Protein AF-A0A5Q0JZ07-F1 (afdb_monomer)

Nearest PDB structures (foldseek):
  7yea-assembly1_B  TM=2.099E-01  e=1.236E+00  Homo sapiens
  8ras-assembly1_F  TM=2.404E-01  e=3.329E+00  Sinapis alba
  8r6s-assembly1_F  TM=2.160E-01  e=3.862E+00  Sinapis alba
  8rdj-assembly1_F  TM=1.820E-01  e=3.329E+00  Sinapis alba
  8qgy-assembly1_B  TM=1.840E-01  e=3.675E+00  Homo sapiens

Structure (mmCIF, N/CA/C/O backbone):
data_AF-A0A5Q0JZ07-F1
#
_entry.id   AF-A0A5Q0JZ07-F1
#
loop_
_atom_site.group_PDB
_atom_site.id
_atom_site.type_symbol
_atom_site.label_atom_id
_atom_site.label_alt_id
_atom_site.label_comp_id
_atom_site.label_asym_id
_atom_site.label_entity_id
_atom_site.label_seq_id
_atom_site.pdbx_PDB_ins_code
_atom_site.Cartn_x
_atom_site.Cartn_y
_atom_site.Cartn_z
_atom_site.occupancy
_atom_site.B_iso_or_equiv
_atom_site.auth_seq_id
_atom_site.auth_comp_id
_atom_site.auth_asym_id
_atom_site.auth_atom_id
_atom_site.pdbx_PDB_model_num
ATOM 1 N N . MET A 1 1 ? 16.021 -5.669 -68.335 1.00 88.00 1 MET A N 1
ATOM 2 C CA . MET A 1 1 ? 17.104 -4.772 -68.799 1.00 88.00 1 MET A CA 1
ATOM 3 C C . MET A 1 1 ? 18.331 -5.615 -69.106 1.00 88.00 1 MET A C 1
ATOM 5 O O . MET A 1 1 ? 18.673 -6.459 -68.291 1.00 88.00 1 MET A O 1
ATOM 9 N N . THR A 1 2 ? 18.956 -5.437 -70.270 1.00 90.56 2 THR A N 1
ATOM 10 C CA . THR A 1 2 ? 20.170 -6.181 -70.659 1.00 90.56 2 THR A CA 1
ATOM 11 C C . THR A 1 2 ? 21.449 -5.493 -70.147 1.00 90.56 2 THR A C 1
ATOM 13 O O . THR A 1 2 ? 21.429 -4.282 -69.907 1.00 90.56 2 THR A O 1
ATOM 16 N N . PRO A 1 3 ? 22.589 -6.207 -70.039 1.00 90.06 3 PRO A N 1
ATOM 17 C CA . PRO A 1 3 ? 23.898 -5.619 -69.720 1.00 90.06 3 PRO A CA 1
ATOM 18 C C . PRO A 1 3 ? 24.277 -4.392 -70.566 1.00 90.06 3 PRO A C 1
ATOM 20 O O . PRO A 1 3 ? 24.792 -3.402 -70.050 1.00 90.06 3 P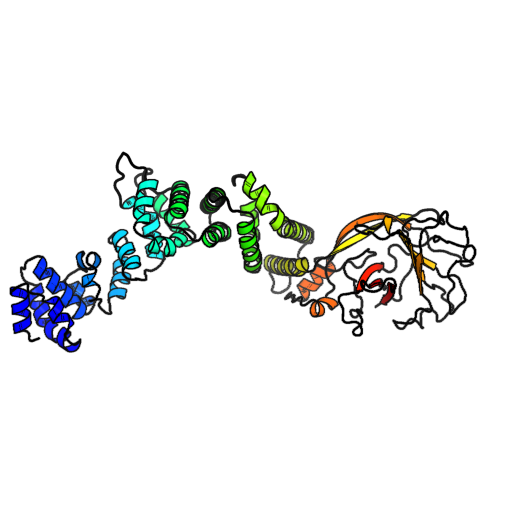RO A O 1
ATOM 23 N N . SER A 1 4 ? 23.987 -4.429 -71.871 1.00 88.94 4 SER A N 1
ATOM 24 C CA . SER A 1 4 ? 24.261 -3.312 -72.785 1.00 88.94 4 SER A CA 1
ATOM 25 C C . SER A 1 4 ? 23.382 -2.094 -72.477 1.00 88.94 4 SER A C 1
ATOM 27 O O . SER A 1 4 ? 23.891 -0.976 -72.398 1.00 88.94 4 SER A O 1
ATOM 29 N N . GLN A 1 5 ? 22.088 -2.308 -72.208 1.00 89.44 5 GLN A N 1
ATOM 30 C CA . GLN A 1 5 ? 21.167 -1.240 -71.803 1.00 89.44 5 GLN A CA 1
ATOM 31 C C . GLN A 1 5 ? 21.592 -0.594 -70.479 1.00 89.44 5 GLN A C 1
ATOM 33 O O . GLN A 1 5 ? 21.602 0.630 -70.381 1.00 89.44 5 GLN A O 1
ATOM 38 N N . PHE A 1 6 ? 22.007 -1.398 -69.493 1.00 92.44 6 PHE A N 1
ATOM 39 C CA . PHE A 1 6 ? 22.490 -0.901 -68.201 1.00 92.44 6 PHE A CA 1
ATOM 40 C C . PHE A 1 6 ? 23.708 0.024 -68.361 1.00 92.44 6 PHE A C 1
ATOM 42 O O . PHE A 1 6 ? 23.726 1.132 -67.825 1.00 92.44 6 PHE A O 1
ATOM 49 N N . ARG A 1 7 ? 24.708 -0.392 -69.154 1.00 90.62 7 ARG A N 1
ATOM 50 C CA . ARG A 1 7 ? 25.909 0.422 -69.427 1.00 90.62 7 ARG A CA 1
ATOM 51 C C . ARG A 1 7 ? 25.573 1.737 -70.130 1.00 90.62 7 ARG A C 1
ATOM 53 O O . ARG A 1 7 ? 26.152 2.767 -69.788 1.00 90.62 7 ARG A O 1
ATOM 60 N N . ASN A 1 8 ? 24.649 1.709 -71.090 1.00 89.00 8 ASN A N 1
ATOM 61 C CA . ASN A 1 8 ? 24.244 2.905 -71.827 1.00 89.00 8 ASN A CA 1
ATOM 62 C C . ASN A 1 8 ? 23.518 3.910 -70.923 1.00 89.00 8 ASN A C 1
ATOM 64 O O . ASN A 1 8 ? 23.879 5.082 -70.934 1.00 89.00 8 ASN A O 1
ATOM 68 N N . LEU A 1 9 ? 22.579 3.447 -70.090 1.00 89.12 9 LEU A N 1
ATOM 69 C CA . LEU A 1 9 ? 21.869 4.295 -69.122 1.00 89.12 9 LEU A CA 1
ATOM 70 C C . LEU A 1 9 ? 22.825 4.920 -68.099 1.00 89.12 9 LEU A C 1
ATOM 72 O O . LEU A 1 9 ? 22.759 6.116 -67.830 1.00 89.12 9 LEU A O 1
ATOM 76 N N . HIS A 1 10 ? 23.780 4.137 -67.587 1.00 89.62 10 HIS A N 1
ATOM 77 C CA . HIS A 1 10 ? 24.800 4.652 -66.676 1.00 89.62 10 HIS A CA 1
ATOM 78 C C . HIS A 1 10 ? 25.683 5.724 -67.337 1.00 89.62 10 HIS A C 1
ATOM 80 O O . HIS A 1 10 ? 25.938 6.775 -66.750 1.00 89.62 10 HIS A O 1
ATOM 86 N N . LYS A 1 11 ? 26.118 5.494 -68.584 1.00 87.38 11 LYS A N 1
ATOM 87 C CA . LYS A 1 11 ? 26.933 6.456 -69.340 1.00 87.38 11 LYS A CA 1
ATOM 88 C C . LYS A 1 11 ? 26.165 7.746 -69.645 1.00 87.38 11 LYS A C 1
ATOM 90 O O . LYS A 1 11 ? 26.753 8.819 -69.557 1.00 87.38 11 LYS A O 1
ATOM 95 N N . ALA A 1 12 ? 24.878 7.637 -69.970 1.00 85.19 12 ALA A N 1
ATOM 96 C CA . ALA A 1 12 ? 24.001 8.772 -70.245 1.00 85.19 12 ALA A CA 1
ATOM 97 C C . ALA A 1 12 ? 23.604 9.560 -68.982 1.00 85.19 12 ALA A C 1
ATOM 99 O O . ALA A 1 12 ? 23.134 10.683 -69.099 1.00 85.19 12 ALA A O 1
ATOM 100 N N . SER A 1 13 ? 23.839 9.010 -67.780 1.00 77.31 13 SER A N 1
ATOM 101 C CA . SER A 1 13 ? 23.350 9.567 -66.505 1.00 77.31 13 SER A CA 1
ATOM 102 C C . SER A 1 13 ? 21.821 9.725 -66.462 1.00 77.31 13 SER A C 1
ATOM 104 O O . SER A 1 13 ? 21.313 10.621 -65.799 1.00 77.31 13 SER A O 1
ATOM 106 N N . GLU A 1 14 ? 21.088 8.848 -67.151 1.00 74.25 14 GLU A N 1
ATOM 107 C CA . GLU A 1 14 ? 19.621 8.866 -67.224 1.00 74.25 14 GLU A CA 1
ATOM 108 C C . GLU A 1 14 ? 19.016 7.806 -66.300 1.00 74.25 14 GLU A C 1
ATOM 110 O O . GLU A 1 14 ? 19.243 6.618 -66.542 1.00 74.25 14 GLU A O 1
ATOM 115 N N . ASP A 1 15 ? 18.252 8.227 -65.281 1.00 75.12 15 ASP A N 1
ATOM 116 C CA . ASP A 1 15 ? 17.304 7.459 -64.439 1.00 75.12 15 ASP A CA 1
ATOM 117 C C . ASP A 1 15 ? 17.605 5.959 -64.253 1.00 75.12 15 ASP A C 1
ATOM 119 O O . ASP A 1 15 ? 16.723 5.091 -64.285 1.00 75.12 15 ASP A O 1
ATOM 123 N N . LEU A 1 16 ? 18.887 5.637 -64.054 1.00 87.31 16 LEU A N 1
ATOM 124 C CA . LEU A 1 16 ? 19.387 4.266 -64.028 1.00 87.31 16 LEU A CA 1
ATOM 125 C C . LEU A 1 16 ? 18.724 3.497 -62.891 1.00 87.31 16 LEU A C 1
ATOM 127 O O . LEU A 1 16 ? 18.268 2.370 -63.087 1.00 87.31 16 LEU A O 1
ATOM 131 N N . ILE A 1 17 ? 18.645 4.127 -61.717 1.00 85.62 17 ILE A N 1
ATOM 132 C CA . ILE A 1 17 ? 18.051 3.524 -60.534 1.00 85.62 17 ILE A CA 1
ATOM 133 C C . ILE A 1 17 ? 16.558 3.245 -60.716 1.00 85.62 17 ILE A C 1
ATOM 135 O O . ILE A 1 17 ? 16.091 2.181 -60.319 1.00 85.62 17 ILE A O 1
ATOM 139 N N . GLU A 1 18 ? 15.811 4.143 -61.363 1.00 85.62 18 GLU A N 1
ATOM 140 C CA . GLU A 1 18 ? 14.366 3.978 -61.541 1.00 85.62 18 GLU A CA 1
ATOM 141 C C . GLU A 1 18 ? 14.050 2.777 -62.429 1.00 85.62 18 GLU A C 1
ATOM 143 O O . GLU A 1 18 ? 13.200 1.951 -62.091 1.00 85.62 18 GLU A O 1
ATOM 148 N N . LYS A 1 19 ? 14.805 2.620 -63.523 1.00 87.88 19 LYS A N 1
ATOM 149 C CA . LYS A 1 19 ? 14.688 1.459 -64.416 1.00 87.88 19 LYS A CA 1
ATOM 150 C C . LYS A 1 19 ? 15.199 0.174 -63.769 1.00 87.88 19 LYS A C 1
ATOM 152 O O . LYS A 1 19 ? 14.676 -0.903 -64.050 1.00 87.88 19 LYS A O 1
ATOM 157 N N . PHE A 1 20 ? 16.212 0.260 -62.908 1.00 88.75 20 PHE A N 1
ATOM 158 C CA . PHE A 1 20 ? 16.769 -0.899 -62.210 1.00 88.75 20 PHE A CA 1
ATOM 159 C C . PHE A 1 20 ? 15.804 -1.489 -61.175 1.00 88.75 20 PHE A C 1
ATOM 161 O O . PHE A 1 20 ? 15.741 -2.705 -61.000 1.00 88.75 20 PHE A O 1
ATOM 168 N N . VAL A 1 21 ? 15.013 -0.649 -60.510 1.00 85.50 21 VAL A N 1
ATOM 169 C CA . VAL A 1 21 ? 14.105 -1.087 -59.434 1.00 85.50 21 VAL A CA 1
ATOM 170 C C . VAL A 1 21 ? 12.883 -1.822 -59.970 1.00 85.50 21 VAL A C 1
ATOM 172 O O . VAL A 1 21 ? 12.339 -2.686 -59.293 1.00 85.50 21 VAL A O 1
ATOM 175 N N . GLN A 1 22 ? 12.482 -1.535 -61.207 1.00 87.38 22 GLN A N 1
ATOM 176 C CA . GLN A 1 22 ? 11.389 -2.237 -61.884 1.00 87.38 22 GLN A CA 1
ATOM 177 C C . GLN A 1 22 ? 11.748 -3.683 -62.276 1.00 87.38 22 GLN A C 1
ATOM 179 O O . GLN A 1 22 ? 10.886 -4.431 -62.735 1.00 87.38 22 GLN A O 1
ATOM 184 N N . LEU A 1 23 ? 13.014 -4.086 -62.128 1.00 88.06 23 LEU A N 1
ATOM 185 C CA . LEU A 1 23 ? 13.471 -5.441 -62.420 1.00 88.06 23 LEU A CA 1
ATOM 186 C C . LEU A 1 23 ? 13.129 -6.428 -61.301 1.00 88.06 23 LEU A C 1
ATOM 188 O O . LEU A 1 23 ? 13.097 -6.077 -60.123 1.00 88.06 23 LEU A O 1
ATOM 192 N N . SER A 1 24 ? 12.976 -7.704 -61.663 1.00 88.44 24 SER A N 1
ATOM 193 C CA . SER A 1 24 ? 12.900 -8.778 -60.670 1.00 88.44 24 SER A CA 1
ATOM 194 C C . SER A 1 24 ? 14.235 -8.955 -59.936 1.00 88.44 24 SER A C 1
ATOM 196 O O . SER A 1 24 ? 15.300 -8.634 -60.464 1.00 88.44 24 SER A O 1
ATOM 198 N N . ALA A 1 25 ? 14.204 -9.538 -58.734 1.00 83.88 25 ALA A N 1
ATOM 199 C CA . ALA A 1 25 ? 15.419 -9.801 -57.958 1.00 83.88 25 ALA A CA 1
ATOM 200 C C . ALA A 1 25 ? 16.457 -10.632 -58.741 1.00 83.88 25 ALA A C 1
ATOM 202 O O . ALA A 1 25 ? 17.652 -10.362 -58.658 1.00 83.88 25 ALA A O 1
ATOM 203 N N . THR A 1 26 ? 16.010 -11.602 -59.547 1.00 87.44 26 THR A N 1
ATOM 204 C CA . THR A 1 26 ? 16.885 -12.397 -60.426 1.00 87.44 26 THR A CA 1
ATOM 205 C C . THR A 1 26 ? 17.552 -11.519 -61.483 1.00 87.44 26 THR A C 1
ATOM 207 O O . THR A 1 26 ? 18.768 -11.544 -61.627 1.00 87.44 26 THR A O 1
ATOM 210 N N . GLN A 1 27 ? 16.784 -10.650 -62.142 1.00 89.56 27 GLN A N 1
ATOM 211 C CA . GLN A 1 27 ? 17.315 -9.726 -63.149 1.00 89.56 27 GLN A CA 1
ATOM 212 C C . GLN A 1 27 ? 18.290 -8.697 -62.555 1.00 89.56 27 GLN A C 1
ATOM 214 O O . GLN A 1 27 ? 19.250 -8.303 -63.214 1.00 89.56 27 GLN A O 1
ATOM 219 N N . GLN A 1 28 ? 18.069 -8.257 -61.313 1.00 90.75 28 GLN A N 1
ATOM 220 C CA . GLN A 1 28 ? 19.010 -7.392 -60.594 1.00 90.75 28 GLN A CA 1
ATOM 221 C C . GLN A 1 28 ? 20.323 -8.127 -60.288 1.00 90.75 28 GLN A C 1
ATOM 223 O O . GLN A 1 28 ? 21.401 -7.541 -60.401 1.00 90.75 28 GLN A O 1
ATOM 228 N N . GLN A 1 29 ? 20.253 -9.418 -59.943 1.00 87.44 29 GLN A N 1
ATOM 229 C CA . GLN A 1 29 ? 21.433 -10.253 -59.708 1.00 87.44 29 GLN A CA 1
ATOM 230 C C . GLN A 1 29 ? 22.229 -10.523 -60.990 1.00 87.44 29 GLN A C 1
ATOM 232 O O . GLN A 1 29 ? 23.460 -10.468 -60.949 1.00 87.44 29 GLN A O 1
ATOM 237 N N . ASP A 1 30 ? 21.555 -10.727 -62.122 1.00 91.38 30 ASP A N 1
ATOM 238 C CA . ASP A 1 30 ? 22.197 -10.938 -63.428 1.00 91.38 30 ASP A CA 1
ATOM 239 C C . ASP A 1 30 ? 23.052 -9.735 -63.869 1.00 91.38 30 ASP A C 1
ATOM 241 O O . ASP A 1 30 ? 23.988 -9.873 -64.657 1.00 91.38 30 ASP A O 1
ATOM 245 N N . LEU A 1 31 ? 22.770 -8.544 -63.329 1.00 93.38 31 LEU A N 1
ATOM 246 C CA . LEU A 1 31 ? 23.504 -7.309 -63.613 1.00 93.38 31 LEU A CA 1
ATOM 247 C C . LEU A 1 31 ? 24.692 -7.050 -62.667 1.00 93.38 31 LEU A C 1
ATOM 249 O O . LEU A 1 31 ? 25.443 -6.096 -62.893 1.00 93.38 31 LEU A O 1
ATOM 253 N N . LYS A 1 32 ? 24.942 -7.908 -61.663 1.00 92.25 32 LYS A N 1
ATOM 254 C CA . LYS A 1 32 ? 26.123 -7.811 -60.778 1.00 92.25 32 LYS A CA 1
ATOM 255 C C . LYS A 1 32 ? 27.452 -7.655 -61.532 1.00 92.25 32 LYS A C 1
ATOM 257 O O . LYS A 1 32 ? 28.228 -6.781 -61.138 1.00 92.25 32 LYS A O 1
ATOM 262 N N . PRO A 1 33 ? 27.743 -8.422 -62.607 1.00 92.81 33 PRO A N 1
ATOM 263 C CA . PRO A 1 33 ? 29.006 -8.281 -63.332 1.00 92.81 33 PRO A CA 1
ATOM 264 C C . PRO A 1 33 ? 29.182 -6.885 -63.938 1.00 92.81 33 PRO A C 1
ATOM 266 O O . PRO A 1 33 ? 30.283 -6.341 -63.926 1.00 92.81 33 PRO A O 1
ATOM 269 N N . CYS A 1 34 ? 28.093 -6.270 -64.414 1.00 92.50 34 CYS A N 1
ATOM 270 C CA . CYS A 1 34 ? 28.126 -4.911 -64.953 1.00 92.50 34 CYS A CA 1
ATOM 271 C C . CYS A 1 34 ? 28.390 -3.872 -63.865 1.00 92.50 34 CYS A C 1
ATOM 273 O O . CYS A 1 34 ? 29.149 -2.932 -64.093 1.00 92.50 34 CYS A O 1
ATOM 275 N N . ILE A 1 35 ? 27.787 -4.042 -62.685 1.00 92.69 35 ILE A N 1
ATOM 276 C CA . ILE A 1 35 ? 28.012 -3.133 -61.557 1.00 92.69 35 ILE A CA 1
ATOM 277 C C . ILE A 1 35 ? 29.471 -3.217 -61.088 1.00 92.69 35 ILE A C 1
ATOM 279 O O . ILE A 1 35 ? 30.097 -2.178 -60.894 1.00 92.69 35 ILE A O 1
ATOM 283 N N . LEU A 1 36 ? 30.035 -4.427 -60.980 1.00 91.25 36 LEU A N 1
ATOM 284 C CA . LEU A 1 36 ? 31.445 -4.651 -60.628 1.00 91.25 36 LEU A CA 1
ATOM 285 C C . LEU A 1 36 ? 32.407 -3.990 -61.619 1.00 91.25 36 LEU A C 1
ATOM 287 O O . LEU A 1 36 ? 33.322 -3.275 -61.216 1.00 91.25 36 LEU A O 1
ATOM 291 N N . GLU A 1 37 ? 32.182 -4.204 -62.916 1.00 91.56 37 GLU A N 1
ATOM 292 C CA . GLU A 1 37 ? 32.993 -3.606 -63.979 1.00 91.56 37 GLU A CA 1
ATOM 293 C C . GLU A 1 37 ? 32.983 -2.073 -63.909 1.00 91.56 37 GLU A C 1
ATOM 295 O O . GLU A 1 37 ? 34.021 -1.431 -64.079 1.00 91.56 37 GLU A O 1
ATOM 300 N N . LEU A 1 38 ? 31.808 -1.480 -63.680 1.00 91.31 38 LEU A N 1
ATOM 301 C CA . LEU A 1 38 ? 31.650 -0.031 -63.638 1.00 91.31 38 LEU A CA 1
ATOM 302 C C . LEU A 1 38 ? 32.174 0.570 -62.331 1.00 91.31 38 LEU A C 1
ATOM 304 O O . LEU A 1 38 ? 32.725 1.665 -62.375 1.00 91.31 38 LEU A O 1
ATOM 308 N N . ALA A 1 39 ? 32.077 -0.126 -61.198 1.00 86.38 39 ALA A N 1
ATOM 309 C CA . ALA A 1 39 ? 32.543 0.388 -59.909 1.00 86.38 39 ALA A CA 1
ATOM 310 C C . ALA A 1 39 ? 34.063 0.632 -59.880 1.00 86.38 39 ALA A C 1
ATOM 312 O O . ALA A 1 39 ? 34.528 1.531 -59.185 1.00 86.38 39 ALA A O 1
ATOM 313 N N . GLY A 1 40 ? 34.833 -0.118 -60.677 1.00 83.31 40 GLY A N 1
ATOM 314 C CA . GLY A 1 40 ? 36.284 0.046 -60.816 1.00 83.31 40 GLY A CA 1
ATOM 315 C C . GLY A 1 40 ? 36.736 1.173 -61.755 1.00 83.31 40 GLY A C 1
ATOM 316 O O . GLY A 1 40 ? 37.927 1.264 -62.048 1.00 83.31 40 GLY A O 1
ATOM 317 N N . ARG A 1 41 ? 35.823 2.006 -62.277 1.00 86.94 41 ARG A N 1
ATOM 318 C CA . ARG A 1 41 ? 36.136 3.071 -63.249 1.00 86.94 41 ARG A CA 1
ATOM 319 C C . ARG A 1 41 ? 35.908 4.473 -62.679 1.00 86.94 41 ARG A C 1
ATOM 321 O O . ARG A 1 41 ? 35.183 4.674 -61.707 1.00 86.94 41 ARG A O 1
ATOM 328 N N . ASN A 1 42 ? 36.519 5.462 -63.328 1.00 85.75 42 ASN A N 1
ATOM 329 C CA . ASN A 1 42 ? 36.301 6.873 -63.020 1.00 85.75 42 ASN A CA 1
ATOM 330 C C . ASN A 1 42 ? 34.983 7.360 -63.633 1.00 85.75 42 ASN A C 1
ATOM 332 O O . ASN A 1 42 ? 34.813 7.308 -64.848 1.00 85.75 42 ASN A O 1
ATOM 336 N N . HIS A 1 43 ? 34.097 7.876 -62.782 1.00 87.94 43 HIS A N 1
ATOM 337 C CA . HIS A 1 43 ? 32.772 8.394 -63.139 1.00 87.94 43 HIS A CA 1
ATOM 338 C C . HIS A 1 43 ? 32.471 9.692 -62.390 1.00 87.94 43 HIS A C 1
ATOM 340 O O . HIS A 1 43 ? 33.142 10.008 -61.398 1.00 87.94 43 HIS A O 1
ATOM 346 N N . THR A 1 44 ? 31.432 10.412 -62.818 1.00 87.31 44 THR A N 1
ATOM 347 C CA . THR A 1 44 ? 30.915 11.576 -62.081 1.00 87.31 44 THR A CA 1
ATOM 348 C C . THR A 1 44 ? 30.342 11.164 -60.720 1.00 87.31 44 THR A C 1
ATOM 350 O O . THR A 1 44 ? 30.013 9.997 -60.492 1.00 87.31 44 THR A O 1
ATOM 353 N N . ALA A 1 45 ? 30.200 12.120 -59.796 1.00 80.88 45 ALA A N 1
ATOM 354 C CA . ALA A 1 45 ? 29.604 11.864 -58.482 1.00 80.88 45 ALA A CA 1
ATOM 355 C C . ALA A 1 45 ? 28.187 11.268 -58.599 1.00 80.88 45 ALA A C 1
ATOM 357 O O . ALA A 1 45 ? 27.885 10.264 -57.957 1.00 80.88 45 ALA A O 1
ATOM 358 N N . PHE A 1 46 ? 27.368 11.816 -59.502 1.00 83.56 46 PHE A N 1
ATOM 359 C CA . PHE A 1 46 ? 26.011 11.336 -59.765 1.00 83.56 46 PHE A CA 1
ATOM 360 C C . PHE A 1 46 ? 25.984 9.901 -60.318 1.00 83.56 46 PHE A C 1
ATOM 362 O O . PHE A 1 46 ? 25.207 9.062 -59.865 1.00 83.56 46 PHE A O 1
ATOM 369 N N . GLN A 1 47 ? 26.882 9.572 -61.250 1.00 86.31 47 GLN A N 1
ATOM 370 C CA . GLN A 1 47 ? 27.000 8.214 -61.788 1.00 86.31 47 GLN A CA 1
ATOM 371 C C . GLN A 1 47 ? 27.415 7.209 -60.713 1.00 86.31 47 GLN A C 1
ATOM 373 O O . GLN A 1 47 ? 26.801 6.146 -60.595 1.00 86.31 47 GLN A O 1
ATOM 378 N N . LYS A 1 48 ? 28.417 7.553 -59.891 1.00 86.19 48 LYS A N 1
ATOM 379 C CA . LYS A 1 48 ? 28.822 6.732 -58.738 1.00 86.19 48 LYS A CA 1
ATOM 380 C C . LYS A 1 48 ? 27.648 6.502 -57.790 1.00 86.19 48 LYS A C 1
ATOM 382 O O . LYS A 1 48 ? 27.490 5.393 -57.286 1.00 86.19 48 LYS A O 1
ATOM 387 N N . GLN A 1 49 ? 26.802 7.514 -57.614 1.00 84.00 49 GLN A N 1
ATOM 388 C CA . GLN A 1 49 ? 25.607 7.433 -56.787 1.00 84.00 49 GLN A CA 1
ATOM 389 C C . GLN A 1 49 ? 24.553 6.472 -57.309 1.00 84.00 49 GLN A C 1
ATOM 391 O O . GLN A 1 49 ? 24.153 5.547 -56.600 1.00 84.00 49 GLN A O 1
ATOM 396 N N . GLN A 1 50 ? 24.157 6.630 -58.564 1.00 86.69 50 GLN A N 1
ATOM 397 C CA . GLN A 1 50 ? 23.209 5.727 -59.210 1.00 86.69 50 GLN A CA 1
ATOM 398 C C . GLN A 1 50 ? 23.710 4.273 -59.180 1.00 86.69 50 GLN A C 1
ATOM 400 O O . GLN A 1 50 ? 22.943 3.342 -58.927 1.00 86.69 50 GLN A O 1
ATOM 405 N N . LEU A 1 51 ? 25.017 4.078 -59.379 1.00 89.56 51 LEU A N 1
ATOM 406 C CA . LEU A 1 51 ? 25.649 2.763 -59.364 1.00 89.56 51 LEU A CA 1
ATOM 407 C C . LEU A 1 51 ? 25.668 2.126 -57.969 1.00 89.56 51 LEU A C 1
ATOM 409 O O . LEU A 1 51 ? 25.363 0.940 -57.843 1.00 89.56 51 LEU A O 1
ATOM 413 N N . ALA A 1 52 ? 25.982 2.904 -56.930 1.00 88.19 52 ALA A N 1
ATOM 414 C CA . ALA A 1 52 ? 25.945 2.442 -55.546 1.00 88.19 52 ALA A CA 1
ATOM 415 C C . ALA A 1 52 ? 24.525 2.017 -55.142 1.00 88.19 52 ALA A C 1
ATOM 417 O O . ALA A 1 52 ? 24.344 0.931 -54.597 1.00 88.19 52 ALA A O 1
ATOM 418 N N . LEU A 1 53 ? 23.503 2.801 -55.505 1.00 87.00 53 LEU A N 1
ATOM 419 C CA . LEU A 1 53 ? 22.099 2.461 -55.245 1.00 87.00 53 LEU A CA 1
ATOM 420 C C . LEU A 1 53 ? 21.666 1.164 -55.949 1.00 87.00 53 LEU A C 1
ATOM 422 O O . LEU A 1 53 ? 21.010 0.325 -55.334 1.00 87.00 53 LEU A O 1
ATOM 426 N N . CYS A 1 54 ? 22.079 0.947 -57.203 1.00 89.31 54 CYS A N 1
ATOM 427 C CA . CYS A 1 54 ? 21.851 -0.332 -57.890 1.00 89.31 54 CYS A CA 1
ATOM 428 C C . CYS A 1 54 ? 22.559 -1.488 -57.162 1.00 89.31 54 CYS A C 1
ATOM 430 O O . CYS A 1 54 ? 22.007 -2.580 -57.012 1.00 89.31 54 CYS A O 1
ATOM 432 N N . GLY A 1 55 ? 23.771 -1.228 -56.665 1.00 89.44 55 GLY A N 1
ATOM 433 C CA . GLY A 1 55 ? 24.547 -2.171 -55.871 1.00 89.44 55 GLY A CA 1
ATOM 434 C C . GLY A 1 55 ? 23.834 -2.624 -54.594 1.00 89.44 55 GLY A C 1
ATOM 435 O O . GLY A 1 55 ? 23.913 -3.806 -54.258 1.00 89.44 55 GLY A O 1
ATOM 436 N N . LEU A 1 56 ? 23.088 -1.738 -53.923 1.00 86.38 56 LEU A N 1
ATOM 437 C CA . LEU A 1 56 ? 22.340 -2.086 -52.707 1.00 86.38 56 LEU A CA 1
ATOM 438 C C . LEU A 1 56 ? 21.386 -3.259 -52.938 1.00 86.38 56 LEU A C 1
ATOM 440 O O . LEU A 1 56 ? 21.359 -4.203 -52.153 1.00 86.38 56 LEU A O 1
ATOM 444 N N . MET A 1 57 ? 20.636 -3.220 -54.037 1.00 85.81 57 MET A N 1
ATOM 445 C CA . MET A 1 57 ? 19.639 -4.242 -54.364 1.00 85.81 57 MET A CA 1
ATOM 446 C C . MET A 1 57 ? 20.257 -5.507 -54.965 1.00 85.81 57 MET A C 1
ATOM 448 O O . MET A 1 57 ? 19.709 -6.597 -54.809 1.00 85.81 57 MET A O 1
ATOM 452 N N . ALA A 1 58 ? 21.400 -5.375 -55.643 1.00 88.81 58 ALA A N 1
ATOM 453 C CA . ALA A 1 58 ? 22.039 -6.494 -56.321 1.00 88.81 58 ALA A CA 1
ATOM 454 C C . ALA A 1 58 ? 22.889 -7.358 -55.377 1.00 88.81 58 ALA A C 1
ATOM 456 O O . ALA A 1 58 ? 22.859 -8.584 -55.486 1.00 88.81 58 ALA A O 1
ATOM 457 N N . PHE A 1 59 ? 23.672 -6.764 -54.471 1.00 88.50 59 PHE A N 1
ATOM 458 C CA . PHE A 1 59 ? 24.710 -7.474 -53.711 1.00 88.50 59 PHE A CA 1
ATOM 459 C C . PHE A 1 59 ? 24.264 -7.940 -52.322 1.00 88.50 59 PHE A C 1
ATOM 461 O O . PHE A 1 59 ? 23.310 -7.427 -51.743 1.00 88.50 59 PHE A O 1
ATOM 468 N N . SER A 1 60 ? 24.992 -8.920 -51.773 1.00 86.88 60 SER A N 1
ATOM 469 C CA . SER A 1 60 ? 24.984 -9.172 -50.329 1.00 86.88 60 SER A CA 1
ATOM 470 C C . SER A 1 60 ? 25.722 -8.039 -49.608 1.00 86.88 60 SER A C 1
ATOM 472 O O . SER A 1 60 ? 26.541 -7.350 -50.219 1.00 86.88 60 SER A O 1
ATOM 474 N N . LEU A 1 61 ? 25.491 -7.872 -48.304 1.00 84.19 61 LEU A N 1
ATOM 475 C CA . LEU A 1 61 ? 26.190 -6.857 -47.515 1.00 84.19 61 LEU A CA 1
ATOM 476 C C . LEU A 1 61 ? 27.723 -6.966 -47.637 1.00 84.19 61 LEU A C 1
ATOM 478 O O . LEU A 1 61 ? 28.409 -5.974 -47.884 1.00 84.19 61 LEU A O 1
ATOM 482 N N . LYS A 1 62 ? 28.265 -8.181 -47.494 1.00 85.06 62 LYS A N 1
ATOM 483 C CA . LYS A 1 62 ? 29.712 -8.434 -47.562 1.00 85.06 62 LYS A CA 1
ATOM 484 C C . LYS A 1 62 ? 30.293 -8.000 -48.909 1.00 85.06 62 LYS A C 1
ATOM 486 O O . LYS A 1 62 ? 31.315 -7.316 -48.945 1.00 85.06 62 LYS A O 1
ATOM 491 N N . ASP A 1 63 ? 29.628 -8.373 -49.999 1.00 87.44 63 ASP A N 1
ATOM 492 C CA . ASP A 1 63 ? 30.101 -8.064 -51.348 1.00 87.44 63 ASP A CA 1
ATOM 493 C C . ASP A 1 63 ? 29.973 -6.566 -51.634 1.00 87.44 63 ASP A C 1
ATOM 495 O O . ASP A 1 63 ? 30.908 -5.958 -52.152 1.00 87.44 63 ASP A O 1
ATOM 499 N N . TYR A 1 64 ? 28.865 -5.949 -51.215 1.00 89.12 64 TYR A N 1
ATOM 500 C CA . TYR A 1 64 ? 28.645 -4.514 -51.361 1.00 89.12 64 TYR A CA 1
ATOM 501 C C . TYR A 1 64 ? 29.766 -3.703 -50.697 1.00 89.12 64 TYR A C 1
ATOM 503 O O . TYR A 1 64 ? 30.382 -2.853 -51.343 1.00 89.12 64 TYR A O 1
ATOM 511 N N . LEU A 1 65 ? 30.090 -3.998 -49.432 1.00 83.12 65 LEU A N 1
ATOM 512 C CA . LEU A 1 65 ? 31.139 -3.277 -48.702 1.00 83.12 65 LEU A CA 1
ATOM 513 C C . LEU A 1 65 ? 32.541 -3.527 -49.257 1.00 83.12 65 LEU A C 1
ATOM 515 O O . LEU A 1 65 ? 33.394 -2.644 -49.167 1.00 83.12 65 LEU A O 1
ATOM 519 N N . SER A 1 66 ? 32.792 -4.685 -49.871 1.00 86.00 66 SER A N 1
ATOM 520 C CA . SER A 1 66 ? 34.077 -4.937 -50.535 1.00 86.00 66 SER A CA 1
ATOM 521 C C . SER A 1 66 ? 34.322 -3.989 -51.719 1.00 86.00 66 SER A C 1
ATOM 523 O O . SER A 1 66 ? 35.469 -3.623 -51.981 1.00 86.00 66 SER A O 1
ATOM 525 N N . ILE A 1 67 ? 33.243 -3.544 -52.374 1.00 86.19 67 ILE A N 1
ATOM 526 C CA . ILE A 1 67 ? 33.269 -2.698 -53.571 1.00 86.19 67 ILE A CA 1
ATOM 527 C C . ILE A 1 67 ? 33.175 -1.217 -53.188 1.00 86.19 67 ILE A C 1
ATOM 529 O O . ILE A 1 67 ? 34.049 -0.426 -53.530 1.00 86.19 67 ILE A O 1
ATOM 533 N N . PHE A 1 68 ? 32.116 -0.844 -52.465 1.00 84.19 68 PHE A N 1
ATOM 534 C CA . PHE A 1 68 ? 31.753 0.553 -52.208 1.00 84.19 68 PHE A CA 1
ATOM 535 C C . PHE A 1 68 ? 32.255 1.084 -50.864 1.00 84.19 68 PHE A C 1
ATOM 537 O O . PHE A 1 68 ? 32.121 2.275 -50.603 1.00 84.19 68 PHE A O 1
ATOM 544 N N . LYS A 1 69 ? 32.863 0.226 -50.032 1.00 79.06 69 LYS A N 1
ATOM 545 C CA . LYS A 1 69 ? 33.404 0.516 -48.688 1.00 79.06 69 LYS A CA 1
ATOM 546 C C . LYS A 1 69 ? 32.359 0.887 -47.631 1.00 79.06 69 LYS A C 1
ATOM 548 O O . LYS A 1 69 ? 32.424 0.344 -46.532 1.00 79.06 69 LYS A O 1
ATOM 553 N N . THR A 1 70 ? 31.407 1.763 -47.943 1.00 71.88 70 THR A N 1
ATOM 554 C CA . THR A 1 70 ? 30.359 2.248 -47.032 1.00 71.88 70 THR A CA 1
ATOM 555 C C . THR A 1 70 ? 29.030 2.423 -47.768 1.00 71.88 70 THR A C 1
ATOM 557 O O . THR A 1 70 ? 28.964 2.428 -49.002 1.00 71.88 70 THR A O 1
ATOM 560 N N . LEU A 1 71 ? 27.939 2.569 -47.013 1.00 72.69 71 LEU A N 1
ATOM 561 C CA . LEU A 1 71 ? 26.721 3.145 -47.576 1.00 72.69 71 LEU A CA 1
ATOM 562 C C . LEU A 1 71 ? 26.966 4.606 -47.971 1.00 72.69 71 LEU A C 1
ATOM 564 O O . LEU A 1 71 ? 27.740 5.293 -47.298 1.00 72.69 71 LEU A O 1
ATOM 568 N N . PRO A 1 72 ? 26.311 5.105 -49.026 1.00 68.06 72 PRO A N 1
ATOM 569 C CA . PRO A 1 72 ? 26.495 6.489 -49.405 1.00 68.06 72 PRO A CA 1
ATOM 570 C C . PRO A 1 72 ? 25.763 7.459 -48.479 1.00 68.06 72 PRO A C 1
ATOM 572 O O . PRO A 1 72 ? 24.614 7.219 -48.125 1.00 68.06 72 PRO A O 1
ATOM 575 N N . GLU A 1 73 ? 26.387 8.586 -48.141 1.00 61.09 73 GLU A N 1
ATOM 576 C CA . GLU A 1 73 ? 25.822 9.583 -47.216 1.00 61.09 73 GLU A CA 1
ATOM 577 C C . GLU A 1 73 ? 24.459 10.128 -47.686 1.00 61.09 73 GLU A C 1
ATOM 579 O O . GLU A 1 73 ? 23.512 10.208 -46.905 1.00 61.09 73 GLU A O 1
ATOM 584 N N . TYR A 1 74 ? 24.303 10.383 -48.990 1.00 63.94 74 TYR A N 1
ATOM 585 C CA . TYR A 1 74 ? 23.041 10.837 -49.596 1.00 63.94 74 TYR A CA 1
ATOM 586 C C . TYR A 1 74 ? 21.910 9.804 -49.536 1.00 63.94 74 TYR A C 1
ATOM 588 O O . TYR A 1 74 ? 20.744 10.174 -49.668 1.00 63.94 74 TYR A O 1
ATOM 596 N N . TYR A 1 75 ? 22.216 8.517 -49.321 1.00 67.94 75 TYR A N 1
ATOM 597 C CA . TYR A 1 75 ? 21.178 7.503 -49.120 1.00 67.94 75 TYR A CA 1
ATOM 598 C C . TYR A 1 75 ? 20.293 7.878 -47.927 1.00 67.94 75 TYR A C 1
ATOM 600 O O . TYR A 1 75 ? 19.081 7.680 -47.965 1.00 67.94 75 TYR A O 1
ATOM 608 N N . PHE A 1 76 ? 20.892 8.461 -46.888 1.00 61.81 76 PHE A N 1
ATOM 609 C CA . PHE A 1 76 ? 20.192 8.899 -45.687 1.00 61.81 76 PHE A CA 1
ATOM 610 C C . PHE A 1 76 ? 19.509 10.262 -45.849 1.00 61.81 76 PHE A C 1
ATOM 612 O O . PHE A 1 76 ? 18.445 10.467 -45.274 1.00 61.81 76 PHE A O 1
ATOM 619 N N . ALA A 1 77 ? 20.082 11.157 -46.658 1.00 59.16 77 ALA A N 1
ATOM 620 C CA . ALA A 1 77 ? 19.577 12.519 -46.842 1.00 59.16 77 ALA A CA 1
ATOM 621 C C . ALA A 1 77 ? 18.337 12.604 -47.754 1.00 59.16 77 ALA A C 1
ATOM 623 O O . ALA A 1 77 ? 17.482 13.466 -47.565 1.00 59.16 77 ALA A O 1
ATOM 624 N N . GLU A 1 78 ? 18.212 11.718 -48.747 1.00 67.00 78 GLU A N 1
ATOM 625 C CA . GLU A 1 78 ? 17.149 11.802 -49.753 1.00 67.00 78 GLU A CA 1
ATOM 626 C C . GLU A 1 78 ? 16.075 10.717 -49.575 1.00 67.00 78 GLU A C 1
ATOM 628 O O . GLU A 1 78 ? 16.280 9.529 -49.847 1.00 67.00 78 GLU A O 1
ATOM 633 N N . LYS A 1 79 ? 14.860 11.151 -49.211 1.00 63.88 79 LYS A N 1
ATOM 634 C CA . LYS A 1 79 ? 13.683 10.290 -48.976 1.00 63.88 79 LYS A CA 1
ATOM 635 C C . LYS A 1 79 ? 13.363 9.326 -50.108 1.00 63.88 79 LYS A C 1
ATOM 637 O O . LYS A 1 79 ? 12.909 8.206 -49.874 1.00 63.88 79 LYS A O 1
ATOM 642 N N . GLN A 1 80 ? 13.641 9.745 -51.333 1.00 67.75 80 GLN A N 1
ATOM 643 C CA . GLN A 1 80 ? 13.409 8.958 -52.534 1.00 67.75 80 GLN A CA 1
ATOM 644 C C . GLN A 1 80 ? 14.325 7.739 -52.687 1.00 67.75 80 GLN A C 1
ATOM 646 O O . GLN A 1 80 ? 14.000 6.868 -53.487 1.00 67.75 80 GLN A O 1
ATOM 651 N N . TYR A 1 81 ? 15.433 7.626 -51.949 1.00 71.12 81 TYR A N 1
ATOM 652 C CA . TYR A 1 81 ? 16.316 6.455 -52.042 1.00 71.12 81 TYR A CA 1
ATOM 653 C C . TYR A 1 81 ? 16.005 5.377 -51.004 1.00 71.12 81 TYR A C 1
ATOM 655 O O . TYR A 1 81 ? 16.350 4.215 -51.208 1.00 71.12 81 TYR A O 1
ATOM 663 N N . GLN A 1 82 ? 15.252 5.711 -49.954 1.00 65.50 82 GLN A N 1
ATOM 664 C CA . GLN A 1 82 ? 14.851 4.755 -48.916 1.00 65.50 82 GLN A CA 1
ATOM 665 C C . GLN A 1 82 ? 13.844 3.699 -49.410 1.00 65.50 82 GLN A C 1
ATOM 667 O O . GLN A 1 82 ? 13.771 2.610 -48.841 1.00 65.50 82 GLN A O 1
ATOM 672 N N . LYS A 1 83 ? 13.123 3.950 -50.518 1.00 68.88 83 LYS A N 1
ATOM 673 C CA . LYS A 1 83 ? 12.307 2.918 -51.202 1.00 68.88 83 LYS A CA 1
ATOM 674 C C . LYS A 1 83 ? 13.146 1.758 -51.760 1.00 68.88 83 LYS A C 1
ATOM 676 O O . LYS A 1 83 ? 12.589 0.724 -52.107 1.00 68.88 83 LYS A O 1
ATOM 681 N N . TYR A 1 84 ? 14.470 1.907 -51.816 1.00 73.31 84 TYR A N 1
ATOM 682 C CA . TYR A 1 84 ? 15.406 0.912 -52.341 1.00 73.31 84 TYR A CA 1
ATOM 683 C C . TYR A 1 84 ? 16.125 0.127 -51.229 1.00 73.31 84 TYR A C 1
ATOM 685 O O . TYR A 1 84 ? 17.243 -0.352 -51.420 1.00 73.31 84 TYR A O 1
ATOM 693 N N . ARG A 1 85 ? 15.484 -0.008 -50.058 1.00 73.44 85 ARG A N 1
ATOM 694 C CA . ARG A 1 85 ? 16.036 -0.665 -48.865 1.00 73.44 85 ARG A CA 1
ATOM 695 C C . ARG A 1 85 ? 16.424 -2.129 -49.134 1.00 73.44 85 ARG A C 1
ATOM 697 O O . ARG A 1 85 ? 15.539 -2.950 -49.387 1.00 73.44 85 ARG A O 1
ATOM 704 N N . PRO A 1 86 ? 17.710 -2.507 -49.001 1.00 76.88 86 PRO A N 1
ATOM 705 C CA . PRO A 1 86 ? 18.110 -3.899 -49.155 1.00 76.88 86 PRO A CA 1
ATOM 706 C C . PRO A 1 86 ? 17.719 -4.749 -47.941 1.00 76.88 86 PRO A C 1
ATOM 708 O O . PRO A 1 86 ? 17.634 -4.257 -46.815 1.00 76.88 86 PRO A O 1
ATOM 711 N N . LYS A 1 87 ? 17.534 -6.061 -48.150 1.00 75.62 87 LYS A N 1
ATOM 712 C CA . LYS A 1 87 ? 17.155 -7.004 -47.074 1.00 75.62 87 LYS A CA 1
ATOM 713 C C . LYS A 1 87 ? 18.159 -7.026 -45.915 1.00 75.62 87 LYS A C 1
ATOM 715 O O . LYS A 1 87 ? 17.758 -7.168 -44.770 1.00 75.62 87 LYS A O 1
ATOM 720 N N . TRP A 1 88 ? 19.442 -6.836 -46.214 1.00 79.69 88 TRP A N 1
ATOM 721 C CA . TRP A 1 88 ? 20.535 -6.814 -45.237 1.00 79.69 88 TRP A CA 1
ATOM 722 C C . TRP A 1 88 ? 20.749 -5.443 -44.576 1.00 79.69 88 TRP A C 1
ATOM 724 O O . TRP A 1 88 ? 21.679 -5.282 -43.791 1.00 79.69 88 TRP A O 1
ATOM 734 N N . PHE A 1 89 ? 19.931 -4.429 -44.885 1.00 76.44 89 PHE A N 1
ATOM 735 C CA . PHE A 1 89 ? 20.125 -3.070 -44.369 1.00 76.44 89 PHE A CA 1
ATOM 736 C C . PHE A 1 89 ? 20.161 -3.019 -42.834 1.00 76.44 89 PHE A C 1
ATOM 738 O O . PHE A 1 89 ? 20.976 -2.297 -42.267 1.00 76.44 89 PHE A O 1
ATOM 745 N N . GLN A 1 90 ? 19.323 -3.823 -42.167 1.00 72.31 90 GLN A N 1
ATOM 746 C CA . GLN A 1 90 ? 19.320 -3.901 -40.706 1.00 72.31 90 GLN A CA 1
ATOM 747 C C . GLN A 1 90 ? 20.650 -4.438 -40.164 1.00 72.31 90 GLN A C 1
ATOM 749 O O . GLN A 1 90 ? 21.205 -3.861 -39.234 1.00 72.31 90 GLN A O 1
ATOM 754 N N . ASP A 1 91 ? 21.198 -5.476 -40.799 1.00 74.38 91 ASP A N 1
ATOM 755 C CA . ASP A 1 91 ? 22.480 -6.078 -40.418 1.00 74.38 91 ASP A CA 1
ATOM 756 C C . ASP A 1 91 ? 23.646 -5.103 -40.623 1.00 74.38 91 ASP A C 1
ATOM 758 O O . ASP A 1 91 ? 24.592 -5.086 -39.833 1.00 74.38 91 ASP A O 1
ATOM 762 N N . TYR A 1 92 ? 23.579 -4.265 -41.668 1.00 75.50 92 TYR A N 1
ATOM 763 C CA . TYR A 1 92 ? 24.569 -3.211 -41.889 1.00 75.50 92 TYR A CA 1
ATOM 764 C C . TYR A 1 92 ? 24.554 -2.199 -40.761 1.00 75.50 92 TYR A C 1
ATOM 766 O O . TYR A 1 92 ? 25.606 -1.911 -40.204 1.00 75.50 92 TYR A O 1
ATOM 774 N N . ILE A 1 93 ? 23.379 -1.668 -40.426 1.00 70.12 93 ILE A N 1
ATOM 775 C CA . ILE A 1 93 ? 23.239 -0.715 -39.333 1.00 70.12 93 ILE A CA 1
ATOM 776 C C . ILE A 1 93 ? 23.746 -1.371 -38.046 1.00 70.12 93 ILE A C 1
ATOM 778 O O . ILE A 1 93 ? 24.724 -0.900 -37.478 1.00 70.12 93 ILE A O 1
ATOM 782 N N . ASP A 1 94 ? 23.218 -2.526 -37.649 1.00 67.12 94 ASP A N 1
ATOM 783 C CA . ASP A 1 94 ? 23.641 -3.236 -36.437 1.00 67.12 94 ASP A CA 1
ATOM 784 C C . ASP A 1 94 ? 25.159 -3.526 -36.374 1.00 67.12 94 ASP A C 1
ATOM 786 O O . ASP A 1 94 ? 25.747 -3.498 -35.287 1.00 67.12 94 ASP A O 1
ATOM 790 N N . GLY A 1 95 ? 25.807 -3.792 -37.516 1.00 67.19 95 GLY A N 1
ATOM 791 C CA . GLY A 1 95 ? 27.245 -4.059 -37.623 1.00 67.19 95 GLY A CA 1
ATOM 792 C C . GLY A 1 95 ? 28.132 -2.808 -37.674 1.00 67.19 95 GLY A C 1
ATOM 793 O O . GLY A 1 95 ? 29.166 -2.761 -37.004 1.00 67.19 95 GLY A O 1
ATOM 794 N N . TYR A 1 96 ? 27.730 -1.786 -38.433 1.00 59.91 96 TYR A N 1
ATOM 795 C CA . TYR A 1 96 ? 28.435 -0.506 -38.586 1.00 59.91 96 TYR A CA 1
ATOM 796 C C . TYR A 1 96 ? 28.413 0.301 -37.280 1.00 59.91 96 TYR A C 1
ATOM 798 O O . TYR A 1 96 ? 29.388 0.960 -36.919 1.00 59.91 96 TYR A O 1
ATOM 806 N N . LEU A 1 97 ? 27.344 0.144 -36.496 1.00 52.38 97 LEU A N 1
ATOM 807 C CA . LEU A 1 97 ? 27.181 0.729 -35.166 1.00 52.38 97 LEU A CA 1
ATOM 808 C C . LEU A 1 97 ? 28.164 0.210 -34.107 1.00 52.38 97 LEU A C 1
ATOM 810 O O . LEU A 1 97 ? 28.203 0.766 -33.012 1.00 52.38 97 LEU A O 1
ATOM 814 N N . LYS A 1 98 ? 29.003 -0.796 -34.402 1.00 53.28 98 LYS A N 1
ATOM 815 C CA . LYS A 1 98 ? 30.154 -1.119 -33.537 1.00 53.28 98 LYS A CA 1
ATOM 816 C C . LYS A 1 98 ? 31.141 0.050 -33.443 1.00 53.28 98 LYS A C 1
ATOM 818 O O . LYS A 1 98 ? 31.797 0.197 -32.415 1.00 53.28 98 LYS A O 1
ATOM 823 N N . ASN A 1 99 ? 31.215 0.899 -34.472 1.00 57.44 99 ASN A N 1
ATOM 824 C CA . ASN A 1 99 ? 32.058 2.092 -34.501 1.00 57.44 99 ASN A CA 1
ATOM 825 C C . ASN A 1 99 ? 31.198 3.348 -34.263 1.00 57.44 99 ASN A C 1
ATOM 827 O O . ASN A 1 99 ? 30.875 4.118 -35.165 1.00 57.44 99 ASN A O 1
ATOM 831 N N . LEU A 1 100 ? 30.777 3.508 -33.007 1.00 50.12 100 LEU A N 1
ATOM 832 C CA . LEU A 1 100 ? 29.746 4.444 -32.526 1.00 50.12 100 LEU A CA 1
ATOM 833 C C . LEU A 1 100 ? 29.987 5.930 -32.871 1.00 50.12 100 LEU A C 1
ATOM 835 O O . LEU A 1 100 ? 29.056 6.731 -32.796 1.00 50.12 100 LEU A O 1
ATOM 839 N N . ASN A 1 101 ? 31.203 6.305 -33.266 1.00 55.84 101 ASN A N 1
ATOM 840 C CA . ASN A 1 101 ? 31.579 7.691 -33.554 1.00 55.84 101 ASN A CA 1
ATOM 841 C C . ASN A 1 101 ? 31.285 8.115 -35.007 1.00 55.84 101 ASN A C 1
ATOM 843 O O . ASN A 1 101 ? 31.377 9.295 -35.311 1.00 55.84 101 ASN A O 1
ATOM 847 N N . ALA A 1 102 ? 30.931 7.185 -35.905 1.00 57.75 102 ALA A N 1
ATOM 848 C CA . ALA A 1 102 ? 30.875 7.467 -37.344 1.00 57.75 102 ALA A CA 1
ATOM 849 C C . ALA A 1 102 ? 29.524 7.997 -37.872 1.00 57.75 102 ALA A C 1
ATOM 851 O O . ALA A 1 102 ? 29.487 8.524 -38.977 1.00 57.75 102 ALA A O 1
ATOM 852 N N . ILE A 1 103 ? 28.417 7.838 -37.135 1.00 66.88 103 ILE A N 1
ATOM 853 C CA . ILE A 1 103 ? 27.079 8.291 -37.571 1.00 66.88 103 ILE A CA 1
ATOM 854 C C . ILE A 1 103 ? 26.637 9.492 -36.730 1.00 66.88 103 ILE A C 1
ATOM 856 O O . ILE A 1 103 ? 26.684 9.422 -35.497 1.00 66.88 103 ILE A O 1
ATOM 860 N N . GLN A 1 104 ? 26.199 10.565 -37.392 1.00 74.19 104 GLN A N 1
ATOM 861 C CA . GLN A 1 104 ? 25.678 11.777 -36.753 1.00 74.19 104 GLN A CA 1
ATOM 862 C C . GLN A 1 104 ? 24.303 11.537 -36.112 1.00 74.19 104 GLN A C 1
ATOM 864 O O . GLN A 1 104 ? 23.567 10.629 -36.511 1.00 74.19 104 GLN A O 1
ATOM 869 N N . PHE A 1 105 ? 23.957 12.330 -35.098 1.00 80.62 105 PHE A N 1
ATOM 870 C CA . PHE A 1 105 ? 22.677 12.200 -34.396 1.00 80.62 105 PHE A CA 1
ATOM 871 C C . PHE A 1 105 ? 21.485 12.416 -35.339 1.00 80.62 105 PHE A C 1
ATOM 873 O O . PHE A 1 105 ? 20.551 11.615 -35.336 1.00 80.62 105 PHE A O 1
ATOM 880 N N . GLU A 1 106 ? 21.552 13.439 -36.189 1.00 81.31 106 GLU A N 1
ATOM 881 C CA . GLU A 1 106 ? 20.508 13.819 -37.145 1.00 81.31 106 GLU A CA 1
ATOM 882 C C . GLU A 1 106 ? 20.182 12.666 -38.081 1.00 81.31 106 GLU A C 1
ATOM 884 O O . GLU A 1 106 ? 19.018 12.350 -38.283 1.00 81.31 106 GLU A O 1
ATOM 889 N N . THR A 1 107 ? 21.201 11.948 -38.558 1.00 76.69 107 THR A N 1
ATOM 890 C CA . THR A 1 107 ? 21.003 10.772 -39.410 1.00 76.69 107 THR A CA 1
ATOM 891 C C . THR A 1 107 ? 20.170 9.698 -38.706 1.00 76.69 107 THR A C 1
ATOM 893 O O . THR A 1 107 ? 19.301 9.080 -39.320 1.00 76.69 107 THR A O 1
ATOM 896 N N . ILE A 1 108 ? 20.411 9.466 -37.413 1.00 78.94 108 ILE A N 1
ATOM 897 C CA . ILE A 1 108 ? 19.644 8.496 -36.618 1.00 78.94 108 ILE A CA 1
ATOM 898 C C . ILE A 1 108 ? 18.219 9.010 -36.387 1.00 78.94 108 ILE A C 1
ATOM 900 O O . ILE A 1 108 ? 17.258 8.259 -36.576 1.00 78.94 108 ILE A O 1
ATOM 904 N N . ALA A 1 109 ? 18.073 10.282 -36.015 1.00 83.50 109 ALA A N 1
ATOM 905 C CA . ALA A 1 109 ? 16.782 10.905 -35.750 1.00 83.50 109 ALA A CA 1
ATOM 906 C C . ALA A 1 109 ? 15.893 10.958 -37.007 1.00 83.50 109 ALA A C 1
ATOM 908 O O . ALA A 1 109 ? 14.706 10.629 -36.930 1.00 83.50 109 ALA A O 1
ATOM 909 N N . ASP A 1 110 ? 16.466 11.266 -38.172 1.00 79.44 110 ASP A N 1
ATOM 910 C CA . ASP A 1 110 ? 15.797 11.236 -39.475 1.00 79.44 110 ASP A CA 1
ATOM 911 C C . ASP A 1 110 ? 15.325 9.829 -39.835 1.00 79.44 110 ASP A C 1
ATOM 913 O O . ASP A 1 110 ? 14.171 9.638 -40.231 1.00 79.44 110 ASP A O 1
ATOM 917 N N . LEU A 1 111 ? 16.188 8.824 -39.655 1.00 76.56 111 LEU A N 1
ATOM 918 C CA . LEU A 1 111 ? 15.847 7.424 -39.911 1.00 76.56 111 LEU A CA 1
ATOM 919 C C . LEU A 1 111 ? 14.667 6.947 -39.052 1.00 76.56 111 LEU A C 1
ATOM 921 O O . LEU A 1 111 ? 13.772 6.255 -39.548 1.00 76.56 111 LEU A O 1
ATOM 925 N N . ILE A 1 112 ? 14.627 7.347 -37.782 1.00 80.44 112 ILE A N 1
ATOM 926 C CA . ILE A 1 112 ? 13.530 7.016 -36.864 1.00 80.44 112 ILE A CA 1
ATOM 927 C C . ILE A 1 112 ? 12.252 7.772 -37.255 1.00 80.44 112 ILE A C 1
ATOM 929 O O . ILE A 1 112 ? 11.196 7.162 -37.454 1.00 80.44 112 ILE A O 1
ATOM 933 N N . ASN A 1 113 ? 12.330 9.094 -37.416 1.00 80.31 113 ASN A N 1
ATOM 934 C CA . ASN A 1 113 ? 11.148 9.933 -37.606 1.00 80.31 113 ASN A CA 1
ATOM 935 C C . ASN A 1 113 ? 10.485 9.733 -38.958 1.00 80.31 113 ASN A C 1
ATOM 937 O O . ASN A 1 113 ? 9.266 9.526 -39.027 1.00 80.31 113 ASN A O 1
ATOM 941 N N . SER A 1 114 ? 11.293 9.790 -40.011 1.00 74.56 114 SER A N 1
ATOM 942 C CA . SER A 1 114 ? 10.819 9.797 -41.389 1.00 74.56 114 SER A CA 1
ATOM 943 C C . SER A 1 114 ? 10.550 8.391 -41.922 1.00 74.56 114 SER A C 1
ATOM 945 O O . SER A 1 114 ? 9.772 8.254 -42.869 1.00 74.56 114 SER A O 1
ATOM 947 N N . TYR A 1 115 ? 11.139 7.350 -41.313 1.00 69.31 115 TYR A N 1
ATOM 948 C CA . TYR A 1 115 ? 11.114 5.988 -41.866 1.00 69.31 115 TYR A CA 1
ATOM 949 C C . TYR A 1 115 ? 10.825 4.868 -40.855 1.00 69.31 115 TYR A C 1
ATOM 951 O O . TYR A 1 115 ? 10.875 3.700 -41.242 1.00 69.31 115 TYR A O 1
ATOM 959 N N . ASN A 1 116 ? 10.476 5.181 -39.598 1.00 70.50 116 ASN A N 1
ATOM 960 C CA . ASN A 1 116 ? 10.148 4.192 -38.555 1.00 70.50 116 ASN A CA 1
ATOM 961 C C . ASN A 1 116 ? 11.250 3.148 -38.326 1.00 70.50 116 ASN A C 1
ATOM 963 O O . ASN A 1 116 ? 10.965 1.976 -38.067 1.00 70.50 116 ASN A O 1
ATOM 967 N N . TYR A 1 117 ? 12.514 3.542 -38.465 1.00 73.62 117 TYR A N 1
ATOM 968 C CA . TYR A 1 117 ? 13.606 2.614 -38.221 1.00 73.62 117 TYR A CA 1
ATOM 969 C C . TYR A 1 117 ? 13.726 2.275 -36.729 1.00 73.62 117 TYR A C 1
ATOM 971 O O . TYR A 1 117 ? 13.594 3.152 -35.879 1.00 73.62 117 TYR A O 1
ATOM 979 N N . VAL A 1 118 ? 14.021 1.010 -36.414 1.00 75.19 118 VAL A N 1
ATOM 980 C CA . VAL A 1 118 ? 14.234 0.544 -35.038 1.00 75.19 118 VAL A CA 1
ATOM 981 C C . VAL A 1 118 ? 15.728 0.352 -34.803 1.00 75.19 118 VAL A C 1
ATOM 983 O O . VAL A 1 118 ? 16.357 -0.549 -35.365 1.00 75.19 118 VAL A O 1
ATOM 986 N N . PHE A 1 119 ? 16.298 1.219 -33.972 1.00 78.38 119 PHE A N 1
ATOM 987 C CA . PHE A 1 119 ? 17.659 1.081 -33.462 1.00 78.38 119 PHE A CA 1
ATOM 988 C C . PHE A 1 119 ? 17.648 0.423 -32.081 1.00 78.38 119 PHE A C 1
ATOM 990 O O . PHE A 1 119 ? 16.654 0.476 -31.364 1.00 78.38 119 PHE A O 1
ATOM 997 N N . LYS A 1 120 ? 18.779 -0.172 -31.688 1.00 80.75 120 LYS A N 1
ATOM 998 C CA . LYS A 1 120 ? 18.967 -0.680 -30.323 1.00 80.75 120 LYS A CA 1
ATOM 999 C C . LYS A 1 120 ? 19.004 0.486 -29.335 1.00 80.75 120 LYS A C 1
ATOM 1001 O O . LYS A 1 120 ? 19.782 1.417 -29.542 1.00 80.75 120 LYS A O 1
ATOM 1006 N N . ASP A 1 121 ? 18.269 0.382 -28.233 1.00 85.31 121 ASP A N 1
ATOM 1007 C CA . ASP A 1 121 ? 18.187 1.418 -27.190 1.00 85.31 121 ASP A CA 1
ATOM 1008 C C . ASP A 1 121 ? 19.561 1.893 -26.706 1.00 85.31 121 ASP A C 1
ATOM 1010 O O . ASP A 1 121 ? 19.813 3.092 -26.630 1.00 85.31 121 ASP A O 1
ATOM 1014 N N . LYS A 1 122 ? 20.502 0.961 -26.512 1.00 81.12 122 LYS A N 1
ATOM 1015 C CA . LYS A 1 122 ? 21.891 1.254 -26.127 1.00 81.12 122 LYS A CA 1
ATOM 1016 C C . LYS A 1 122 ? 22.600 2.237 -27.068 1.00 81.12 122 LYS A C 1
ATOM 1018 O O . LYS A 1 122 ? 23.414 3.046 -26.625 1.00 81.12 122 LYS A O 1
ATOM 1023 N N . LEU A 1 123 ? 22.317 2.173 -28.372 1.00 79.06 123 LEU A N 1
ATOM 1024 C CA . LEU A 1 123 ? 22.863 3.134 -29.331 1.00 79.06 123 LEU A CA 1
ATOM 1025 C C . LEU A 1 123 ? 22.250 4.514 -29.120 1.00 79.06 123 LEU A C 1
ATOM 1027 O O . LEU A 1 123 ? 22.978 5.506 -29.065 1.00 79.06 123 LEU A O 1
ATOM 1031 N N . ILE A 1 124 ? 20.920 4.561 -29.078 1.00 85.81 124 ILE A N 1
ATOM 1032 C CA . ILE A 1 124 ? 20.163 5.809 -28.998 1.00 85.81 124 ILE A CA 1
ATOM 1033 C C . ILE A 1 124 ? 20.544 6.544 -27.715 1.00 85.81 124 ILE A C 1
ATOM 1035 O O . ILE A 1 124 ? 20.866 7.727 -27.756 1.00 85.81 124 ILE A O 1
ATOM 1039 N N . LEU A 1 125 ? 20.608 5.811 -26.605 1.00 85.62 125 LEU A N 1
ATOM 1040 C CA . LEU A 1 125 ? 21.037 6.308 -25.308 1.00 85.62 125 LEU A CA 1
ATOM 1041 C C . LEU A 1 125 ? 22.442 6.913 -25.357 1.00 85.62 125 LEU A C 1
ATOM 1043 O O . LEU A 1 125 ? 22.637 8.046 -24.924 1.00 85.62 125 LEU A O 1
ATOM 1047 N N . LYS A 1 126 ? 23.412 6.204 -25.951 1.00 79.56 126 LYS A N 1
ATOM 1048 C CA . LYS A 1 126 ? 24.766 6.745 -26.115 1.00 79.56 126 LYS A CA 1
ATOM 1049 C C . LYS A 1 126 ? 24.755 8.040 -26.936 1.00 79.56 126 LYS A C 1
ATOM 1051 O O . LYS A 1 126 ? 25.445 8.988 -26.586 1.00 79.56 126 LYS A O 1
ATOM 1056 N N . LYS A 1 127 ? 23.983 8.099 -28.023 1.00 82.06 127 LYS A N 1
ATOM 1057 C CA . LYS A 1 127 ? 23.912 9.296 -28.875 1.00 82.06 127 LYS A CA 1
ATOM 1058 C C . LYS A 1 127 ? 23.224 10.473 -28.196 1.00 82.06 127 LYS A C 1
ATOM 1060 O O . LYS A 1 127 ? 23.663 11.592 -28.404 1.00 82.06 127 LYS A O 1
ATOM 1065 N N . LEU A 1 128 ? 22.204 10.214 -27.380 1.00 86.12 128 LEU A N 1
ATOM 1066 C CA . LEU A 1 128 ? 21.548 11.227 -26.558 1.00 86.12 128 LEU A CA 1
ATOM 1067 C C . LEU A 1 128 ? 22.506 11.827 -25.523 1.00 86.12 128 LEU A C 1
ATOM 1069 O O . LEU A 1 128 ? 22.542 13.041 -25.377 1.00 86.12 128 LEU A O 1
ATOM 1073 N N . ILE A 1 129 ? 23.283 10.993 -24.824 1.00 80.88 129 ILE A N 1
ATOM 1074 C CA . ILE A 1 129 ? 24.200 11.455 -23.769 1.00 80.88 129 ILE A CA 1
ATOM 1075 C C . ILE A 1 129 ? 25.371 12.257 -24.348 1.00 80.88 129 ILE A C 1
ATOM 1077 O O . ILE A 1 129 ? 25.735 13.269 -23.762 1.00 80.88 129 ILE A O 1
ATOM 1081 N N . HIS A 1 130 ? 25.901 11.847 -25.505 1.00 76.50 130 HIS A N 1
ATOM 1082 C CA . HIS A 1 130 ? 27.039 12.495 -26.174 1.00 76.50 130 HIS A CA 1
ATOM 1083 C C . HIS A 1 130 ? 26.628 13.556 -27.218 1.00 76.50 130 HIS A C 1
ATOM 1085 O O . HIS A 1 130 ? 27.326 13.756 -28.213 1.00 76.50 130 HIS A O 1
ATOM 1091 N N . LEU A 1 131 ? 25.467 14.205 -27.055 1.00 78.12 131 LEU A N 1
ATOM 1092 C CA . LEU A 1 131 ? 25.050 15.294 -27.953 1.00 78.12 131 LEU A CA 1
ATOM 1093 C C . LEU A 1 131 ? 25.980 16.516 -27.869 1.00 78.12 131 LEU A C 1
ATOM 1095 O O . LEU A 1 131 ? 26.033 17.314 -28.800 1.00 78.12 131 LEU A O 1
ATOM 1099 N N . ASP A 1 132 ? 26.717 16.654 -26.773 1.00 65.94 132 ASP A N 1
ATOM 1100 C CA . ASP A 1 132 ? 27.732 17.679 -26.556 1.00 65.94 132 ASP A CA 1
ATOM 1101 C C . ASP A 1 132 ? 28.951 17.568 -27.471 1.00 65.94 132 ASP A C 1
ATOM 1103 O O . ASP A 1 132 ? 29.505 18.583 -27.885 1.00 65.94 132 ASP A O 1
ATOM 1107 N N . GLU A 1 133 ? 29.357 16.349 -27.825 1.00 63.22 133 GLU A N 1
ATOM 1108 C CA . GLU A 1 133 ? 30.526 16.111 -28.679 1.00 63.22 133 GLU A CA 1
ATOM 1109 C C . GLU A 1 133 ? 30.296 16.529 -30.144 1.00 63.22 133 GLU A C 1
ATOM 1111 O O . GLU A 1 133 ? 31.217 16.456 -30.959 1.00 63.22 133 GLU A O 1
ATOM 1116 N N . LEU A 1 134 ? 29.070 16.934 -30.494 1.00 58.56 134 LEU A N 1
ATOM 1117 C CA . LEU A 1 134 ? 28.618 17.085 -31.875 1.00 58.56 134 LEU A CA 1
ATOM 1118 C C . LEU A 1 134 ? 28.449 18.541 -32.338 1.00 58.56 134 LEU A C 1
ATOM 1120 O O . LEU A 1 134 ? 28.351 18.755 -33.546 1.00 58.56 134 LEU A O 1
ATOM 1124 N N . TYR A 1 135 ? 28.447 19.541 -31.444 1.00 61.50 135 TYR A N 1
ATOM 1125 C CA . TYR A 1 135 ? 28.132 20.926 -31.831 1.00 61.50 135 TYR A CA 1
ATOM 1126 C C . TYR A 1 135 ? 29.075 21.972 -31.235 1.00 61.50 135 TYR A C 1
ATOM 1128 O O . TYR A 1 135 ? 29.222 22.097 -30.020 1.00 61.50 135 TYR A O 1
ATOM 1136 N N . GLU A 1 136 ? 29.647 22.804 -32.110 1.00 58.59 136 GLU A N 1
ATOM 1137 C CA . GLU A 1 136 ? 30.225 24.088 -31.716 1.00 58.59 136 GLU A CA 1
ATOM 1138 C C . GLU A 1 136 ? 29.090 25.041 -31.319 1.00 58.59 136 GLU A C 1
ATOM 1140 O O . GLU A 1 136 ? 28.229 25.392 -32.128 1.00 58.59 136 GLU A O 1
ATOM 1145 N N . ILE A 1 137 ? 29.067 25.444 -30.051 1.00 60.62 137 ILE A N 1
ATOM 1146 C CA . ILE A 1 137 ? 28.048 26.353 -29.523 1.00 60.62 137 ILE A CA 1
ATOM 1147 C C . ILE A 1 137 ? 28.322 27.754 -30.074 1.00 60.62 137 ILE A C 1
ATOM 1149 O O . ILE A 1 137 ? 29.422 28.291 -29.918 1.00 60.62 137 ILE A O 1
ATOM 1153 N N . ASN A 1 138 ? 27.314 28.380 -30.680 1.00 61.16 138 ASN A N 1
ATOM 1154 C CA . ASN A 1 138 ? 27.388 29.797 -31.016 1.00 61.16 138 ASN A CA 1
ATOM 1155 C C . ASN A 1 138 ? 27.593 30.609 -29.721 1.00 61.16 138 ASN A C 1
ATOM 1157 O O . ASN A 1 138 ? 26.828 30.411 -28.780 1.00 61.16 138 ASN A O 1
ATOM 1161 N N . PRO A 1 139 ? 28.541 31.564 -29.648 1.00 58.00 139 PRO A N 1
ATOM 1162 C CA . PRO A 1 139 ? 28.808 32.338 -28.430 1.00 58.00 139 PRO A CA 1
ATOM 1163 C C . PRO A 1 139 ? 27.594 33.046 -27.806 1.00 58.00 139 PRO A C 1
ATOM 1165 O O . PRO A 1 139 ? 27.659 33.476 -26.656 1.00 58.00 139 PRO A O 1
ATOM 1168 N N . LYS A 1 140 ? 26.511 33.233 -28.571 1.00 61.62 140 LYS A N 1
ATOM 1169 C CA . LYS A 1 140 ? 25.272 33.881 -28.122 1.00 61.62 140 LYS A CA 1
ATOM 1170 C C . LYS A 1 140 ? 24.236 32.918 -27.537 1.00 61.62 140 LYS A C 1
ATOM 1172 O O . LYS A 1 14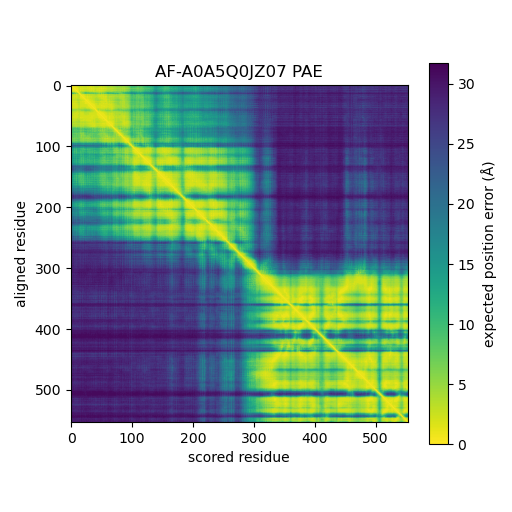0 ? 23.313 33.386 -26.875 1.00 61.62 140 LYS A O 1
ATOM 1177 N N . ASP A 1 141 ? 24.376 31.618 -27.778 1.00 67.88 141 ASP A N 1
ATOM 1178 C CA . ASP A 1 141 ? 23.404 30.611 -27.372 1.00 67.88 141 ASP A CA 1
ATOM 1179 C C . ASP A 1 141 ? 23.882 29.850 -26.137 1.00 67.88 141 ASP A C 1
ATOM 1181 O O . ASP A 1 141 ? 25.066 29.565 -25.957 1.00 67.88 141 ASP A O 1
ATOM 1185 N N . THR A 1 142 ? 22.934 29.485 -25.277 1.00 75.88 142 THR A N 1
ATOM 1186 C CA . THR A 1 142 ? 23.222 28.522 -24.211 1.00 75.88 142 THR A CA 1
ATOM 1187 C C . THR A 1 142 ? 23.329 27.123 -24.805 1.00 75.88 142 THR A C 1
ATOM 1189 O O . THR A 1 142 ? 22.659 26.783 -25.789 1.00 75.88 142 THR A O 1
ATOM 1192 N N . PHE A 1 143 ? 24.136 26.275 -24.181 1.00 75.06 143 PHE A N 1
ATOM 1193 C CA . PHE A 1 143 ? 24.214 24.876 -24.570 1.00 75.06 143 PHE A CA 1
ATOM 1194 C C . PHE A 1 143 ? 22.824 24.209 -24.516 1.00 75.06 143 PHE A C 1
ATOM 1196 O O . PHE A 1 143 ? 22.394 23.569 -25.477 1.00 75.06 143 PHE A O 1
ATOM 1203 N N . GLU A 1 144 ? 22.045 24.465 -23.457 1.00 83.12 144 GLU A N 1
ATOM 1204 C CA . GLU A 1 144 ? 20.704 23.898 -23.297 1.00 83.12 144 GLU A CA 1
ATOM 1205 C C . GLU A 1 144 ? 19.721 24.374 -24.377 1.00 83.12 144 GLU A C 1
ATOM 1207 O O . GLU A 1 144 ? 18.893 23.586 -24.830 1.00 83.12 144 GLU A O 1
ATOM 1212 N N . SER A 1 145 ? 19.784 25.640 -24.814 1.00 83.00 145 SER A N 1
ATOM 1213 C CA . SER A 1 145 ? 18.924 26.123 -25.910 1.00 83.00 145 SER A CA 1
ATOM 1214 C C . SER A 1 145 ? 19.265 25.470 -27.246 1.00 83.00 145 SER A C 1
ATOM 1216 O O . SER A 1 145 ? 18.356 25.180 -28.021 1.00 83.00 145 SER A O 1
ATOM 1218 N N . THR A 1 146 ? 20.547 25.193 -27.489 1.00 82.94 146 THR A N 1
ATOM 1219 C CA . THR A 1 146 ? 21.012 24.521 -28.711 1.00 82.94 146 THR A CA 1
ATOM 1220 C C . THR A 1 146 ? 20.469 23.095 -28.782 1.00 82.94 146 THR A C 1
ATOM 1222 O O . THR A 1 146 ? 19.843 22.719 -29.773 1.00 82.94 146 THR A O 1
ATOM 1225 N N . ILE A 1 147 ? 20.607 22.327 -27.696 1.00 86.06 147 ILE A N 1
ATOM 1226 C CA . ILE A 1 147 ? 20.096 20.951 -27.628 1.00 86.06 147 ILE A CA 1
ATOM 1227 C C . ILE A 1 147 ? 18.565 20.906 -27.704 1.00 86.06 147 ILE A C 1
ATOM 1229 O O . ILE A 1 147 ? 18.009 20.060 -28.405 1.00 86.06 147 ILE A O 1
ATOM 1233 N N . VAL A 1 148 ? 17.863 21.828 -27.034 1.00 89.38 148 VAL A N 1
ATOM 1234 C CA . VAL A 1 148 ? 16.394 21.909 -27.126 1.00 89.38 148 VAL A CA 1
ATOM 1235 C C . VAL A 1 148 ? 15.949 22.205 -28.556 1.00 89.38 148 VAL A C 1
ATOM 1237 O O . VAL A 1 148 ? 15.023 21.556 -29.037 1.00 89.38 148 VAL A O 1
ATOM 1240 N N . SER A 1 149 ? 16.611 23.139 -29.245 1.00 87.38 149 SER A N 1
ATOM 1241 C CA . SER A 1 149 ? 16.322 23.469 -30.646 1.00 87.38 149 SER A CA 1
ATOM 1242 C C . SER A 1 149 ? 16.515 22.253 -31.557 1.00 87.38 149 SER A C 1
ATOM 1244 O O . SER A 1 149 ? 15.608 21.886 -32.303 1.00 87.38 149 SER A O 1
ATOM 1246 N N . LEU A 1 150 ? 17.648 21.556 -31.415 1.00 87.25 150 LEU A N 1
ATOM 1247 C CA . LEU A 1 150 ? 17.944 20.336 -32.163 1.00 87.25 150 LEU A CA 1
ATOM 1248 C C . LEU A 1 150 ? 16.865 19.267 -31.959 1.00 87.25 150 LEU A C 1
ATOM 1250 O O . LEU A 1 150 ? 16.296 18.770 -32.927 1.00 87.25 150 LEU A O 1
ATOM 1254 N N . LEU A 1 151 ? 16.569 18.915 -30.706 1.00 90.44 151 LEU A N 1
ATOM 1255 C CA . LEU A 1 151 ? 15.613 17.855 -30.382 1.00 90.44 151 LEU A CA 1
ATOM 1256 C C . LEU A 1 151 ? 14.171 18.231 -30.757 1.00 90.44 151 LEU A C 1
ATOM 1258 O O . LEU A 1 151 ? 13.391 17.353 -31.126 1.00 90.44 151 LEU A O 1
ATOM 1262 N N . SER A 1 152 ? 13.829 19.523 -30.744 1.00 90.06 152 SER A N 1
ATOM 1263 C CA . SER A 1 152 ? 12.513 20.021 -31.175 1.00 90.06 152 SER A CA 1
ATOM 1264 C C . SER A 1 152 ? 12.254 19.823 -32.668 1.00 90.06 152 SER A C 1
ATOM 1266 O O . SER A 1 152 ? 11.097 19.673 -33.056 1.00 90.06 152 SER A O 1
ATOM 1268 N N . ASN A 1 153 ? 13.298 19.710 -33.496 1.00 88.88 153 ASN A N 1
ATOM 1269 C CA . ASN A 1 153 ? 13.146 19.324 -34.904 1.00 88.88 153 ASN A CA 1
ATOM 1270 C C . ASN A 1 153 ? 12.732 17.850 -35.073 1.00 88.88 153 ASN A C 1
ATOM 1272 O O . ASN A 1 153 ? 12.287 17.448 -36.148 1.00 88.88 153 ASN A O 1
ATOM 1276 N N . TYR A 1 154 ? 12.833 17.041 -34.011 1.00 89.81 154 TYR A N 1
ATOM 1277 C CA . TYR A 1 154 ? 12.592 15.602 -34.048 1.00 89.81 154 TYR A CA 1
ATOM 1278 C C . TYR A 1 154 ? 11.570 15.125 -32.992 1.00 89.81 154 TYR A C 1
ATOM 1280 O O . TYR A 1 154 ? 11.857 14.199 -32.230 1.00 89.81 154 TYR A O 1
ATOM 1288 N N . PRO A 1 155 ? 10.335 15.660 -32.955 1.00 88.81 155 PRO A N 1
ATOM 1289 C CA . PRO A 1 155 ? 9.397 15.447 -31.846 1.00 88.81 155 PRO A CA 1
ATOM 1290 C C . PRO A 1 155 ? 9.011 13.977 -31.625 1.00 88.81 155 PRO A C 1
ATOM 1292 O O . PRO A 1 155 ? 8.866 13.529 -30.488 1.00 88.81 155 PRO A O 1
ATOM 1295 N N . LYS A 1 156 ? 8.875 13.193 -32.700 1.00 86.69 156 LYS A N 1
ATOM 1296 C CA . LYS A 1 156 ? 8.531 11.766 -32.617 1.00 86.69 156 LYS A CA 1
ATOM 1297 C C . LYS A 1 156 ? 9.647 10.940 -31.970 1.00 86.69 156 LYS A C 1
ATOM 1299 O O . LYS A 1 156 ? 9.363 10.132 -31.090 1.00 86.69 156 LYS A O 1
ATOM 1304 N N . PHE A 1 157 ? 10.895 11.201 -32.348 1.00 90.56 157 PHE A N 1
ATOM 1305 C CA . PHE A 1 157 ? 12.083 10.614 -31.740 1.00 90.56 157 PHE A CA 1
ATOM 1306 C C . PHE A 1 157 ? 12.125 10.926 -30.243 1.00 90.56 157 PHE A C 1
ATOM 1308 O O . PHE A 1 157 ? 12.274 10.013 -29.433 1.00 90.56 157 PHE A O 1
ATOM 1315 N N . VAL A 1 158 ? 11.916 12.193 -29.863 1.00 91.81 158 VAL A N 1
ATOM 1316 C CA . VAL A 1 158 ? 11.927 12.603 -28.450 1.00 91.81 158 VAL A CA 1
ATOM 1317 C C . VAL A 1 158 ? 10.837 11.871 -27.662 1.00 91.81 158 VAL A C 1
ATOM 1319 O O . VAL A 1 158 ? 11.149 11.243 -26.652 1.00 91.81 158 VAL A O 1
ATOM 1322 N N . LYS A 1 159 ? 9.584 11.863 -28.144 1.00 90.25 159 LYS A N 1
ATOM 1323 C CA . LYS A 1 159 ? 8.458 11.172 -27.478 1.00 90.25 159 LYS A CA 1
ATOM 1324 C C . LYS A 1 159 ? 8.717 9.679 -27.247 1.00 90.25 159 LYS A C 1
ATOM 1326 O O . LYS A 1 159 ? 8.226 9.114 -26.270 1.00 90.25 159 LYS A O 1
ATOM 1331 N N . GLN A 1 160 ? 9.477 9.038 -28.132 1.00 88.88 160 GLN A N 1
ATOM 1332 C CA . GLN A 1 160 ? 9.787 7.612 -28.040 1.00 88.88 160 GLN A CA 1
ATOM 1333 C C . GLN A 1 160 ? 11.006 7.327 -27.159 1.00 88.88 160 GLN A C 1
ATOM 1335 O O . GLN A 1 160 ? 10.962 6.402 -26.348 1.00 88.88 160 GLN A O 1
ATOM 1340 N N . HIS A 1 161 ? 12.071 8.119 -27.281 1.00 91.44 161 HIS A N 1
ATOM 1341 C CA . HIS A 1 161 ? 13.395 7.716 -26.806 1.00 91.44 161 HIS A CA 1
ATOM 1342 C C . HIS A 1 161 ? 13.970 8.567 -25.671 1.00 91.44 161 HIS A C 1
ATOM 1344 O O . HIS A 1 161 ? 14.939 8.137 -25.049 1.00 91.44 161 HIS A O 1
ATOM 1350 N N . ILE A 1 162 ? 13.382 9.721 -25.327 1.00 91.75 162 ILE A N 1
ATOM 1351 C CA . ILE A 1 162 ? 13.903 10.563 -24.230 1.00 91.75 162 ILE A CA 1
ATOM 1352 C C . ILE A 1 162 ? 13.904 9.830 -22.878 1.00 91.75 162 ILE A C 1
ATOM 1354 O O . ILE A 1 162 ? 14.768 10.055 -22.034 1.00 91.75 162 ILE A O 1
ATOM 1358 N N . TYR A 1 163 ? 12.979 8.883 -22.700 1.00 91.94 163 TYR A N 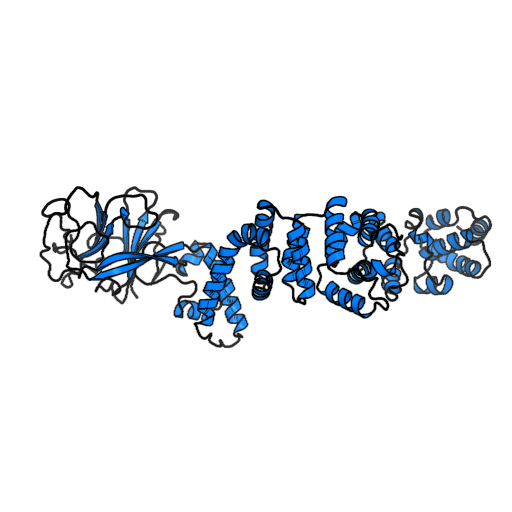1
ATOM 1359 C CA . TYR A 1 163 ? 12.855 8.065 -21.494 1.00 91.94 163 TYR A CA 1
ATOM 1360 C C . TYR A 1 163 ? 14.012 7.069 -21.307 1.00 91.94 163 TYR A C 1
ATOM 1362 O O . TYR A 1 163 ? 14.179 6.541 -20.212 1.00 91.94 163 TYR A O 1
ATOM 1370 N N . LEU A 1 164 ? 14.855 6.842 -22.325 1.00 90.56 164 LEU A N 1
ATOM 1371 C CA . LEU A 1 164 ? 16.069 6.029 -22.180 1.00 90.56 164 LEU A CA 1
ATOM 1372 C C . LEU A 1 164 ? 17.067 6.649 -21.193 1.00 90.56 164 LEU A C 1
ATOM 1374 O O . LEU A 1 164 ? 17.825 5.918 -20.559 1.00 90.56 164 LEU A O 1
ATOM 1378 N N . LEU A 1 165 ? 17.017 7.972 -20.997 1.00 88.75 165 LEU A N 1
ATOM 1379 C CA . LEU A 1 165 ? 17.798 8.677 -19.974 1.00 88.75 165 LEU A CA 1
ATOM 1380 C C . LEU A 1 165 ? 17.405 8.272 -18.540 1.00 88.75 165 LEU A C 1
ATOM 1382 O O . LEU A 1 165 ? 18.144 8.539 -17.598 1.00 88.75 165 LEU A O 1
ATOM 1386 N N . PHE A 1 166 ? 16.262 7.602 -18.372 1.00 87.94 166 PHE A N 1
ATOM 1387 C CA . PHE A 1 166 ? 15.716 7.142 -17.097 1.00 87.94 166 PHE A CA 1
ATOM 1388 C C . PHE A 1 166 ? 15.925 5.625 -16.904 1.00 87.94 166 PHE A C 1
ATOM 1390 O O . PHE A 1 166 ? 15.047 4.889 -16.442 1.00 87.94 166 PHE A O 1
ATOM 1397 N N . THR A 1 167 ? 17.094 5.119 -17.297 1.00 85.12 167 THR A N 1
ATOM 1398 C CA . THR A 1 167 ? 17.458 3.695 -17.196 1.00 85.12 167 THR A CA 1
ATOM 1399 C C . THR A 1 167 ? 18.735 3.505 -16.377 1.00 85.12 167 THR A C 1
ATOM 1401 O O . THR A 1 167 ? 19.548 4.417 -16.273 1.00 85.12 167 THR A O 1
ATOM 1404 N N . GLU A 1 168 ? 18.934 2.309 -15.810 1.00 79.38 168 GLU A N 1
ATOM 1405 C CA . GLU A 1 168 ? 20.194 1.954 -15.127 1.00 79.38 168 GLU A CA 1
ATOM 1406 C C . GLU A 1 168 ? 21.389 1.991 -16.087 1.00 79.38 168 GLU A C 1
ATOM 1408 O O . GLU A 1 168 ? 22.496 2.360 -15.708 1.00 79.38 168 GLU A O 1
ATOM 1413 N N . GLU A 1 169 ? 21.166 1.676 -17.364 1.00 81.44 169 GLU A N 1
ATOM 1414 C CA . GLU A 1 169 ? 22.207 1.763 -18.386 1.00 81.44 169 GLU A CA 1
ATOM 1415 C C . GLU A 1 169 ? 22.707 3.201 -18.570 1.00 81.44 169 GLU A C 1
ATOM 1417 O O . GLU A 1 169 ? 23.907 3.397 -18.763 1.00 81.44 169 GLU A O 1
ATOM 1422 N N . ALA A 1 170 ? 21.821 4.201 -18.460 1.00 82.62 170 ALA A N 1
ATOM 1423 C CA . ALA A 1 170 ? 22.163 5.613 -18.630 1.00 82.62 170 ALA A CA 1
ATOM 1424 C C . ALA A 1 170 ? 23.194 6.089 -17.603 1.00 82.62 170 ALA A C 1
ATOM 1426 O O . ALA A 1 170 ? 24.096 6.846 -17.952 1.00 82.62 170 ALA A O 1
ATOM 1427 N N . GLU A 1 171 ? 23.111 5.599 -16.364 1.00 78.12 171 GLU A N 1
ATOM 1428 C CA . GLU A 1 171 ? 24.047 5.937 -15.289 1.00 78.12 171 GLU A CA 1
ATOM 1429 C C . GLU A 1 171 ? 25.499 5.629 -15.669 1.00 78.12 171 GLU A C 1
ATOM 1431 O O . GLU A 1 171 ? 26.370 6.492 -15.552 1.00 78.12 171 GLU A O 1
ATOM 1436 N N . ASN A 1 172 ? 25.751 4.435 -16.212 1.00 74.25 172 ASN A N 1
ATOM 1437 C CA . ASN A 1 172 ? 27.093 4.035 -16.639 1.00 74.25 172 ASN A CA 1
ATOM 1438 C C . ASN A 1 172 ? 27.632 4.939 -17.758 1.00 74.25 172 ASN A C 1
ATOM 1440 O O . ASN A 1 172 ? 28.829 5.214 -17.818 1.00 74.25 172 ASN A O 1
ATOM 1444 N N . TYR A 1 173 ? 26.752 5.409 -18.645 1.00 73.25 173 TYR A N 1
ATOM 1445 C CA . TYR A 1 173 ? 27.126 6.315 -19.727 1.00 73.25 173 TYR A CA 1
ATOM 1446 C C . TYR A 1 173 ? 27.393 7.740 -19.241 1.00 73.25 173 TYR A C 1
ATOM 1448 O O . TYR A 1 173 ? 28.335 8.359 -19.729 1.00 73.25 173 TYR A O 1
ATOM 1456 N N . PHE A 1 174 ? 26.625 8.249 -18.274 1.00 73.56 174 PHE A N 1
ATOM 1457 C CA . PHE A 1 174 ? 26.895 9.552 -17.661 1.00 73.56 174 PHE A CA 1
ATOM 1458 C C . PHE A 1 174 ? 28.264 9.580 -16.968 1.00 73.56 174 PHE A C 1
ATOM 1460 O O . PHE A 1 174 ? 29.004 10.553 -17.110 1.00 73.56 174 PHE A O 1
ATOM 1467 N N . GLU A 1 175 ? 28.641 8.501 -16.279 1.00 68.81 175 GLU A N 1
ATOM 1468 C CA . GLU A 1 175 ? 29.964 8.386 -15.653 1.00 68.81 175 GLU A CA 1
ATOM 1469 C C . GLU A 1 175 ? 31.097 8.258 -16.675 1.00 68.81 175 GLU A C 1
ATOM 1471 O O . GLU A 1 175 ? 32.126 8.929 -16.551 1.00 68.81 175 GLU A O 1
ATOM 1476 N N . ASP A 1 176 ? 30.912 7.430 -17.710 1.00 66.25 176 ASP A N 1
ATOM 1477 C CA . ASP A 1 176 ? 31.897 7.279 -18.784 1.00 66.25 176 ASP A CA 1
ATOM 1478 C C . ASP A 1 176 ? 32.114 8.620 -19.509 1.00 66.25 176 ASP A C 1
ATOM 1480 O O . ASP A 1 176 ? 33.259 9.039 -19.695 1.00 66.25 176 ASP A O 1
ATOM 1484 N N . ALA A 1 177 ? 31.037 9.350 -19.823 1.00 63.47 177 ALA A N 1
ATOM 1485 C CA . ALA A 1 177 ? 31.099 10.687 -20.416 1.00 63.47 177 ALA A CA 1
ATOM 1486 C C . ALA A 1 177 ? 31.840 11.688 -19.510 1.00 63.47 177 ALA A C 1
ATOM 1488 O O . ALA A 1 177 ? 32.749 12.387 -19.971 1.00 63.47 177 ALA A O 1
ATOM 1489 N N . GLN A 1 178 ? 31.539 11.697 -18.205 1.00 63.94 178 GLN A N 1
ATOM 1490 C CA . GLN A 1 178 ? 32.223 12.551 -17.230 1.00 63.94 178 GLN A CA 1
ATOM 1491 C C . GLN A 1 178 ? 33.731 12.246 -17.154 1.00 63.94 178 GLN A C 1
ATOM 1493 O O . GLN A 1 178 ? 34.546 13.167 -17.062 1.00 63.94 178 GLN A O 1
ATOM 1498 N N . SER A 1 179 ? 34.112 10.967 -17.234 1.00 58.59 179 SER A N 1
ATOM 1499 C CA . SER A 1 179 ? 35.508 10.517 -17.144 1.00 58.59 179 SER A CA 1
ATOM 1500 C C . SER A 1 179 ? 36.339 10.779 -18.409 1.00 58.59 179 SER A C 1
ATOM 1502 O O . SER A 1 179 ? 37.554 10.969 -18.318 1.00 58.59 179 SER A O 1
ATOM 1504 N N . ARG A 1 180 ? 35.706 10.804 -19.592 1.00 55.91 180 ARG A N 1
ATOM 1505 C CA . ARG A 1 180 ? 36.383 10.938 -20.896 1.00 55.91 180 ARG A CA 1
ATOM 1506 C C . ARG A 1 180 ? 36.493 12.365 -21.412 1.00 55.91 180 ARG A C 1
ATOM 1508 O O . ARG A 1 180 ? 37.253 12.592 -22.360 1.00 55.91 180 ARG A O 1
ATOM 1515 N N . SER A 1 181 ? 35.779 13.324 -20.821 1.00 53.69 181 SER A N 1
ATOM 1516 C CA . SER A 1 181 ? 35.888 14.715 -21.260 1.00 53.69 181 SER A CA 1
ATOM 1517 C C . SER A 1 181 ? 37.302 15.241 -20.959 1.00 53.69 181 SER A C 1
ATOM 1519 O O . SER A 1 181 ? 37.687 15.525 -19.825 1.00 53.69 181 SER A O 1
ATOM 1521 N N . ARG A 1 182 ? 38.126 15.373 -22.006 1.00 43.50 182 ARG A N 1
ATOM 1522 C CA . ARG A 1 182 ? 39.445 16.036 -21.929 1.00 43.50 182 ARG A CA 1
ATOM 1523 C C . ARG A 1 182 ? 39.326 17.531 -21.603 1.00 43.50 182 ARG A C 1
ATOM 1525 O O . ARG A 1 182 ? 40.321 18.174 -21.285 1.00 43.50 182 ARG A O 1
ATOM 1532 N N . TYR A 1 183 ? 38.104 18.056 -21.634 1.00 47.34 183 TYR A N 1
ATOM 1533 C CA . TYR A 1 183 ? 37.737 19.423 -21.325 1.00 47.34 183 TYR A CA 1
ATOM 1534 C C . TYR A 1 183 ? 36.498 19.377 -20.424 1.00 47.34 183 TYR A C 1
ATOM 1536 O O . TYR A 1 183 ? 35.396 19.143 -20.909 1.00 47.34 183 TYR A O 1
ATOM 1544 N N . LYS A 1 184 ? 36.661 19.646 -19.120 1.00 44.66 184 LYS A N 1
ATOM 1545 C CA . LYS A 1 184 ? 35.573 19.743 -18.117 1.00 44.66 184 LYS A CA 1
ATOM 1546 C C . LYS A 1 184 ? 34.422 20.705 -18.489 1.00 44.66 184 LYS A C 1
ATOM 1548 O O . LYS A 1 184 ? 33.464 20.800 -17.735 1.00 44.66 184 LYS A O 1
ATOM 1553 N N . ALA A 1 185 ? 34.544 21.445 -19.590 1.00 44.91 185 ALA A N 1
ATOM 1554 C CA . ALA A 1 185 ? 33.655 22.519 -20.012 1.00 44.91 185 ALA A CA 1
ATOM 1555 C C . ALA A 1 185 ? 32.532 22.093 -20.977 1.00 44.91 185 ALA A C 1
ATOM 1557 O O . ALA A 1 185 ? 31.692 22.934 -21.274 1.00 44.91 185 ALA A O 1
ATOM 1558 N N . TYR A 1 186 ? 32.517 20.848 -21.477 1.00 48.91 186 TYR A N 1
ATOM 1559 C CA . TYR A 1 186 ? 31.614 20.476 -22.579 1.00 48.91 186 TYR A CA 1
ATOM 1560 C C . TYR A 1 186 ? 30.606 19.361 -22.286 1.00 48.91 186 TYR A C 1
ATOM 1562 O O . TYR A 1 186 ? 29.667 19.246 -23.049 1.00 48.91 186 TYR A O 1
ATOM 1570 N N . TYR A 1 187 ? 30.697 18.606 -21.187 1.00 56.47 187 TYR A N 1
ATOM 1571 C CA . TYR A 1 187 ? 29.701 17.556 -20.921 1.00 56.47 187 TYR A CA 1
ATOM 1572 C C . TYR A 1 187 ? 28.342 18.130 -20.495 1.00 56.47 187 TYR A C 1
ATOM 1574 O O . TYR A 1 187 ? 28.280 19.104 -19.741 1.00 56.47 187 TYR A O 1
ATOM 1582 N N . ILE A 1 188 ? 27.248 17.495 -20.937 1.00 65.06 188 ILE A N 1
ATOM 1583 C CA . ILE A 1 188 ? 25.901 17.841 -20.466 1.00 65.06 188 ILE A CA 1
ATOM 1584 C C . ILE A 1 188 ? 25.776 17.376 -19.023 1.00 65.06 188 ILE A C 1
ATOM 1586 O O . ILE A 1 188 ? 25.589 16.186 -18.751 1.00 65.06 188 ILE A O 1
ATOM 1590 N N . ASP A 1 189 ? 25.899 18.311 -18.088 1.00 73.00 189 ASP A N 1
ATOM 1591 C CA . ASP A 1 189 ? 25.684 17.980 -16.694 1.00 73.00 189 ASP A CA 1
ATOM 1592 C C . ASP A 1 189 ? 24.215 17.618 -16.425 1.00 73.00 189 ASP A C 1
ATOM 1594 O O . ASP A 1 189 ? 23.280 17.873 -17.193 1.00 73.00 189 ASP A O 1
ATOM 1598 N N . ILE A 1 190 ? 24.026 16.962 -15.293 1.00 73.44 190 ILE A N 1
ATOM 1599 C CA . ILE A 1 190 ? 22.736 16.460 -14.851 1.00 73.44 190 ILE A CA 1
ATOM 1600 C C . ILE A 1 190 ? 21.699 17.595 -14.694 1.00 73.44 190 ILE A C 1
ATOM 1602 O O . ILE A 1 190 ? 20.526 17.425 -15.035 1.00 73.44 190 ILE A O 1
ATOM 1606 N N . ASP A 1 191 ? 22.116 18.770 -14.218 1.00 78.31 191 ASP A N 1
ATOM 1607 C CA . ASP A 1 191 ? 21.221 19.919 -14.032 1.00 78.31 191 ASP A CA 1
ATOM 1608 C C . ASP A 1 191 ? 20.792 20.534 -15.378 1.00 78.31 191 ASP A C 1
ATOM 1610 O O . ASP A 1 191 ? 19.662 21.016 -15.527 1.00 78.31 191 ASP A O 1
ATOM 1614 N N . SER A 1 192 ? 21.653 20.461 -16.389 1.00 82.88 192 SER A N 1
ATOM 1615 C CA . SER A 1 192 ? 21.371 20.854 -17.767 1.00 82.88 192 SER A CA 1
ATOM 1616 C C . SER A 1 192 ? 20.331 19.929 -18.389 1.00 82.88 192 SER A C 1
ATOM 1618 O O . SER A 1 192 ? 19.379 20.420 -18.999 1.00 82.88 192 SER A O 1
ATOM 1620 N N . TRP A 1 193 ? 20.406 18.616 -18.146 1.00 86.69 193 TRP A N 1
ATOM 1621 C CA . TRP A 1 193 ? 19.361 17.677 -18.571 1.00 86.69 193 TRP A CA 1
ATOM 1622 C C . TRP A 1 193 ? 17.997 17.972 -17.948 1.00 86.69 193 TRP A C 1
ATOM 1624 O O . TRP A 1 193 ? 16.989 17.943 -18.657 1.00 86.69 193 TRP A O 1
ATOM 1634 N N . VAL A 1 194 ? 17.941 18.350 -16.665 1.00 86.75 194 VAL A N 1
ATOM 1635 C CA . VAL A 1 194 ? 16.687 18.795 -16.028 1.00 86.75 194 VAL A CA 1
ATOM 1636 C C . VAL A 1 194 ? 16.094 19.999 -16.770 1.00 86.75 194 VAL A C 1
ATOM 1638 O O . VAL A 1 194 ? 14.886 20.052 -17.006 1.00 86.75 194 VAL A O 1
ATOM 1641 N N . LYS A 1 195 ? 16.919 20.979 -17.165 1.00 88.69 195 LYS A N 1
ATOM 1642 C CA . LYS A 1 195 ? 16.455 22.147 -17.936 1.00 88.69 195 LYS A CA 1
ATOM 1643 C C . LYS A 1 195 ? 16.014 21.770 -19.350 1.00 88.69 195 LYS A C 1
ATOM 1645 O O . LYS A 1 195 ? 14.982 22.271 -19.790 1.00 88.69 195 LYS A O 1
ATOM 1650 N N . ILE A 1 196 ? 16.776 20.920 -20.037 1.00 90.00 196 ILE A N 1
ATOM 1651 C CA . ILE A 1 196 ? 16.485 20.468 -21.402 1.00 90.00 196 ILE A CA 1
ATOM 1652 C C . ILE A 1 196 ? 15.154 19.718 -21.423 1.00 90.00 196 ILE A C 1
ATOM 1654 O O . ILE A 1 196 ? 14.257 20.119 -22.156 1.00 90.00 196 ILE A O 1
ATOM 1658 N N . ILE A 1 197 ? 14.977 18.694 -20.581 1.00 91.75 197 ILE A N 1
ATOM 1659 C CA . ILE A 1 197 ? 13.745 17.890 -20.559 1.00 91.75 197 ILE A CA 1
ATOM 1660 C C . ILE A 1 197 ? 12.540 18.738 -20.159 1.00 91.75 197 ILE A C 1
ATOM 1662 O O . ILE A 1 197 ? 11.484 18.605 -20.769 1.00 91.75 197 ILE A O 1
ATOM 1666 N N . TYR A 1 198 ? 12.694 19.646 -19.192 1.00 90.25 198 TYR A N 1
ATOM 1667 C CA . TYR A 1 198 ? 11.620 20.565 -18.821 1.00 90.25 198 TYR A CA 1
ATOM 1668 C C . TYR A 1 198 ? 11.192 21.459 -20.000 1.00 90.25 198 TYR A C 1
ATOM 1670 O O . TYR A 1 198 ? 10.003 21.567 -20.281 1.00 90.25 198 TYR A O 1
ATOM 1678 N N . LYS A 1 199 ? 12.147 22.036 -20.743 1.00 90.81 199 LYS A N 1
ATOM 1679 C CA . LYS A 1 199 ? 11.843 22.833 -21.944 1.00 90.81 199 LYS A CA 1
ATOM 1680 C C . LYS A 1 199 ? 11.233 21.986 -23.064 1.00 90.81 199 LYS A C 1
ATOM 1682 O O . LYS A 1 199 ? 10.291 22.429 -23.703 1.00 90.81 199 LYS A O 1
ATOM 1687 N N . LEU A 1 200 ? 11.730 20.767 -23.289 1.00 91.12 200 LEU A N 1
ATOM 1688 C CA . LEU A 1 200 ? 11.160 19.842 -24.279 1.00 91.12 200 LEU A CA 1
ATOM 1689 C C . LEU A 1 200 ? 9.735 19.425 -23.916 1.00 91.12 200 LEU A C 1
ATOM 1691 O O . LEU A 1 200 ? 8.901 19.263 -24.798 1.00 91.12 200 LEU A O 1
ATOM 1695 N N . TYR A 1 201 ? 9.443 19.258 -22.628 1.00 89.88 201 TYR A N 1
ATOM 1696 C CA . TYR A 1 201 ? 8.085 19.034 -22.149 1.00 89.88 201 TYR A CA 1
ATOM 1697 C C . TYR A 1 201 ? 7.163 20.206 -22.530 1.00 89.88 201 TYR A C 1
ATOM 1699 O O . TYR A 1 201 ? 6.074 19.959 -23.044 1.00 89.88 201 TYR A O 1
ATOM 1707 N N . GLU A 1 202 ? 7.620 21.453 -22.364 1.00 87.25 202 GLU A N 1
ATOM 1708 C CA . GLU A 1 202 ? 6.862 22.653 -22.749 1.00 87.25 202 GLU A CA 1
ATOM 1709 C C . GLU A 1 202 ? 6.686 22.792 -24.272 1.00 87.25 202 GLU A C 1
ATOM 1711 O O . GLU A 1 202 ? 5.667 23.318 -24.715 1.00 87.25 202 GLU A O 1
ATOM 1716 N N . THR A 1 203 ? 7.646 22.328 -25.083 1.00 85.88 203 THR A N 1
ATOM 1717 C CA . THR A 1 203 ? 7.634 22.544 -26.543 1.00 85.88 203 THR A CA 1
ATOM 1718 C C . THR A 1 203 ? 7.096 21.374 -27.372 1.00 85.88 203 THR A C 1
ATOM 1720 O O . THR A 1 203 ? 6.552 21.606 -28.448 1.00 85.88 203 THR A O 1
ATOM 1723 N N . ILE A 1 204 ? 7.256 20.124 -26.924 1.00 82.12 204 ILE A N 1
ATOM 1724 C CA . ILE A 1 204 ? 6.979 18.908 -27.722 1.00 82.12 204 ILE A CA 1
ATOM 1725 C C . ILE A 1 204 ? 5.708 18.175 -27.252 1.00 82.12 204 ILE A C 1
ATOM 1727 O O . ILE A 1 204 ? 5.303 17.199 -27.885 1.00 82.12 204 ILE A O 1
ATOM 1731 N N . GLU A 1 205 ? 5.038 18.638 -26.191 1.00 79.00 205 GLU A N 1
ATOM 1732 C CA . GLU A 1 205 ? 3.900 17.944 -25.557 1.00 79.00 205 GLU A CA 1
ATOM 1733 C C . GLU A 1 205 ? 4.266 16.492 -25.199 1.00 79.00 205 GLU A C 1
ATOM 1735 O O . GLU A 1 205 ? 3.752 15.520 -25.770 1.00 79.00 205 GLU A O 1
ATOM 1740 N N . LEU A 1 206 ? 5.235 16.329 -24.295 1.00 87.88 206 LEU A N 1
ATOM 1741 C CA . LEU A 1 206 ? 5.532 15.015 -23.721 1.00 87.88 206 LEU A CA 1
ATOM 1742 C C . LEU A 1 206 ? 4.358 14.539 -22.858 1.00 87.88 206 LEU A C 1
ATOM 1744 O O . LEU A 1 206 ? 3.692 15.343 -22.210 1.00 87.88 206 LEU A O 1
ATOM 1748 N N . ASP A 1 207 ? 4.139 13.222 -22.815 1.00 87.62 207 ASP A N 1
ATOM 1749 C CA . ASP A 1 207 ? 3.143 12.627 -21.922 1.00 87.62 207 ASP A CA 1
ATOM 1750 C C . ASP A 1 207 ? 3.525 12.933 -20.469 1.00 87.62 207 ASP A C 1
ATOM 1752 O O . ASP A 1 207 ? 4.546 12.458 -19.951 1.00 87.62 207 ASP A O 1
ATOM 1756 N N . ARG A 1 208 ? 2.701 13.778 -19.845 1.00 87.50 208 ARG A N 1
ATOM 1757 C CA . ARG A 1 208 ? 2.943 14.347 -18.524 1.00 87.50 208 ARG A CA 1
ATOM 1758 C C . ARG A 1 208 ? 2.873 13.292 -17.429 1.00 87.50 208 ARG A C 1
ATOM 1760 O O . ARG A 1 208 ? 3.766 13.254 -16.586 1.00 87.50 208 ARG A O 1
ATOM 1767 N N . VAL A 1 209 ? 1.872 12.413 -17.474 1.00 83.50 209 VAL A N 1
ATOM 1768 C CA . VAL A 1 209 ? 1.716 11.329 -16.495 1.00 83.50 209 VAL A CA 1
ATOM 1769 C C . VAL A 1 209 ? 2.895 10.376 -16.621 1.00 83.50 209 VAL A C 1
ATOM 1771 O O . VAL A 1 209 ? 3.576 10.108 -15.636 1.00 83.50 209 VAL A O 1
ATOM 1774 N N . LYS A 1 210 ? 3.243 9.968 -17.848 1.00 88.00 210 LYS A N 1
ATOM 1775 C CA . LYS A 1 210 ? 4.407 9.108 -18.089 1.00 88.00 210 LYS A CA 1
ATOM 1776 C C . LYS A 1 210 ? 5.706 9.740 -17.588 1.00 88.00 210 LYS A C 1
ATOM 1778 O O . LYS A 1 210 ? 6.538 9.032 -17.020 1.00 88.00 210 LYS A O 1
ATOM 1783 N N . LEU A 1 211 ? 5.910 11.043 -17.792 1.00 89.44 211 LEU A N 1
ATOM 1784 C CA . LEU A 1 211 ? 7.107 11.747 -17.323 1.00 89.44 211 LEU A CA 1
ATOM 1785 C C . LEU A 1 211 ? 7.182 11.786 -15.792 1.00 89.44 211 LEU A C 1
ATOM 1787 O O . LEU A 1 211 ? 8.216 11.417 -15.235 1.00 89.44 211 LEU A O 1
ATOM 1791 N N . LEU A 1 212 ? 6.087 12.150 -15.122 1.00 85.69 212 LEU A N 1
ATOM 1792 C CA . LEU A 1 212 ? 6.000 12.171 -13.661 1.00 85.69 212 LEU A CA 1
ATOM 1793 C C . LEU A 1 212 ? 6.207 10.771 -13.058 1.00 85.69 212 LEU A C 1
ATOM 1795 O O . LEU A 1 212 ? 7.056 10.606 -12.181 1.00 85.69 212 LEU A O 1
ATOM 1799 N N . THR A 1 213 ? 5.522 9.754 -13.590 1.00 79.62 213 THR A N 1
ATOM 1800 C CA . THR A 1 213 ? 5.716 8.335 -13.251 1.00 79.62 213 THR A CA 1
ATOM 1801 C C . THR A 1 213 ? 7.189 7.948 -13.425 1.00 79.62 213 THR A C 1
ATOM 1803 O O . THR A 1 213 ? 7.820 7.427 -12.507 1.00 79.62 213 THR A O 1
ATOM 1806 N N . THR A 1 214 ? 7.807 8.260 -14.566 1.00 86.06 214 THR A N 1
ATOM 1807 C CA . THR A 1 214 ? 9.209 7.883 -14.821 1.00 86.06 214 THR A CA 1
ATOM 1808 C C . THR A 1 214 ? 10.175 8.540 -13.826 1.00 86.06 214 THR A C 1
ATOM 1810 O O . THR A 1 214 ? 11.069 7.857 -13.318 1.00 86.06 214 THR A O 1
ATOM 1813 N N . CYS A 1 215 ? 9.979 9.822 -13.495 1.00 82.38 215 CYS A N 1
ATOM 1814 C CA . CYS A 1 215 ? 10.748 10.523 -12.462 1.00 82.38 215 CYS A CA 1
ATOM 1815 C C . CYS A 1 215 ? 10.605 9.884 -11.073 1.00 82.38 215 CYS A C 1
ATOM 1817 O O . CYS A 1 215 ? 11.573 9.869 -10.318 1.00 82.38 215 CYS A O 1
ATOM 1819 N N . MET A 1 216 ? 9.428 9.349 -10.745 1.00 75.00 216 MET A N 1
ATOM 1820 C CA . MET A 1 216 ? 9.158 8.726 -9.446 1.00 75.00 216 MET A CA 1
ATOM 1821 C C . MET A 1 216 ? 9.712 7.307 -9.330 1.00 75.00 216 MET A C 1
ATOM 1823 O O . MET A 1 216 ? 10.306 6.960 -8.312 1.00 75.00 216 MET A O 1
ATOM 1827 N N . PHE A 1 217 ? 9.541 6.476 -10.362 1.00 73.38 217 PHE A N 1
ATOM 1828 C CA . PHE A 1 217 ? 9.870 5.048 -10.285 1.00 73.38 217 PHE A CA 1
ATOM 1829 C C . PHE A 1 217 ? 11.314 4.719 -10.656 1.00 73.38 217 PHE A C 1
ATOM 1831 O O . PHE A 1 217 ? 11.862 3.728 -10.175 1.00 73.38 217 PHE A O 1
ATOM 1838 N N . THR A 1 218 ? 11.953 5.517 -11.510 1.00 76.44 218 THR A N 1
ATOM 1839 C CA . THR A 1 218 ? 13.342 5.259 -11.923 1.00 76.44 218 THR A CA 1
ATOM 1840 C C . THR A 1 218 ? 14.322 5.286 -10.752 1.00 76.44 218 THR A C 1
ATOM 1842 O O . THR A 1 218 ? 15.121 4.358 -10.646 1.00 76.44 218 THR A O 1
ATOM 1845 N N . PRO A 1 219 ? 14.241 6.251 -9.817 1.00 69.25 219 PRO A N 1
ATOM 1846 C CA . PRO A 1 219 ? 15.065 6.237 -8.614 1.00 69.25 219 PRO A CA 1
ATOM 1847 C C . PRO A 1 219 ? 14.898 5.020 -7.700 1.00 69.25 219 PRO A C 1
ATOM 1849 O O . PRO A 1 219 ? 15.750 4.809 -6.839 1.00 69.25 219 PRO A O 1
ATOM 1852 N N . LEU A 1 220 ? 13.803 4.262 -7.844 1.00 63.28 220 LEU A N 1
ATOM 1853 C CA . LEU A 1 220 ? 13.526 3.054 -7.057 1.00 63.28 220 LEU A CA 1
ATOM 1854 C C . LEU A 1 220 ? 14.304 1.828 -7.552 1.00 63.28 220 LEU A C 1
ATOM 1856 O O . LEU A 1 220 ? 14.230 0.755 -6.954 1.00 63.28 220 LEU A O 1
ATOM 1860 N N . LYS A 1 221 ? 15.030 1.982 -8.659 1.00 68.19 221 LYS A N 1
ATOM 1861 C CA . LYS A 1 221 ? 15.987 1.012 -9.187 1.00 68.19 221 LYS A CA 1
ATOM 1862 C C . LYS A 1 221 ? 17.337 1.141 -8.471 1.00 68.19 221 LYS A C 1
ATOM 1864 O O . LYS A 1 221 ? 17.549 2.077 -7.697 1.00 68.19 221 LYS A O 1
ATOM 1869 N N . ASN A 1 222 ? 18.259 0.207 -8.707 1.00 66.00 222 ASN A N 1
ATOM 1870 C CA . ASN A 1 222 ? 19.538 0.163 -7.992 1.00 66.00 222 ASN A CA 1
ATOM 1871 C C . ASN A 1 222 ? 20.550 1.179 -8.565 1.00 66.00 222 ASN A C 1
ATOM 1873 O O . ASN A 1 222 ? 21.539 0.799 -9.183 1.00 66.00 222 ASN A O 1
ATOM 1877 N N . LEU A 1 223 ? 20.266 2.474 -8.384 1.00 66.56 223 LEU A N 1
ATOM 1878 C CA . LEU A 1 223 ? 21.039 3.605 -8.915 1.00 66.56 223 LEU A CA 1
ATOM 1879 C C . LEU A 1 223 ? 21.899 4.287 -7.837 1.00 66.56 223 LEU A C 1
ATOM 1881 O O . LEU A 1 223 ? 21.527 4.362 -6.654 1.00 66.56 223 LEU A O 1
ATOM 1885 N N . LYS A 1 224 ? 23.018 4.901 -8.234 1.00 66.69 224 LYS A N 1
ATOM 1886 C CA . LYS A 1 224 ? 23.848 5.737 -7.348 1.00 66.69 224 LYS A CA 1
ATOM 1887 C C . LYS A 1 224 ? 23.094 7.002 -6.924 1.00 66.69 224 LYS A C 1
ATOM 1889 O O . LYS A 1 224 ? 22.137 7.453 -7.552 1.00 66.69 224 LYS A O 1
ATOM 1894 N N . VAL A 1 225 ? 23.503 7.573 -5.790 1.00 59.88 225 VAL A N 1
ATOM 1895 C CA . VAL A 1 225 ? 22.800 8.691 -5.125 1.00 59.88 225 VAL A CA 1
ATOM 1896 C C . VAL A 1 225 ? 22.676 9.921 -6.036 1.00 59.88 225 VAL A C 1
ATOM 1898 O O . VAL A 1 225 ? 21.583 10.465 -6.179 1.00 59.88 225 VAL A O 1
ATOM 1901 N N . ASN A 1 226 ? 23.761 10.316 -6.711 1.00 61.59 226 ASN A N 1
ATOM 1902 C CA . ASN A 1 226 ? 23.785 11.513 -7.565 1.00 61.59 226 ASN A CA 1
ATOM 1903 C C . ASN A 1 226 ? 22.823 11.401 -8.760 1.00 61.59 226 ASN A C 1
ATOM 1905 O O . ASN A 1 226 ? 22.148 12.367 -9.112 1.00 61.59 226 ASN A O 1
ATOM 1909 N N . THR A 1 227 ? 22.697 10.205 -9.335 1.00 66.94 227 THR A N 1
ATOM 1910 C CA . THR A 1 227 ? 21.764 9.915 -10.432 1.00 66.94 227 THR A CA 1
ATOM 1911 C C . THR A 1 227 ? 20.315 9.910 -9.954 1.00 66.94 227 THR A C 1
ATOM 1913 O O . THR A 1 227 ? 19.418 10.286 -10.693 1.00 66.94 227 THR A O 1
ATOM 1916 N N . ARG A 1 228 ? 20.041 9.542 -8.699 1.00 68.75 228 ARG A N 1
ATOM 1917 C CA . ARG A 1 228 ? 18.674 9.609 -8.152 1.00 68.75 228 ARG A CA 1
ATOM 1918 C C . ARG A 1 228 ? 18.185 11.044 -7.979 1.00 68.75 228 ARG A C 1
ATOM 1920 O O . ARG A 1 228 ? 17.020 11.337 -8.233 1.00 68.75 228 ARG A O 1
ATOM 1927 N N . HIS A 1 229 ? 19.082 11.937 -7.575 1.00 70.06 229 HIS A N 1
ATOM 1928 C CA . HIS A 1 229 ? 18.744 13.302 -7.187 1.00 70.06 229 HIS A CA 1
ATOM 1929 C C . HIS A 1 229 ? 18.112 14.128 -8.325 1.00 70.06 229 HIS A C 1
ATOM 1931 O O . HIS A 1 229 ? 17.217 14.942 -8.093 1.00 70.06 229 HIS A O 1
ATOM 1937 N N . TRP A 1 230 ? 18.514 13.910 -9.577 1.00 77.19 230 TRP A N 1
ATOM 1938 C CA . TRP A 1 230 ? 18.019 14.738 -10.682 1.00 77.19 230 TRP A CA 1
ATOM 1939 C C . TRP A 1 230 ? 16.630 14.374 -11.177 1.00 77.19 230 TRP A C 1
ATOM 1941 O O . TRP A 1 230 ? 15.895 15.253 -11.628 1.00 77.19 230 TRP A O 1
ATOM 1951 N N . PHE A 1 231 ? 16.229 13.113 -11.020 1.00 80.81 231 PHE A N 1
ATOM 1952 C CA . PHE A 1 231 ? 14.853 12.704 -11.273 1.00 80.81 231 PHE A CA 1
ATOM 1953 C C . PHE A 1 231 ? 13.887 13.429 -10.327 1.00 80.81 231 PHE A C 1
ATOM 1955 O O . PHE A 1 231 ? 12.854 13.923 -10.780 1.00 80.81 231 PHE A O 1
ATOM 1962 N N . TYR A 1 232 ? 14.262 13.598 -9.052 1.00 74.31 232 TYR A N 1
ATOM 1963 C CA . TYR A 1 232 ? 13.484 14.382 -8.086 1.00 74.31 232 TYR A CA 1
ATOM 1964 C C . TYR A 1 232 ? 13.487 15.876 -8.395 1.00 74.31 232 TYR A C 1
ATOM 1966 O O . TYR A 1 232 ? 12.437 16.512 -8.322 1.00 74.31 232 TYR A O 1
ATOM 1974 N N . LYS A 1 233 ? 14.635 16.441 -8.795 1.00 76.62 233 LYS A N 1
ATOM 1975 C CA . LYS A 1 233 ? 14.706 17.839 -9.254 1.00 76.62 233 LYS A CA 1
ATOM 1976 C C . LYS A 1 233 ? 13.760 18.095 -10.427 1.00 76.62 233 LYS A C 1
ATOM 1978 O O . LYS A 1 233 ? 13.047 19.097 -10.428 1.00 76.62 233 LYS A O 1
ATOM 1983 N N . LEU A 1 234 ? 13.732 17.195 -11.413 1.00 84.44 234 LEU A N 1
ATOM 1984 C CA . LEU A 1 234 ? 12.816 17.301 -12.546 1.00 84.44 234 LEU A CA 1
ATOM 1985 C C . LEU A 1 234 ? 11.354 17.162 -12.100 1.00 84.44 234 LEU A C 1
ATOM 1987 O O . LEU A 1 234 ? 10.537 17.995 -12.482 1.00 84.44 234 LEU A O 1
ATOM 1991 N N . PHE A 1 235 ? 11.039 16.184 -11.246 1.00 81.75 235 PHE A N 1
ATOM 1992 C CA . PHE A 1 235 ? 9.696 16.002 -10.684 1.00 81.75 235 PHE A CA 1
ATOM 1993 C C . PHE A 1 235 ? 9.187 17.265 -9.977 1.00 81.75 235 PHE A C 1
ATOM 1995 O O . PHE A 1 235 ? 8.097 17.751 -10.274 1.00 81.75 235 PHE A O 1
ATOM 2002 N N . ALA A 1 236 ? 10.006 17.851 -9.100 1.00 74.94 236 ALA A N 1
ATOM 2003 C CA . ALA A 1 236 ? 9.675 19.086 -8.396 1.00 74.94 236 ALA A CA 1
ATOM 2004 C C . ALA A 1 236 ? 9.465 20.257 -9.371 1.00 74.94 236 ALA A C 1
ATOM 2006 O O . ALA A 1 236 ? 8.509 21.025 -9.239 1.00 74.94 236 ALA A O 1
ATOM 2007 N N . LYS A 1 237 ? 10.317 20.365 -10.398 1.00 82.56 237 LYS A N 1
ATOM 2008 C CA . LYS A 1 237 ? 10.217 21.416 -11.417 1.00 82.56 237 LYS A CA 1
ATOM 2009 C C . LYS A 1 237 ? 8.942 21.312 -12.261 1.00 82.56 237 LYS A C 1
ATOM 2011 O O . LYS A 1 237 ? 8.412 22.343 -12.664 1.00 82.56 237 LYS A O 1
ATOM 2016 N N . LEU A 1 238 ? 8.432 20.100 -12.488 1.00 84.12 238 LEU A N 1
ATOM 2017 C CA . LEU A 1 238 ? 7.187 19.852 -13.228 1.00 84.12 238 LEU A CA 1
ATOM 2018 C C . LEU A 1 238 ? 5.919 20.269 -12.469 1.00 84.12 238 LEU A C 1
ATOM 2020 O O . LEU A 1 238 ? 4.864 20.359 -13.104 1.00 84.12 238 LEU A O 1
ATOM 2024 N N . LYS A 1 239 ? 6.019 20.534 -11.155 1.00 80.81 239 LYS A N 1
ATOM 2025 C CA . LYS A 1 239 ? 4.922 20.984 -10.279 1.00 80.81 239 LYS A CA 1
ATOM 2026 C C . LYS A 1 239 ? 3.639 20.158 -10.491 1.00 80.81 239 LYS A C 1
ATOM 2028 O O . LYS A 1 239 ? 2.675 20.678 -11.056 1.00 80.81 239 LYS A O 1
ATOM 2033 N N . PRO A 1 240 ? 3.638 18.864 -10.125 1.00 77.00 240 PRO A N 1
ATOM 2034 C CA . PRO A 1 240 ? 2.477 18.000 -10.321 1.00 77.00 240 PRO A CA 1
ATOM 2035 C C . PRO A 1 240 ? 1.249 18.513 -9.556 1.00 77.00 240 PRO A C 1
ATOM 2037 O O . PRO A 1 240 ? 1.365 19.047 -8.451 1.00 77.00 240 PRO A O 1
ATOM 2040 N N . THR A 1 241 ? 0.075 18.356 -10.162 1.00 77.38 241 THR A N 1
ATOM 2041 C CA . THR A 1 241 ? -1.230 18.686 -9.563 1.00 77.38 241 THR A CA 1
ATOM 2042 C C . THR A 1 241 ? -1.703 17.581 -8.618 1.00 77.38 241 THR A C 1
ATOM 2044 O O . THR A 1 241 ? -1.189 16.466 -8.655 1.00 77.38 241 THR A O 1
ATOM 2047 N N . LYS A 1 242 ? -2.702 17.857 -7.771 1.00 65.31 242 LYS A N 1
ATOM 2048 C CA . LYS A 1 242 ? -3.239 16.854 -6.833 1.00 65.31 242 LYS A CA 1
ATOM 2049 C C . LYS A 1 242 ? -3.808 15.633 -7.558 1.00 65.31 242 LYS A C 1
ATOM 2051 O O . LYS A 1 242 ? -3.591 14.506 -7.129 1.00 65.31 242 LYS A O 1
ATOM 2056 N N . GLU A 1 243 ? -4.498 15.861 -8.667 1.00 72.12 243 GLU A N 1
ATOM 2057 C CA . GLU A 1 243 ? -5.116 14.828 -9.493 1.00 72.12 243 GLU A CA 1
ATOM 2058 C C . GLU A 1 243 ? -4.057 13.916 -10.132 1.00 72.12 243 GLU A C 1
ATOM 2060 O O . GLU A 1 243 ? -4.194 12.695 -10.109 1.00 72.12 243 GLU A O 1
ATOM 2065 N N . GLU A 1 244 ? -2.962 14.497 -10.632 1.00 76.81 244 GLU A N 1
ATOM 2066 C CA . GLU A 1 244 ? -1.825 13.746 -11.186 1.00 76.81 244 GLU A CA 1
ATOM 2067 C C . GLU A 1 244 ? -1.123 12.910 -10.120 1.00 76.81 244 GLU A C 1
ATOM 2069 O O . GLU A 1 244 ? -0.745 11.768 -10.371 1.00 76.81 244 GLU A O 1
ATOM 2074 N N . LEU A 1 245 ? -0.966 13.465 -8.919 1.00 69.69 245 LEU A N 1
ATOM 2075 C CA . LEU A 1 245 ? -0.372 12.746 -7.799 1.00 69.69 245 LEU A CA 1
ATOM 2076 C C . LEU A 1 245 ? -1.225 11.545 -7.382 1.00 69.69 245 LEU A C 1
ATOM 2078 O O . LEU A 1 245 ? -0.663 10.473 -7.171 1.00 69.69 245 LEU A O 1
ATOM 2082 N N . LYS A 1 246 ? -2.555 11.689 -7.357 1.00 64.81 246 LYS A N 1
ATOM 2083 C CA . LYS A 1 246 ? -3.485 10.585 -7.082 1.00 64.81 246 LYS A CA 1
ATOM 2084 C C . LYS A 1 246 ? -3.419 9.487 -8.149 1.00 64.81 246 LYS A C 1
ATOM 2086 O O . LYS A 1 246 ? -3.414 8.304 -7.833 1.00 64.81 246 LYS A O 1
ATOM 2091 N N . GLN A 1 247 ? -3.312 9.864 -9.422 1.00 71.50 247 GLN A N 1
ATOM 2092 C CA . GLN A 1 247 ? -3.163 8.890 -10.506 1.00 71.50 247 GLN A CA 1
ATOM 2093 C C . GLN A 1 247 ? -1.847 8.096 -10.393 1.00 71.50 247 GLN A C 1
ATOM 2095 O O . GLN A 1 247 ? -1.819 6.890 -10.639 1.00 71.50 247 GLN A O 1
ATOM 2100 N N . ILE A 1 248 ? -0.755 8.757 -9.997 1.00 71.94 248 ILE A N 1
ATOM 2101 C CA . ILE A 1 248 ? 0.545 8.109 -9.763 1.00 71.94 248 ILE A CA 1
ATOM 2102 C C . ILE A 1 248 ? 0.500 7.222 -8.511 1.00 71.94 248 ILE A C 1
ATOM 2104 O O . ILE A 1 248 ? 1.161 6.187 -8.478 1.00 71.94 248 ILE A O 1
ATOM 2108 N N . GLU A 1 249 ? -0.272 7.601 -7.492 1.00 64.25 249 GLU A N 1
ATOM 2109 C CA . GLU A 1 249 ? -0.470 6.832 -6.261 1.00 64.25 249 GLU A CA 1
ATOM 2110 C C . GLU A 1 249 ? -1.095 5.455 -6.524 1.00 64.25 249 GLU A C 1
ATOM 2112 O O . GLU A 1 249 ? -0.568 4.442 -6.063 1.00 64.25 249 GLU A O 1
ATOM 2117 N N . GLU A 1 250 ? -2.163 5.384 -7.321 1.00 62.50 250 GLU A N 1
ATOM 2118 C CA . GLU A 1 250 ? -2.785 4.107 -7.702 1.00 62.50 250 GLU A CA 1
ATOM 2119 C C . GLU A 1 250 ? -1.778 3.186 -8.419 1.00 62.50 250 GLU A C 1
ATOM 2121 O O . GLU A 1 250 ? -1.684 1.987 -8.134 1.00 62.50 250 GLU A O 1
ATOM 2126 N N . GLU A 1 251 ? -0.951 3.759 -9.300 1.00 61.84 251 GLU A N 1
ATOM 2127 C CA . GLU A 1 251 ? 0.119 3.037 -9.993 1.00 61.84 251 GLU A CA 1
ATOM 2128 C C . GLU A 1 251 ? 1.262 2.623 -9.040 1.00 61.84 251 GLU A C 1
ATOM 2130 O O . GLU A 1 251 ? 1.842 1.540 -9.191 1.00 61.84 251 GLU A O 1
ATOM 2135 N N . LEU A 1 252 ? 1.571 3.446 -8.031 1.00 59.66 252 LEU A N 1
ATOM 2136 C CA . LEU A 1 252 ? 2.540 3.155 -6.968 1.00 59.66 252 LEU A CA 1
ATOM 2137 C C . LEU A 1 252 ? 2.096 1.959 -6.139 1.00 59.66 252 LEU A C 1
ATOM 2139 O O . LEU A 1 252 ? 2.895 1.043 -5.963 1.00 59.66 252 LEU A O 1
ATOM 2143 N N . VAL A 1 253 ? 0.843 1.927 -5.685 1.00 55.47 253 VAL A N 1
ATOM 2144 C CA . VAL A 1 253 ? 0.291 0.825 -4.881 1.00 55.47 253 VAL A CA 1
ATOM 2145 C C . VAL A 1 253 ? 0.349 -0.503 -5.642 1.00 55.47 253 VAL A C 1
ATOM 2147 O O . VAL A 1 253 ? 0.699 -1.532 -5.063 1.00 55.47 253 VAL A O 1
ATOM 2150 N N . LEU A 1 254 ? 0.078 -0.491 -6.950 1.00 55.09 254 LEU A N 1
ATOM 2151 C CA . LEU A 1 254 ? 0.185 -1.684 -7.797 1.00 55.09 254 LEU A CA 1
ATOM 2152 C C . LEU A 1 254 ? 1.640 -2.153 -7.959 1.00 55.09 254 LEU A C 1
ATOM 2154 O O . LEU A 1 254 ? 1.934 -3.341 -7.824 1.00 55.09 254 LEU A O 1
ATOM 2158 N N . ARG A 1 255 ? 2.580 -1.233 -8.215 1.00 52.22 255 ARG A N 1
ATOM 2159 C CA . ARG A 1 255 ? 4.008 -1.569 -8.396 1.00 52.22 255 ARG A CA 1
ATOM 2160 C C . ARG A 1 255 ? 4.720 -1.905 -7.078 1.00 52.22 255 ARG A C 1
ATOM 2162 O O . ARG A 1 25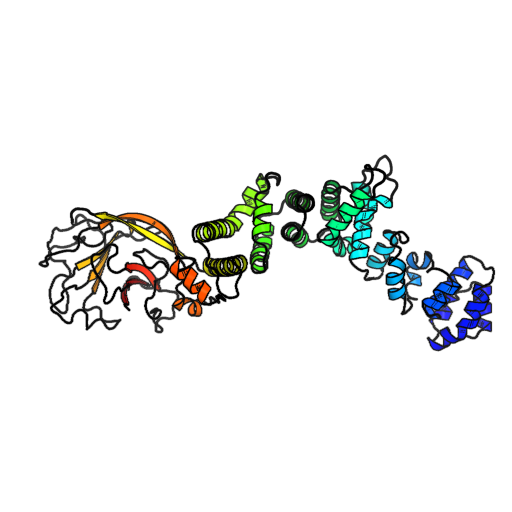5 ? 5.699 -2.649 -7.085 1.00 52.22 255 ARG A O 1
ATOM 2169 N N . TYR A 1 256 ? 4.212 -1.412 -5.950 1.00 54.41 256 TYR A N 1
ATOM 2170 C CA . TYR A 1 256 ? 4.696 -1.672 -4.589 1.00 54.41 256 TYR A CA 1
ATOM 2171 C C . TYR A 1 256 ? 4.640 -3.159 -4.209 1.00 54.41 256 TYR A C 1
ATOM 2173 O O . TYR A 1 256 ? 5.495 -3.639 -3.463 1.00 54.41 256 TYR A O 1
ATOM 2181 N N . GLN A 1 257 ? 3.707 -3.924 -4.784 1.00 47.84 257 GLN A N 1
ATOM 2182 C CA . GLN A 1 257 ? 3.588 -5.368 -4.555 1.00 47.84 257 GLN A CA 1
ATOM 2183 C C . GLN A 1 257 ? 4.813 -6.177 -5.056 1.00 47.84 257 GLN A C 1
ATOM 2185 O O . GLN A 1 257 ? 4.964 -7.339 -4.681 1.00 47.84 257 GLN A O 1
ATOM 2190 N N . ALA A 1 258 ? 5.729 -5.577 -5.838 1.00 42.91 258 ALA A N 1
ATOM 2191 C CA . ALA A 1 258 ? 6.750 -6.285 -6.623 1.00 42.91 258 ALA A CA 1
ATOM 2192 C C . ALA A 1 258 ? 8.237 -6.126 -6.191 1.00 42.91 258 ALA A C 1
ATOM 2194 O O . ALA A 1 258 ? 9.111 -6.536 -6.950 1.00 42.91 258 ALA A O 1
ATOM 2195 N N . LYS A 1 259 ? 8.537 -5.655 -4.964 1.00 45.97 259 LYS A N 1
ATOM 2196 C CA . LYS A 1 259 ? 9.885 -5.385 -4.367 1.00 45.97 259 LYS A CA 1
ATOM 2197 C C . LYS A 1 259 ? 10.431 -3.960 -4.606 1.00 45.97 259 LYS A C 1
ATOM 2199 O O . LYS A 1 259 ? 10.451 -3.491 -5.735 1.00 45.97 259 LYS A O 1
ATOM 2204 N N . ASN A 1 260 ? 10.933 -3.343 -3.516 1.00 51.75 260 ASN A N 1
ATOM 2205 C CA . ASN A 1 260 ? 11.835 -2.159 -3.388 1.00 51.75 260 ASN A CA 1
ATOM 2206 C C . ASN A 1 260 ? 11.377 -1.065 -2.393 1.00 51.75 260 ASN A C 1
ATOM 2208 O O . ASN A 1 260 ? 11.501 0.134 -2.634 1.00 51.75 260 ASN A O 1
ATOM 2212 N N . LEU A 1 261 ? 10.924 -1.484 -1.213 1.00 48.50 261 LEU A N 1
ATOM 2213 C CA . LEU A 1 261 ? 10.469 -0.625 -0.112 1.00 48.50 261 LEU A CA 1
ATOM 2214 C C . LEU A 1 261 ? 11.576 0.195 0.590 1.00 48.50 261 LEU A C 1
ATOM 2216 O O . LEU A 1 261 ? 11.354 1.326 1.020 1.00 48.50 261 LEU A O 1
ATOM 2220 N N . GLU A 1 262 ? 12.798 -0.336 0.685 1.00 48.78 262 GLU A N 1
ATOM 2221 C CA . GLU A 1 262 ? 13.924 0.362 1.336 1.00 48.78 262 GLU A CA 1
ATOM 2222 C C . GLU A 1 262 ? 14.506 1.499 0.473 1.00 48.78 262 GLU A C 1
ATOM 2224 O O . GLU A 1 262 ? 15.010 2.500 0.997 1.00 48.78 262 GLU A O 1
ATOM 2229 N N . ILE A 1 263 ? 14.388 1.388 -0.855 1.00 48.69 263 ILE A N 1
ATOM 2230 C CA . ILE A 1 263 ? 14.870 2.404 -1.804 1.00 48.69 263 ILE A CA 1
ATOM 2231 C C . ILE A 1 263 ? 13.929 3.612 -1.814 1.00 48.69 263 ILE A C 1
ATOM 2233 O O . ILE A 1 263 ? 14.409 4.747 -1.803 1.00 48.69 263 ILE A O 1
ATOM 2237 N N . ILE A 1 264 ? 12.615 3.360 -1.721 1.00 49.94 264 ILE A N 1
ATOM 2238 C CA . ILE A 1 264 ? 11.581 4.365 -1.439 1.00 49.94 264 ILE A CA 1
ATOM 2239 C C . ILE A 1 264 ? 11.996 5.121 -0.165 1.00 49.94 264 ILE A C 1
ATOM 2241 O O . ILE A 1 264 ? 12.345 6.294 -0.237 1.00 49.94 264 ILE A O 1
ATOM 2245 N N . GLN A 1 265 ? 12.129 4.462 0.988 1.00 49.06 265 GLN A N 1
ATOM 2246 C CA . GLN A 1 265 ? 12.498 5.137 2.246 1.00 49.06 265 GLN A CA 1
ATOM 2247 C C . GLN A 1 265 ? 13.749 6.045 2.137 1.00 49.06 265 GLN A C 1
ATOM 2249 O O . GLN A 1 265 ? 13.752 7.168 2.641 1.00 49.06 265 GLN A O 1
ATOM 2254 N N . THR A 1 266 ? 14.797 5.589 1.445 1.00 49.12 266 THR A N 1
ATOM 2255 C CA . THR A 1 266 ? 16.057 6.341 1.270 1.00 49.12 266 THR A CA 1
ATOM 2256 C C . THR A 1 266 ? 15.901 7.575 0.382 1.00 49.12 266 THR A C 1
ATOM 2258 O O . THR A 1 266 ? 16.617 8.561 0.553 1.00 49.12 266 THR A O 1
ATOM 2261 N N . ALA A 1 267 ? 14.970 7.519 -0.566 1.00 48.78 267 ALA A N 1
ATOM 2262 C CA . ALA A 1 267 ? 14.623 8.607 -1.460 1.00 48.78 267 ALA A CA 1
ATOM 2263 C C . ALA A 1 267 ? 13.786 9.704 -0.789 1.00 48.78 267 ALA A C 1
ATOM 2265 O O . ALA A 1 267 ? 14.069 10.885 -0.973 1.00 48.78 267 ALA A O 1
ATOM 2266 N N . PHE A 1 268 ? 12.788 9.317 0.013 1.00 50.00 268 PHE A N 1
ATOM 2267 C CA . PHE A 1 268 ? 11.853 10.245 0.669 1.00 50.00 268 PHE A CA 1
ATOM 2268 C C . PHE A 1 268 ? 12.475 11.007 1.855 1.00 50.00 268 PHE A C 1
ATOM 2270 O O . PHE A 1 268 ? 11.971 12.059 2.243 1.00 50.00 268 PHE A O 1
ATOM 2277 N N . LEU A 1 269 ? 13.577 10.500 2.421 1.00 47.62 269 LEU A N 1
ATOM 2278 C CA . LEU A 1 269 ? 14.290 11.106 3.555 1.00 47.62 269 LEU A CA 1
ATOM 2279 C C . LEU A 1 269 ? 15.421 12.071 3.146 1.00 47.62 269 LEU A C 1
ATOM 2281 O O . LEU A 1 269 ? 16.085 12.619 4.026 1.00 47.62 269 LEU A O 1
ATOM 2285 N N . GLN A 1 270 ? 15.663 12.295 1.847 1.00 49.41 270 GLN A N 1
ATOM 2286 C CA . GLN A 1 270 ? 16.721 13.212 1.408 1.00 49.41 270 GLN A CA 1
ATOM 2287 C C . GLN A 1 270 ? 16.336 14.676 1.710 1.00 49.41 270 GLN A C 1
ATOM 2289 O O . GLN A 1 270 ? 15.263 15.117 1.291 1.00 49.41 270 GLN A O 1
ATOM 2294 N N . PRO A 1 271 ? 17.192 15.461 2.395 1.00 39.94 271 PRO A N 1
ATOM 2295 C CA . PRO A 1 271 ? 16.880 16.835 2.817 1.00 39.94 271 PRO A CA 1
ATOM 2296 C C . PRO A 1 271 ? 16.667 17.837 1.672 1.00 39.94 271 PRO A C 1
ATOM 2298 O O . PRO A 1 271 ? 16.178 18.939 1.902 1.00 39.94 271 PRO A O 1
ATOM 2301 N N . GLU A 1 272 ? 17.082 17.477 0.459 1.00 46.44 272 GLU A N 1
ATOM 2302 C CA . GLU A 1 272 ? 17.345 18.406 -0.645 1.00 46.44 272 GLU A CA 1
ATOM 2303 C C . GLU A 1 272 ? 16.228 18.446 -1.701 1.00 46.44 272 GLU A C 1
ATOM 2305 O O . GLU A 1 272 ? 16.285 19.247 -2.634 1.00 46.44 272 GLU A O 1
ATOM 2310 N N . ILE A 1 273 ? 15.206 17.593 -1.575 1.00 50.22 273 ILE A N 1
ATOM 2311 C CA . ILE A 1 273 ? 13.977 17.723 -2.367 1.00 50.22 273 ILE A CA 1
ATOM 2312 C C . ILE A 1 273 ? 13.254 18.951 -1.818 1.00 50.22 273 ILE A C 1
ATOM 2314 O O . ILE A 1 273 ? 12.978 18.971 -0.620 1.00 50.22 273 ILE A O 1
ATOM 2318 N N . ASP A 1 274 ? 12.975 19.958 -2.659 1.00 45.84 274 ASP A N 1
ATOM 2319 C CA . ASP A 1 274 ? 12.277 21.188 -2.259 1.00 45.84 274 ASP A CA 1
ATOM 2320 C C . ASP A 1 274 ? 11.001 20.822 -1.489 1.00 45.84 274 ASP A C 1
ATOM 2322 O O . ASP A 1 274 ? 9.995 20.340 -2.021 1.00 45.84 274 ASP A O 1
ATOM 2326 N N . ALA A 1 275 ? 11.136 20.935 -0.172 1.00 45.66 275 ALA A N 1
ATOM 2327 C CA . ALA A 1 275 ? 10.401 20.140 0.790 1.00 45.66 275 ALA A CA 1
ATOM 2328 C C . ALA A 1 275 ? 8.953 20.600 0.919 1.00 45.66 275 ALA A C 1
ATOM 2330 O O . ALA A 1 275 ? 8.173 19.953 1.603 1.00 45.66 275 ALA A O 1
ATOM 2331 N N . LYS A 1 276 ? 8.583 21.715 0.292 1.00 43.06 276 LYS A N 1
ATOM 2332 C CA . LYS A 1 276 ? 7.279 22.322 0.503 1.00 43.06 276 LYS A CA 1
ATOM 2333 C C . LYS A 1 276 ? 6.202 21.649 -0.343 1.00 43.06 276 LYS A C 1
ATOM 2335 O O . LYS A 1 276 ? 5.293 21.044 0.204 1.00 43.06 276 LYS A O 1
ATOM 2340 N N . THR A 1 277 ? 6.346 21.630 -1.668 1.00 44.78 277 THR A N 1
ATOM 2341 C CA . THR A 1 277 ? 5.325 21.046 -2.559 1.00 44.78 277 THR A CA 1
ATOM 2342 C C . THR A 1 277 ? 5.257 19.519 -2.454 1.00 44.78 277 THR A C 1
ATOM 2344 O O . THR A 1 277 ? 4.170 18.951 -2.469 1.00 44.78 277 THR A O 1
ATOM 2347 N N . PHE A 1 278 ? 6.395 18.840 -2.279 1.00 49.41 278 PHE A N 1
ATOM 2348 C CA . PHE A 1 278 ? 6.422 17.381 -2.131 1.00 49.41 278 PHE A CA 1
ATOM 2349 C C . PHE A 1 278 ? 5.877 16.924 -0.765 1.00 49.41 278 PHE A C 1
ATOM 2351 O O . PHE A 1 278 ? 5.075 15.994 -0.710 1.00 49.41 278 PHE A O 1
ATOM 2358 N N . LYS A 1 279 ? 6.232 17.598 0.345 1.00 51.41 279 LYS A N 1
ATOM 2359 C CA . LYS A 1 279 ? 5.735 17.204 1.677 1.00 51.41 279 LYS A CA 1
ATOM 2360 C C . LYS A 1 279 ? 4.298 17.650 1.960 1.00 51.41 279 LYS A C 1
ATOM 2362 O O . LYS A 1 279 ? 3.598 16.944 2.674 1.00 51.41 279 LYS A O 1
ATOM 2367 N N . GLU A 1 280 ? 3.850 18.785 1.421 1.00 47.59 280 GLU A N 1
ATOM 2368 C CA . GLU A 1 280 ? 2.487 19.291 1.664 1.00 47.59 280 GLU A CA 1
ATOM 2369 C C . GLU A 1 280 ? 1.428 18.599 0.792 1.00 47.59 280 GLU A C 1
ATOM 2371 O O . GLU A 1 280 ? 0.269 18.536 1.196 1.00 47.59 280 GLU A O 1
ATOM 2376 N N . VAL A 1 281 ? 1.801 18.079 -0.386 1.00 48.25 281 VAL A N 1
ATOM 2377 C CA . VAL A 1 281 ? 0.831 17.525 -1.350 1.00 48.25 281 VAL A CA 1
ATOM 2378 C C . VAL A 1 281 ? 0.925 16.003 -1.493 1.00 48.25 281 VAL A C 1
ATOM 2380 O O . VAL A 1 281 ? -0.105 15.357 -1.631 1.00 48.25 281 VAL A O 1
ATOM 2383 N N . PHE A 1 282 ? 2.125 15.414 -1.436 1.00 48.34 282 PHE A N 1
ATOM 2384 C CA . PHE A 1 282 ? 2.332 13.989 -1.745 1.00 48.34 282 PHE A CA 1
ATOM 2385 C C . PHE A 1 282 ? 2.432 13.092 -0.504 1.00 48.34 282 PHE A C 1
ATOM 2387 O O . PHE A 1 282 ? 2.045 11.929 -0.524 1.00 48.34 282 PHE A O 1
ATOM 2394 N N . LEU A 1 283 ? 2.939 13.639 0.600 1.00 49.81 283 LEU A N 1
ATOM 2395 C CA . LEU A 1 283 ? 3.127 12.915 1.856 1.00 49.81 283 LEU A CA 1
ATOM 2396 C C . LEU A 1 283 ? 1.841 12.562 2.617 1.00 49.81 283 LEU A C 1
ATOM 2398 O O . LEU A 1 283 ? 1.915 11.573 3.324 1.00 49.81 283 LEU A O 1
ATOM 2402 N N . PRO A 1 284 ? 0.707 13.290 2.543 1.00 47.03 284 PRO A N 1
ATOM 2403 C CA . PRO A 1 284 ? -0.503 12.928 3.291 1.00 47.03 284 PRO A CA 1
ATOM 2404 C C . PRO A 1 284 ? -1.151 11.605 2.853 1.00 47.03 284 PRO A C 1
ATOM 2406 O O . PRO A 1 284 ? -1.544 10.828 3.714 1.00 47.03 284 PRO A O 1
ATOM 2409 N N . GLU A 1 285 ? -1.205 11.325 1.549 1.00 44.69 285 GLU A N 1
ATOM 2410 C CA . GLU A 1 285 ? -1.812 10.093 1.009 1.00 44.69 285 GLU A CA 1
ATOM 2411 C C . GLU A 1 285 ? -0.846 8.895 1.142 1.00 44.69 285 GLU A C 1
ATOM 2413 O O . GLU A 1 285 ? -1.199 7.832 1.649 1.00 44.69 285 GLU A O 1
ATOM 2418 N N . LEU A 1 286 ? 0.450 9.103 0.862 1.00 44.28 286 LEU A N 1
ATOM 2419 C CA . LEU A 1 286 ? 1.502 8.112 1.138 1.00 44.28 286 LEU A CA 1
ATOM 2420 C C . LEU A 1 286 ? 1.785 7.918 2.634 1.00 44.28 286 LEU A C 1
ATOM 2422 O O . LEU A 1 286 ? 2.380 6.906 2.999 1.00 44.28 286 LEU A O 1
ATOM 2426 N N . ARG A 1 287 ? 1.387 8.857 3.505 1.00 44.84 287 ARG A N 1
ATOM 2427 C CA . ARG A 1 287 ? 1.600 8.769 4.958 1.00 44.84 287 ARG A CA 1
ATOM 2428 C C . ARG A 1 287 ? 0.922 7.556 5.531 1.00 44.84 287 ARG A C 1
ATOM 2430 O O . ARG A 1 287 ? 1.504 6.936 6.394 1.00 44.84 287 ARG A O 1
ATOM 2437 N N . TYR A 1 288 ? -0.261 7.206 5.043 1.00 42.22 288 TYR A N 1
ATOM 2438 C CA . TYR A 1 288 ? -0.964 6.034 5.536 1.00 42.22 288 TYR A CA 1
ATOM 2439 C C . TYR A 1 288 ? -0.132 4.766 5.282 1.00 42.22 288 TYR A C 1
ATOM 2441 O O . TYR A 1 288 ? 0.230 4.064 6.217 1.00 42.22 288 TYR A O 1
ATOM 2449 N N . VAL A 1 289 ? 0.335 4.572 4.045 1.00 42.47 289 VAL A N 1
ATOM 2450 C CA . VAL A 1 289 ? 1.177 3.423 3.664 1.00 42.47 289 VAL A CA 1
ATOM 2451 C C . VAL A 1 289 ? 2.557 3.457 4.343 1.00 42.47 289 VAL A C 1
ATOM 2453 O O . VAL A 1 289 ? 3.089 2.419 4.737 1.00 42.47 289 VAL A O 1
ATOM 2456 N N . ILE A 1 290 ? 3.162 4.641 4.488 1.00 44.75 290 ILE A N 1
ATOM 2457 C CA . ILE A 1 290 ? 4.491 4.822 5.091 1.00 44.75 290 ILE A CA 1
ATOM 2458 C C . ILE A 1 290 ? 4.439 4.708 6.618 1.00 44.75 290 ILE A C 1
ATOM 2460 O O . ILE A 1 290 ? 5.313 4.059 7.184 1.00 44.75 290 ILE A O 1
ATOM 2464 N N . ASP A 1 291 ? 3.455 5.301 7.289 1.00 44.88 291 ASP A N 1
ATOM 2465 C CA . ASP A 1 291 ? 3.279 5.227 8.741 1.00 44.88 291 ASP A CA 1
ATOM 2466 C C . ASP A 1 291 ? 2.895 3.795 9.142 1.00 44.88 291 ASP A C 1
ATOM 2468 O O . ASP A 1 291 ? 3.483 3.262 10.080 1.00 44.88 291 ASP A O 1
ATOM 2472 N N . GLU A 1 292 ? 2.043 3.108 8.369 1.00 48.09 292 GLU A N 1
ATOM 2473 C CA . GLU A 1 292 ? 1.758 1.678 8.558 1.00 48.09 292 GLU A CA 1
ATOM 2474 C C . GLU A 1 292 ? 2.996 0.798 8.328 1.00 48.09 292 GLU A C 1
ATOM 2476 O O . GLU A 1 292 ? 3.254 -0.125 9.102 1.00 48.09 292 GLU A O 1
ATOM 2481 N N . TYR A 1 293 ? 3.812 1.091 7.308 1.00 46.69 293 TYR A N 1
ATOM 2482 C CA . TYR A 1 293 ? 5.091 0.407 7.086 1.00 46.69 293 TYR A CA 1
ATOM 2483 C C . TYR A 1 293 ? 6.095 0.672 8.215 1.00 46.69 293 TYR A C 1
ATOM 2485 O O . TYR A 1 293 ? 6.819 -0.235 8.630 1.00 46.69 293 TYR A O 1
ATOM 2493 N N . LEU A 1 294 ? 6.178 1.907 8.714 1.00 44.34 294 LEU A N 1
ATOM 2494 C CA . LEU A 1 294 ? 7.059 2.273 9.820 1.00 44.34 294 LEU A CA 1
ATOM 2495 C C . LEU A 1 294 ? 6.615 1.597 11.116 1.00 44.34 294 LEU A C 1
ATOM 2497 O O . LEU A 1 294 ? 7.478 1.136 11.864 1.00 44.34 294 LEU A O 1
ATOM 2501 N N . GLU A 1 295 ? 5.311 1.462 11.344 1.00 46.53 295 GLU A N 1
ATOM 2502 C CA . GLU A 1 295 ? 4.774 0.742 12.494 1.00 46.53 295 GLU A CA 1
ATOM 2503 C C . GLU A 1 295 ? 5.003 -0.765 12.365 1.00 46.53 295 GLU A C 1
ATOM 2505 O O . GLU A 1 295 ? 5.564 -1.376 13.277 1.00 46.53 295 GLU A O 1
ATOM 2510 N N . ALA A 1 296 ? 4.755 -1.350 11.189 1.00 47.72 296 ALA A N 1
ATOM 2511 C CA . ALA A 1 296 ? 5.126 -2.731 10.884 1.00 47.72 296 ALA A CA 1
ATOM 2512 C C . ALA A 1 296 ? 6.634 -2.974 11.077 1.00 47.72 296 ALA A C 1
ATOM 2514 O O . ALA A 1 296 ? 7.043 -3.984 11.646 1.00 47.72 296 ALA A O 1
ATOM 2515 N N . LYS A 1 297 ? 7.491 -2.028 10.671 1.00 45.53 297 LYS A N 1
ATOM 2516 C CA . LYS A 1 297 ? 8.948 -2.110 10.845 1.00 45.53 297 LYS A CA 1
ATOM 2517 C C . LYS A 1 297 ? 9.367 -1.986 12.310 1.00 45.53 297 LYS A C 1
ATOM 2519 O O . LYS A 1 297 ? 10.288 -2.695 12.706 1.00 45.53 297 LYS A O 1
ATOM 2524 N N . LYS A 1 298 ? 8.727 -1.129 13.117 1.00 52.62 298 LYS A N 1
ATOM 2525 C CA . LYS A 1 298 ? 8.969 -1.062 14.572 1.00 52.62 298 LYS A CA 1
ATOM 2526 C C . LYS A 1 298 ? 8.614 -2.387 15.238 1.00 52.62 298 LYS A C 1
ATOM 2528 O O . LYS A 1 298 ? 9.409 -2.899 16.021 1.00 52.62 298 LYS A O 1
ATOM 2533 N N . VAL A 1 299 ? 7.475 -2.971 14.869 1.00 50.16 299 VAL A N 1
ATOM 2534 C CA . VAL A 1 299 ? 7.033 -4.280 15.365 1.00 50.16 299 VAL A CA 1
ATOM 2535 C C . VAL A 1 299 ? 8.019 -5.385 14.956 1.00 50.16 299 VAL A C 1
ATOM 2537 O O . VAL A 1 299 ? 8.460 -6.159 15.801 1.00 50.16 299 VAL A O 1
ATOM 2540 N N . ILE A 1 300 ? 8.468 -5.405 13.696 1.00 53.94 300 ILE A N 1
ATOM 2541 C CA . ILE A 1 300 ? 9.464 -6.367 13.191 1.00 53.94 300 ILE A CA 1
ATOM 2542 C C . ILE A 1 300 ? 10.854 -6.165 13.823 1.00 53.94 300 ILE A C 1
ATOM 2544 O O . ILE A 1 300 ? 11.581 -7.131 14.012 1.00 53.94 300 ILE A O 1
ATOM 2548 N N . HIS A 1 301 ? 11.270 -4.932 14.126 1.00 53.84 301 HIS A N 1
ATOM 2549 C CA . HIS A 1 301 ? 12.595 -4.664 14.700 1.00 53.84 301 HIS A CA 1
ATOM 2550 C C . HIS A 1 301 ? 12.657 -4.974 16.201 1.00 53.84 301 HIS A C 1
ATOM 2552 O O . HIS A 1 301 ? 13.694 -5.418 16.692 1.00 53.84 301 HIS A O 1
ATOM 2558 N N . ASN A 1 302 ? 11.547 -4.774 16.917 1.00 54.06 302 ASN A N 1
ATOM 2559 C CA . ASN A 1 302 ? 11.441 -5.095 18.339 1.00 54.06 302 ASN A CA 1
ATOM 2560 C C . ASN A 1 302 ? 11.330 -6.609 18.585 1.00 54.06 302 ASN A C 1
ATOM 2562 O O . ASN A 1 302 ? 11.810 -7.099 19.608 1.00 54.06 302 ASN A O 1
ATOM 2566 N N . ASN A 1 303 ? 10.765 -7.360 17.634 1.00 55.03 303 ASN A N 1
ATOM 2567 C CA . ASN A 1 303 ? 10.651 -8.811 17.714 1.00 55.03 303 ASN A CA 1
ATOM 2568 C C . ASN A 1 303 ? 11.841 -9.474 17.001 1.00 55.03 303 ASN A C 1
ATOM 2570 O O . ASN A 1 303 ? 12.020 -9.330 15.796 1.00 55.03 303 ASN A O 1
ATOM 2574 N N . LYS A 1 304 ? 12.685 -10.225 17.723 1.00 61.66 304 LYS A N 1
ATOM 2575 C CA . LYS A 1 304 ? 13.773 -10.999 17.095 1.00 61.66 304 LYS A CA 1
ATOM 2576 C C . LYS A 1 304 ? 13.177 -11.964 16.061 1.00 61.66 304 LYS A C 1
ATOM 2578 O O . LYS A 1 304 ? 12.534 -12.941 16.440 1.00 61.66 304 LYS A O 1
ATOM 2583 N N . LEU A 1 305 ? 13.392 -11.690 14.772 1.00 63.09 305 LEU A N 1
ATOM 2584 C CA . LEU A 1 305 ? 12.895 -12.535 13.685 1.00 63.09 305 LEU A CA 1
ATOM 2585 C C . LEU A 1 305 ? 13.542 -13.930 13.758 1.00 63.09 305 LEU A C 1
ATOM 2587 O O . LEU A 1 305 ? 14.774 -14.028 13.768 1.00 63.09 305 LEU A O 1
ATOM 2591 N N . PRO A 1 306 ? 12.751 -15.012 13.795 1.00 62.41 306 PRO A N 1
ATOM 2592 C CA . PRO A 1 306 ? 13.278 -16.365 13.777 1.00 62.41 306 PRO A CA 1
ATOM 2593 C C . PRO A 1 306 ? 13.797 -16.728 12.382 1.00 62.41 306 PRO A C 1
ATOM 2595 O O . PRO A 1 306 ? 13.357 -16.202 11.359 1.00 62.41 306 PRO A O 1
ATOM 2598 N N . VAL A 1 307 ? 14.746 -17.661 12.343 1.00 63.72 307 VAL A N 1
ATOM 2599 C CA . VAL A 1 307 ? 15.219 -18.261 11.092 1.00 63.72 307 VAL A CA 1
ATOM 2600 C C . VAL A 1 307 ? 14.315 -19.447 10.780 1.00 63.72 307 VAL A C 1
ATOM 2602 O O . VAL A 1 307 ? 14.402 -20.485 11.437 1.00 63.72 307 VAL A O 1
ATOM 2605 N N . PHE A 1 308 ? 13.442 -19.304 9.785 1.00 70.25 308 PHE A N 1
ATOM 2606 C CA . PHE A 1 308 ? 12.645 -20.425 9.293 1.00 70.25 308 PHE A CA 1
ATOM 2607 C C . PHE A 1 308 ? 13.474 -21.269 8.329 1.00 70.25 308 PHE A C 1
ATOM 2609 O O . PHE A 1 308 ? 14.248 -20.756 7.520 1.00 70.25 308 PHE A O 1
ATOM 2616 N N . LYS A 1 309 ? 13.316 -22.592 8.398 1.00 69.06 309 LYS A N 1
ATOM 2617 C CA . LYS A 1 309 ? 14.029 -23.512 7.508 1.00 69.06 309 LYS A CA 1
ATOM 2618 C C . LYS A 1 309 ? 13.641 -23.216 6.055 1.00 69.06 309 LYS A C 1
ATOM 2620 O O . LYS A 1 309 ? 12.496 -23.422 5.675 1.00 69.06 309 LYS A O 1
ATOM 2625 N N . GLY A 1 310 ? 14.609 -22.766 5.258 1.00 68.44 310 GLY A N 1
ATOM 2626 C CA . GLY A 1 310 ? 14.401 -22.424 3.848 1.00 68.44 310 GLY A CA 1
ATOM 2627 C C . GLY A 1 310 ? 14.094 -20.950 3.566 1.00 68.44 310 GLY A C 1
ATOM 2628 O O . GLY A 1 310 ? 13.952 -20.619 2.397 1.00 68.44 310 GLY A O 1
ATOM 2629 N N . PHE A 1 311 ? 14.054 -20.080 4.584 1.00 68.38 311 PHE A N 1
ATOM 2630 C CA . PHE A 1 311 ? 13.884 -18.634 4.408 1.00 68.38 311 PHE A CA 1
ATOM 2631 C C . PHE A 1 311 ? 15.026 -17.853 5.063 1.00 68.38 311 PHE A C 1
ATOM 2633 O O . PHE A 1 311 ? 15.462 -18.141 6.180 1.00 68.38 311 PHE A O 1
ATOM 2640 N N . THR A 1 312 ? 15.485 -16.814 4.381 1.00 72.75 312 THR A N 1
ATOM 2641 C CA . THR A 1 312 ? 16.352 -15.778 4.944 1.00 72.75 312 THR A CA 1
ATOM 2642 C C . THR A 1 312 ? 15.530 -14.770 5.750 1.00 72.75 312 THR A C 1
ATOM 2644 O O . THR A 1 312 ? 14.344 -14.564 5.504 1.00 72.75 312 THR A O 1
ATOM 2647 N N . THR A 1 313 ? 16.166 -14.063 6.688 1.00 67.31 313 THR A N 1
ATOM 2648 C CA . THR A 1 313 ? 15.515 -12.999 7.477 1.00 67.31 313 THR A CA 1
ATOM 2649 C C . THR A 1 313 ? 14.869 -11.918 6.600 1.00 67.31 313 THR A C 1
ATOM 2651 O O . THR A 1 313 ? 13.817 -11.387 6.947 1.00 67.31 313 THR A O 1
ATOM 2654 N N . ASN A 1 314 ? 15.470 -11.610 5.447 1.00 64.88 314 ASN A N 1
ATOM 2655 C CA . ASN A 1 314 ? 14.922 -10.633 4.507 1.00 64.88 314 ASN A CA 1
ATOM 2656 C C . ASN A 1 314 ? 13.674 -11.154 3.789 1.00 64.88 314 ASN A C 1
ATOM 2658 O O . ASN A 1 314 ? 12.732 -10.390 3.611 1.00 64.88 314 ASN A O 1
ATOM 2662 N N . GLU A 1 315 ? 13.641 -12.435 3.416 1.00 70.75 315 GLU A N 1
ATOM 2663 C CA . GLU A 1 315 ? 12.452 -13.047 2.811 1.00 70.75 315 GLU A CA 1
ATOM 2664 C C . GLU A 1 315 ? 11.286 -13.053 3.799 1.00 70.75 315 GLU A C 1
ATOM 2666 O O . GLU A 1 315 ? 10.213 -12.571 3.461 1.00 70.75 315 GLU A O 1
ATOM 2671 N N . VAL A 1 316 ? 11.521 -13.449 5.054 1.00 70.44 316 VAL A N 1
ATOM 2672 C CA . VAL A 1 316 ? 10.502 -13.396 6.120 1.00 70.44 316 VAL A CA 1
ATOM 2673 C C . VAL A 1 316 ? 9.944 -11.984 6.288 1.00 70.44 316 VAL A C 1
ATOM 2675 O O . VAL A 1 316 ? 8.733 -11.788 6.360 1.00 70.44 316 VAL A O 1
ATOM 2678 N N . LYS A 1 317 ? 10.825 -10.979 6.323 1.00 70.31 317 LYS A N 1
ATOM 2679 C CA . LYS A 1 317 ? 10.426 -9.572 6.421 1.00 70.31 317 LYS A CA 1
ATOM 2680 C C . LYS A 1 317 ? 9.572 -9.149 5.222 1.00 70.31 317 LYS A C 1
ATOM 2682 O O . LYS A 1 317 ? 8.582 -8.452 5.416 1.00 70.31 317 LYS A O 1
ATOM 2687 N N . CYS A 1 318 ? 9.933 -9.552 4.003 1.00 71.06 318 CYS A N 1
ATOM 2688 C CA . CYS A 1 318 ? 9.151 -9.253 2.803 1.00 71.06 318 CYS A CA 1
ATOM 2689 C C . CYS A 1 318 ? 7.749 -9.875 2.851 1.00 71.06 318 CYS A C 1
ATOM 2691 O O . CYS A 1 318 ? 6.788 -9.157 2.589 1.00 71.06 318 CYS A O 1
ATOM 2693 N N . GLU A 1 319 ? 7.635 -11.146 3.240 1.00 81.31 319 GLU A N 1
ATOM 2694 C CA . GLU A 1 319 ? 6.353 -11.857 3.358 1.00 81.31 319 GLU A CA 1
ATOM 2695 C C . GLU A 1 319 ? 5.424 -11.176 4.376 1.00 81.31 319 GLU A C 1
ATOM 2697 O O . GLU A 1 319 ? 4.280 -10.852 4.061 1.00 81.31 319 GLU A O 1
ATOM 2702 N N . ILE A 1 320 ? 5.935 -10.852 5.573 1.00 78.56 320 ILE A N 1
ATOM 2703 C CA . ILE A 1 320 ? 5.157 -10.150 6.611 1.00 78.56 320 ILE A CA 1
ATOM 2704 C C . ILE A 1 320 ? 4.689 -8.776 6.109 1.00 78.56 320 ILE A C 1
ATOM 2706 O O . ILE A 1 320 ? 3.542 -8.388 6.317 1.00 78.56 320 ILE A O 1
ATOM 2710 N N . LEU A 1 321 ? 5.557 -8.027 5.426 1.00 74.19 321 LEU A N 1
ATOM 2711 C CA . LEU A 1 321 ? 5.200 -6.708 4.901 1.00 74.19 321 LEU A CA 1
ATOM 2712 C C . LEU A 1 321 ? 4.139 -6.788 3.798 1.00 74.19 321 LEU A C 1
ATOM 2714 O O . LEU A 1 321 ? 3.224 -5.962 3.772 1.00 74.19 321 LEU A O 1
ATOM 2718 N N . GLN A 1 322 ? 4.234 -7.773 2.904 1.00 76.50 322 GLN A N 1
ATOM 2719 C CA . GLN A 1 322 ? 3.220 -8.021 1.876 1.00 76.50 322 GLN A CA 1
ATOM 2720 C C . GLN A 1 322 ? 1.877 -8.417 2.500 1.00 76.50 322 GLN A C 1
ATOM 2722 O O . GLN A 1 322 ? 0.829 -7.924 2.071 1.00 76.50 322 GLN A O 1
ATOM 2727 N N . ALA A 1 323 ? 1.915 -9.238 3.551 1.00 82.44 323 ALA A N 1
ATOM 2728 C CA . ALA A 1 323 ? 0.743 -9.643 4.310 1.00 82.44 323 ALA A CA 1
ATOM 2729 C C . ALA A 1 323 ? 0.029 -8.446 4.950 1.00 82.44 323 ALA A C 1
ATOM 2731 O O . ALA A 1 323 ? -1.153 -8.222 4.691 1.00 82.44 323 ALA A O 1
ATOM 2732 N N . ILE A 1 324 ? 0.764 -7.630 5.714 1.00 78.62 324 ILE A N 1
ATOM 2733 C CA . ILE A 1 324 ? 0.230 -6.429 6.374 1.00 78.62 324 ILE A CA 1
ATOM 2734 C C . ILE A 1 324 ? -0.329 -5.454 5.338 1.00 78.62 324 ILE A C 1
ATOM 2736 O O . ILE A 1 324 ? -1.458 -5.007 5.472 1.00 78.62 324 ILE A O 1
ATOM 2740 N N . THR A 1 325 ? 0.401 -5.193 4.250 1.00 76.56 325 THR A N 1
ATOM 2741 C CA . THR A 1 325 ? -0.074 -4.296 3.180 1.00 76.56 325 THR A CA 1
ATOM 2742 C C . THR A 1 325 ? -1.413 -4.763 2.600 1.00 76.56 325 THR A C 1
ATOM 2744 O O . THR A 1 325 ? -2.279 -3.950 2.275 1.00 76.56 325 THR A O 1
ATOM 2747 N N . SER A 1 326 ? -1.596 -6.078 2.460 1.00 81.38 326 SER A N 1
ATOM 2748 C CA . SER A 1 326 ? -2.853 -6.653 1.976 1.00 81.38 326 SER A CA 1
ATOM 2749 C C . SER A 1 326 ? -3.972 -6.493 3.006 1.00 81.38 326 SER A C 1
ATOM 2751 O O . SER A 1 326 ? -5.086 -6.123 2.644 1.00 81.38 326 SER A O 1
ATOM 2753 N N . LEU A 1 327 ? -3.665 -6.699 4.287 1.00 81.94 327 LEU A N 1
ATOM 2754 C CA . LEU A 1 327 ? -4.606 -6.577 5.400 1.00 81.94 327 LEU A CA 1
ATOM 2755 C C . LEU A 1 327 ? -5.024 -5.135 5.705 1.00 81.94 327 LEU A C 1
ATOM 2757 O O . LEU A 1 327 ? -6.180 -4.912 6.059 1.00 81.94 327 LEU A O 1
ATOM 2761 N N . ASN A 1 328 ? -4.136 -4.157 5.521 1.00 79.50 328 ASN A N 1
ATOM 2762 C CA . ASN A 1 328 ? -4.395 -2.741 5.805 1.00 79.50 328 ASN A CA 1
ATOM 2763 C C . ASN A 1 328 ? -5.602 -2.201 5.034 1.00 79.50 328 ASN A C 1
ATOM 2765 O O . ASN A 1 328 ? -6.401 -1.447 5.587 1.00 79.50 328 ASN A O 1
ATOM 2769 N N . LYS A 1 329 ? -5.804 -2.672 3.795 1.00 81.31 329 LYS A N 1
ATOM 2770 C CA . LYS A 1 329 ? -6.969 -2.339 2.951 1.00 81.31 329 LYS A CA 1
ATOM 2771 C C . LYS A 1 329 ? -8.309 -2.722 3.583 1.00 81.31 329 LYS A C 1
ATOM 2773 O O . LYS A 1 329 ? -9.349 -2.203 3.192 1.00 81.31 329 LYS A O 1
ATOM 2778 N N . HIS A 1 330 ? -8.274 -3.653 4.529 1.00 84.12 330 HIS A N 1
ATOM 2779 C CA . HIS A 1 330 ? -9.428 -4.178 5.240 1.00 84.12 330 HIS A CA 1
ATOM 2780 C C . HIS A 1 330 ? -9.369 -3.858 6.735 1.00 84.12 330 HIS A C 1
ATOM 2782 O O . HIS A 1 330 ? -10.185 -4.378 7.493 1.00 84.12 330 HIS A O 1
ATOM 2788 N N . SER A 1 331 ? -8.421 -3.040 7.188 1.00 84.38 331 SER A N 1
ATOM 2789 C CA . SER A 1 331 ? -8.306 -2.702 8.601 1.00 84.38 331 SER A CA 1
ATOM 2790 C C . SER A 1 331 ? -9.486 -1.845 9.075 1.00 84.38 331 SER A C 1
ATOM 2792 O O . SER A 1 331 ? -10.181 -1.196 8.286 1.00 84.38 331 SER A O 1
ATOM 2794 N N . LYS A 1 332 ? -9.759 -1.882 10.379 1.00 86.19 332 LYS A N 1
ATOM 2795 C CA . LYS A 1 332 ? -10.771 -1.042 11.026 1.00 86.19 332 LYS A CA 1
ATOM 2796 C C . LYS A 1 332 ? -10.171 -0.372 12.245 1.00 86.19 332 LYS A C 1
ATOM 2798 O O . LYS A 1 332 ? -9.367 -0.971 12.953 1.00 86.19 332 LYS A O 1
ATOM 2803 N N . LYS A 1 333 ? -10.634 0.839 12.540 1.00 90.19 333 LYS A N 1
ATOM 2804 C CA . LYS A 1 333 ? -10.427 1.424 13.861 1.00 90.19 333 LYS A CA 1
ATOM 2805 C C . LYS A 1 333 ? -11.173 0.609 14.915 1.00 90.19 333 LYS A C 1
ATOM 2807 O O . LYS A 1 333 ? -12.319 0.199 14.702 1.00 90.19 333 LYS A O 1
ATOM 2812 N N . ALA A 1 334 ? -10.520 0.403 16.044 1.00 91.00 334 ALA A N 1
ATOM 2813 C CA . ALA A 1 334 ? -11.080 -0.219 17.230 1.00 91.00 334 ALA A CA 1
ATOM 2814 C C . ALA A 1 334 ? -10.504 0.457 18.473 1.00 91.00 334 ALA A C 1
ATOM 2816 O O . ALA A 1 334 ? -9.556 1.243 18.385 1.00 91.00 334 ALA A O 1
ATOM 2817 N N . TYR A 1 335 ? -11.081 0.158 19.635 1.00 93.81 335 TYR A N 1
ATOM 2818 C CA . TYR A 1 335 ? -10.680 0.811 20.870 1.00 93.81 335 TYR A CA 1
ATOM 2819 C C . TYR A 1 335 ? -10.529 -0.163 22.031 1.00 93.81 335 TYR A C 1
ATOM 2821 O O . TYR A 1 335 ? -11.418 -0.973 22.290 1.00 93.81 335 TYR A O 1
ATOM 2829 N N . ILE A 1 336 ? -9.422 -0.040 22.762 1.00 93.38 336 ILE A N 1
ATOM 2830 C CA . ILE A 1 336 ? -9.191 -0.760 24.017 1.00 93.38 336 ILE A CA 1
ATOM 2831 C C . ILE A 1 336 ? -9.716 0.108 25.169 1.00 93.38 336 ILE A C 1
ATOM 2833 O O . ILE A 1 336 ? -9.311 1.271 25.276 1.00 93.38 336 ILE A O 1
ATOM 2837 N N . PRO A 1 337 ? -10.603 -0.410 26.032 1.00 93.56 3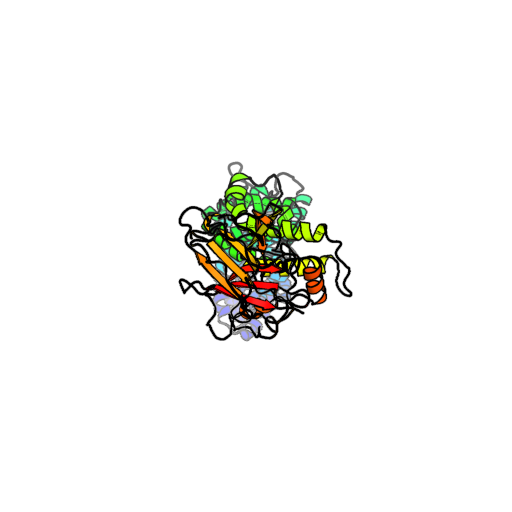37 PRO A N 1
ATOM 2838 C CA . PRO A 1 337 ? -11.064 0.319 27.203 1.00 93.56 337 PRO A CA 1
ATOM 2839 C C . PRO A 1 337 ? -9.963 0.368 28.271 1.00 93.56 337 PRO A C 1
ATOM 2841 O O . PRO A 1 337 ? -9.460 -0.663 28.714 1.00 93.56 337 PRO A O 1
ATOM 2844 N N . LEU A 1 338 ? -9.619 1.569 28.728 1.00 92.25 338 LEU A N 1
ATOM 2845 C CA . LEU A 1 338 ? -8.872 1.769 29.966 1.00 92.25 338 LEU A CA 1
ATOM 2846 C C . LEU A 1 338 ? -9.841 1.820 31.135 1.00 92.25 338 LEU A C 1
ATOM 2848 O O . LEU A 1 338 ? -10.848 2.531 31.080 1.00 92.25 338 LEU A O 1
ATOM 2852 N N . THR A 1 339 ? -9.522 1.079 32.194 1.00 93.75 339 THR A N 1
ATOM 2853 C CA . THR A 1 339 ? -10.415 0.941 33.338 1.00 93.75 339 THR A CA 1
ATOM 2854 C C . THR A 1 339 ? -9.758 1.249 34.674 1.00 93.75 339 THR A C 1
ATOM 2856 O O . THR A 1 339 ? -8.565 1.032 34.878 1.00 93.75 339 THR A O 1
ATOM 2859 N N . GLU A 1 340 ? -10.576 1.719 35.613 1.00 95.31 340 GLU A N 1
ATOM 2860 C CA . GLU A 1 340 ? -10.207 1.903 37.014 1.00 95.31 340 GLU A CA 1
ATOM 2861 C C . GLU A 1 340 ? -11.190 1.158 37.914 1.00 95.31 340 GLU A C 1
ATOM 2863 O O . GLU A 1 340 ? -12.405 1.187 37.703 1.00 95.31 340 GLU A O 1
ATOM 2868 N N . THR A 1 341 ? -10.670 0.480 38.939 1.00 96.50 341 THR A N 1
ATOM 2869 C CA . THR A 1 341 ? -11.528 -0.159 39.941 1.00 96.50 341 THR A CA 1
ATOM 2870 C C . THR A 1 341 ? -12.072 0.906 40.878 1.00 96.50 341 THR A C 1
ATOM 2872 O O . THR A 1 341 ? -11.308 1.594 41.556 1.00 96.50 341 THR A O 1
ATOM 2875 N N . VAL A 1 342 ? -13.394 1.015 40.938 1.00 96.19 342 VAL A N 1
ATOM 2876 C CA . VAL A 1 342 ? -14.094 1.999 41.765 1.00 96.19 342 VAL A CA 1
ATOM 2877 C C . VAL A 1 342 ? -15.097 1.306 42.679 1.00 96.19 342 VAL A C 1
ATOM 2879 O O . VAL A 1 342 ? -15.419 0.126 42.522 1.00 96.19 342 VAL A O 1
ATOM 2882 N N . LYS A 1 343 ? -15.602 2.038 43.673 1.00 94.50 343 LYS A N 1
ATOM 2883 C CA . LYS A 1 343 ? -16.724 1.551 44.475 1.00 94.50 343 LYS A CA 1
ATOM 2884 C C . LYS A 1 343 ? -17.953 1.429 43.570 1.00 94.50 343 LYS A C 1
ATOM 2886 O O . LYS A 1 343 ? -18.278 2.382 42.871 1.00 94.50 343 LYS A O 1
ATOM 2891 N N . ALA A 1 344 ? -18.624 0.278 43.611 1.00 92.69 344 ALA A N 1
ATOM 2892 C CA . ALA A 1 344 ? -19.817 0.043 42.807 1.00 92.69 344 ALA A CA 1
ATOM 2893 C C . ALA A 1 344 ? -20.916 1.059 43.143 1.00 92.69 344 ALA A C 1
ATOM 2895 O O . ALA A 1 344 ? -21.257 1.251 44.316 1.00 92.69 344 ALA A O 1
ATOM 2896 N N . GLU A 1 345 ? -21.469 1.690 42.112 1.00 92.12 345 GLU A N 1
ATOM 2897 C CA . GLU A 1 345 ? -22.528 2.686 42.246 1.00 92.12 345 GLU A CA 1
ATOM 2898 C C . GLU A 1 345 ? -23.508 2.620 41.077 1.00 92.12 345 GLU A C 1
ATOM 2900 O O . GLU A 1 345 ? -23.150 2.279 39.952 1.00 92.12 345 GLU A O 1
ATOM 2905 N N . HIS A 1 346 ? -24.759 2.986 41.325 1.00 92.62 346 HIS A N 1
ATOM 2906 C CA . HIS A 1 346 ? -25.741 3.152 40.264 1.00 92.62 346 HIS A CA 1
ATOM 2907 C C . HIS A 1 346 ? -25.483 4.471 39.528 1.00 92.62 346 HIS A C 1
ATOM 2909 O O . HIS A 1 346 ? -25.801 5.548 40.029 1.00 92.62 346 HIS A O 1
ATOM 2915 N N . SER A 1 347 ? -24.881 4.395 38.344 1.00 92.81 347 SER A N 1
ATOM 2916 C CA . SER A 1 347 ? -24.462 5.566 37.567 1.00 92.81 347 SER A CA 1
ATOM 2917 C C . SER A 1 347 ? -24.600 5.324 36.071 1.00 92.81 347 SER A C 1
ATOM 2919 O O . SER A 1 347 ? -24.694 4.180 35.624 1.00 92.81 347 SER A O 1
ATOM 2921 N N . ILE A 1 348 ? -24.592 6.411 35.300 1.00 94.50 348 ILE A N 1
ATOM 2922 C CA . ILE A 1 348 ? -24.691 6.376 33.835 1.00 94.50 348 ILE A CA 1
ATOM 2923 C C . ILE A 1 348 ? -23.366 6.026 33.151 1.00 94.50 348 ILE A C 1
ATOM 2925 O O . ILE A 1 348 ? -23.352 5.839 31.948 1.00 94.50 348 ILE A O 1
ATOM 2929 N N . HIS A 1 349 ? -22.253 5.936 33.881 1.00 95.38 349 HIS A N 1
ATOM 2930 C CA . HIS A 1 349 ? -20.935 5.748 33.277 1.00 95.38 349 HIS A CA 1
ATOM 2931 C C . HIS A 1 349 ? -20.794 4.412 32.545 1.00 95.38 349 HIS A C 1
ATOM 2933 O O . HIS A 1 349 ? -21.382 3.398 32.945 1.00 95.38 349 HIS A O 1
ATOM 2939 N N . SER A 1 350 ? -19.943 4.408 31.520 1.00 96.88 350 SER A N 1
ATOM 2940 C CA . SER A 1 350 ? -19.458 3.181 30.894 1.00 96.88 350 SER A CA 1
ATOM 2941 C C . SER A 1 350 ? -18.609 2.365 31.880 1.00 96.88 350 SER A C 1
ATOM 2943 O O . SER A 1 350 ? -17.719 2.904 32.544 1.00 96.88 350 SER A O 1
ATOM 2945 N N . LYS A 1 351 ? -18.887 1.067 32.024 1.00 97.62 351 LYS A N 1
ATOM 2946 C CA . LYS A 1 351 ? -18.248 0.195 33.022 1.00 97.62 351 LYS A CA 1
ATOM 2947 C C . LYS A 1 351 ? -18.396 -1.290 32.719 1.00 97.62 351 LYS A C 1
ATOM 2949 O O . LYS A 1 351 ? -19.340 -1.714 32.056 1.00 97.62 351 LYS A O 1
ATOM 2954 N N . PHE A 1 352 ? -17.504 -2.071 33.310 1.00 97.62 352 PHE A N 1
ATOM 2955 C CA . PHE A 1 352 ? -17.647 -3.510 33.485 1.00 97.62 352 PHE A CA 1
ATOM 2956 C C . PHE A 1 352 ? -18.085 -3.825 34.912 1.00 97.62 352 PHE A C 1
ATOM 2958 O O . PHE A 1 352 ? -17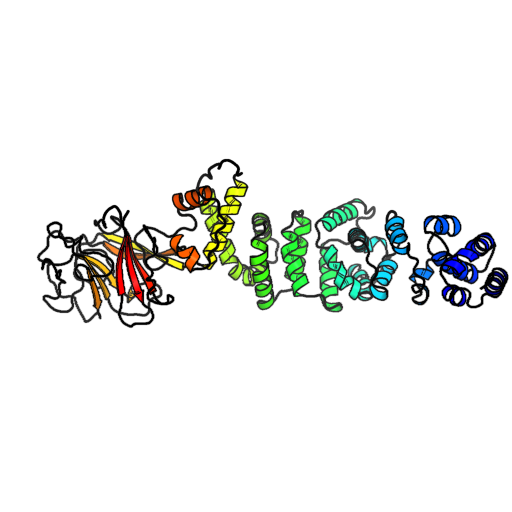.572 -3.224 35.861 1.00 97.62 352 PHE A O 1
ATOM 2965 N N . GLY A 1 353 ? -18.984 -4.796 35.070 1.00 95.44 353 GLY A N 1
ATOM 2966 C CA . GLY A 1 353 ? -19.455 -5.222 36.388 1.00 95.44 353 GLY A CA 1
ATOM 2967 C C . GLY A 1 353 ? -20.109 -4.096 37.198 1.00 95.44 353 GLY A C 1
ATOM 2968 O O . GLY A 1 353 ? -20.494 -3.056 36.666 1.00 95.44 353 GLY A O 1
ATOM 2969 N N . GLY A 1 354 ? -20.225 -4.295 38.509 1.00 94.81 354 GLY A N 1
ATOM 2970 C CA . GLY A 1 354 ? -20.798 -3.310 39.420 1.00 94.81 354 GLY A CA 1
ATOM 2971 C C . GLY A 1 354 ? -22.325 -3.245 39.396 1.00 94.81 354 GLY A C 1
ATOM 2972 O O . GLY A 1 354 ? -23.016 -4.228 39.118 1.00 94.81 354 GLY A O 1
ATOM 2973 N N . LEU A 1 355 ? -22.847 -2.067 39.740 1.00 93.94 355 LEU A N 1
ATOM 2974 C CA . LEU A 1 355 ? -24.281 -1.795 39.801 1.00 93.94 355 LEU A CA 1
ATOM 2975 C C . LEU A 1 355 ? -24.724 -1.039 38.533 1.00 93.94 355 LEU A C 1
ATOM 2977 O O . LEU A 1 355 ? -24.097 -0.041 38.163 1.00 93.94 355 LEU A O 1
ATOM 2981 N N . PRO A 1 356 ? -25.782 -1.493 37.840 1.00 93.81 356 PRO A N 1
ATOM 2982 C CA . PRO A 1 356 ? -26.248 -0.856 36.612 1.00 93.81 356 PRO A CA 1
ATOM 2983 C C . PRO A 1 356 ? -27.012 0.441 36.886 1.00 93.81 356 PRO A C 1
ATOM 2985 O O . PRO A 1 356 ? -27.529 0.654 37.978 1.00 93.81 356 PRO A O 1
ATOM 2988 N N . TYR A 1 357 ? -27.170 1.273 35.863 1.00 93.50 357 TYR A N 1
ATOM 2989 C CA . TYR A 1 357 ? -28.224 2.288 35.848 1.00 93.50 357 TYR A CA 1
ATOM 2990 C C . TYR A 1 357 ? -29.618 1.635 35.756 1.00 93.50 357 TYR A C 1
ATOM 2992 O O . TYR A 1 357 ? -29.812 0.715 34.958 1.00 93.50 357 TYR A O 1
ATOM 3000 N N . LEU A 1 358 ? -30.589 2.118 36.535 1.00 90.38 358 LEU A N 1
ATOM 3001 C CA . LEU A 1 358 ? -31.961 1.596 36.622 1.00 90.38 358 LEU A CA 1
ATOM 3002 C C . LEU A 1 358 ? -32.981 2.746 36.545 1.00 90.38 358 LEU A C 1
ATOM 3004 O O . LEU A 1 358 ? -32.760 3.795 37.151 1.00 90.38 358 LEU A O 1
ATOM 3008 N N . THR A 1 359 ? -34.093 2.545 35.820 1.00 78.56 359 THR A N 1
ATOM 3009 C CA . THR A 1 359 ? -35.074 3.610 35.502 1.00 78.56 359 THR A CA 1
ATOM 3010 C C . THR A 1 359 ? -36.380 3.553 36.320 1.00 78.56 359 THR A C 1
ATOM 3012 O O . THR A 1 359 ? -36.899 4.620 36.646 1.00 78.56 359 THR A O 1
ATOM 3015 N N . PRO A 1 360 ? -36.902 2.375 36.729 1.00 78.44 360 PRO A N 1
ATOM 3016 C CA . PRO A 1 360 ? -37.789 2.276 37.903 1.00 78.44 360 PRO A CA 1
ATOM 3017 C C . PRO A 1 360 ? -37.255 1.352 39.023 1.00 78.44 360 PRO A C 1
ATOM 3019 O O . PRO A 1 360 ? -36.359 0.536 38.813 1.00 78.44 360 PRO A O 1
ATOM 3022 N N . GLU A 1 361 ? -37.831 1.461 40.229 1.00 62.25 361 GLU A N 1
ATOM 3023 C CA . GLU A 1 361 ? -37.611 0.510 41.338 1.00 62.25 361 GLU A CA 1
ATOM 3024 C C . GLU A 1 361 ? -38.050 -0.912 40.936 1.00 62.25 361 GLU A C 1
ATOM 3026 O O . GLU A 1 361 ? -39.111 -1.087 40.335 1.00 62.25 361 GLU A O 1
ATOM 3031 N N . ASN A 1 362 ? -37.258 -1.934 41.293 1.00 66.69 362 ASN A N 1
ATOM 3032 C CA . ASN A 1 362 ? -37.424 -3.352 40.917 1.00 66.69 362 ASN A CA 1
ATOM 3033 C C . ASN A 1 362 ? -37.170 -3.705 39.436 1.00 66.69 362 ASN A C 1
ATOM 3035 O O . ASN A 1 362 ? -37.649 -4.738 38.958 1.00 66.69 362 ASN A O 1
ATOM 3039 N N . ASP A 1 363 ? -36.403 -2.899 38.698 1.00 81.75 363 ASP A N 1
ATOM 3040 C CA . ASP A 1 363 ? -36.043 -3.193 37.300 1.00 81.75 363 ASP A CA 1
ATOM 3041 C C . ASP A 1 363 ? -34.797 -4.086 37.146 1.00 81.75 363 ASP A C 1
ATOM 3043 O O . ASP A 1 363 ? -34.313 -4.305 36.034 1.00 81.75 363 ASP A O 1
ATOM 3047 N N . TYR A 1 364 ? -34.239 -4.624 38.233 1.00 87.88 364 TYR A N 1
ATOM 3048 C CA . TYR A 1 364 ? -33.042 -5.455 38.133 1.00 87.88 364 TYR A CA 1
ATOM 3049 C C . TYR A 1 364 ? -33.338 -6.763 37.357 1.00 87.88 364 TYR A C 1
ATOM 3051 O O . TYR A 1 364 ? -34.198 -7.550 37.771 1.00 87.88 364 TYR A O 1
ATOM 3059 N N . PRO A 1 365 ? -32.639 -7.058 36.238 1.00 88.12 365 PRO A N 1
ATOM 3060 C CA . PRO A 1 365 ? -32.944 -8.223 35.409 1.00 88.12 365 PRO A CA 1
ATOM 3061 C C . PRO A 1 365 ? -32.790 -9.554 36.151 1.00 88.12 365 PRO A C 1
ATOM 3063 O O . PRO A 1 365 ? -31.759 -9.821 36.773 1.00 88.12 365 PRO A O 1
ATOM 3066 N N . LYS A 1 366 ? -33.782 -10.439 36.010 1.00 87.69 366 LYS A N 1
ATOM 3067 C CA . LYS A 1 366 ? -33.756 -11.810 36.545 1.00 87.69 366 LYS A CA 1
ATOM 3068 C C . LYS A 1 366 ? -33.644 -12.835 35.421 1.00 87.69 366 LYS A C 1
ATOM 3070 O O . LYS A 1 366 ? -34.234 -12.684 34.355 1.00 87.69 366 LYS A O 1
ATOM 3075 N N . CYS A 1 367 ? -32.898 -13.905 35.673 1.00 85.38 367 CYS A N 1
ATOM 3076 C CA . CYS A 1 367 ? -32.786 -15.033 34.759 1.00 85.38 367 CYS A CA 1
ATOM 3077 C C . CYS A 1 367 ? -34.137 -15.736 34.618 1.00 85.38 367 CYS A C 1
ATOM 3079 O O . CYS A 1 367 ? -34.700 -16.190 35.614 1.00 85.38 367 CYS A O 1
ATOM 3081 N N . SER A 1 368 ? -34.610 -15.911 33.384 1.00 83.00 368 SER A N 1
ATOM 3082 C CA . SER A 1 368 ? -35.871 -16.616 33.111 1.00 83.00 368 SER A CA 1
ATOM 3083 C C . SER A 1 368 ? -35.856 -18.088 33.553 1.00 83.00 368 SER A C 1
ATOM 3085 O O . SER A 1 368 ? -36.908 -18.657 33.824 1.00 83.00 368 SER A O 1
ATOM 3087 N N . ASN A 1 369 ? -34.671 -18.701 33.662 1.00 81.25 369 ASN A N 1
ATOM 3088 C CA . ASN A 1 369 ? -34.519 -20.109 34.032 1.00 81.25 369 ASN A CA 1
ATOM 3089 C C . ASN A 1 369 ? -34.428 -20.328 35.553 1.00 81.25 369 ASN A C 1
ATOM 3091 O O . ASN A 1 369 ? -35.071 -21.230 36.075 1.00 81.25 369 ASN A O 1
ATOM 3095 N N . CYS A 1 370 ? -33.627 -19.534 36.275 1.00 84.12 370 CYS A N 1
ATOM 3096 C CA . CYS A 1 370 ? -33.398 -19.742 37.715 1.00 84.12 370 CYS A CA 1
ATOM 3097 C C . CYS A 1 370 ? -34.045 -18.685 38.624 1.00 84.12 370 CYS A C 1
ATOM 3099 O O . CYS A 1 370 ? -33.971 -18.808 39.846 1.00 84.12 370 CYS A O 1
ATOM 3101 N N . GLY A 1 371 ? -34.630 -17.628 38.054 1.00 85.06 371 GLY A N 1
ATOM 3102 C CA . GLY A 1 371 ? -35.281 -16.534 38.783 1.00 85.06 371 GLY A CA 1
ATOM 3103 C C . GLY A 1 371 ? -34.339 -15.617 39.572 1.00 85.06 371 GLY A C 1
ATOM 3104 O O . GLY A 1 371 ? -34.802 -14.661 40.187 1.00 85.06 371 GLY A O 1
ATOM 3105 N N . LYS A 1 372 ? -33.027 -15.884 39.580 1.00 86.44 372 LYS A N 1
ATOM 3106 C CA . LYS A 1 372 ? -32.023 -15.056 40.269 1.00 86.44 372 LYS A CA 1
ATOM 3107 C C . LYS A 1 372 ? -31.625 -13.848 39.427 1.00 86.44 372 LYS A C 1
ATOM 3109 O O . LYS A 1 372 ? -31.652 -13.930 38.199 1.00 86.44 372 LYS A O 1
ATOM 3114 N N . HIS A 1 373 ? -31.213 -12.765 40.087 1.00 88.75 373 HIS A N 1
ATOM 3115 C CA . HIS A 1 373 ? -30.655 -11.594 39.413 1.00 88.75 373 HIS A CA 1
ATOM 3116 C C . HIS A 1 373 ? -29.455 -11.979 38.536 1.00 88.75 373 HIS A C 1
ATOM 3118 O O . HIS A 1 373 ? -28.614 -12.801 38.922 1.00 88.75 373 HIS A O 1
ATOM 3124 N N . LEU A 1 374 ? -29.424 -11.422 37.328 1.00 89.06 374 LEU A N 1
ATOM 3125 C CA . LEU A 1 374 ? -28.312 -11.564 36.393 1.00 89.06 374 LEU A CA 1
ATOM 3126 C C . LEU A 1 374 ? -27.146 -10.668 36.827 1.00 89.06 374 LEU A C 1
ATOM 3128 O O . LEU A 1 374 ? -27.371 -9.646 37.459 1.00 89.06 374 LEU A O 1
ATOM 3132 N N . GLN A 1 375 ? -25.910 -11.016 36.474 1.00 91.12 375 GLN A N 1
ATOM 3133 C CA . GLN A 1 375 ? -24.782 -10.098 36.658 1.00 91.12 375 GLN A CA 1
ATOM 3134 C C . GLN A 1 375 ? -24.733 -9.100 35.512 1.00 91.12 375 GLN A C 1
ATOM 3136 O O . GLN A 1 375 ? -24.879 -9.506 34.359 1.00 91.12 375 GLN A O 1
ATOM 3141 N N . LEU A 1 376 ? -24.460 -7.830 35.808 1.00 93.81 376 LEU A N 1
ATOM 3142 C CA . LEU A 1 376 ? -24.036 -6.881 34.785 1.00 93.81 376 LEU A CA 1
ATOM 3143 C C . LEU A 1 376 ? -22.649 -7.297 34.279 1.00 93.81 376 LEU A C 1
ATOM 3145 O O . LEU A 1 376 ? -21.716 -7.432 35.070 1.00 93.81 376 LEU A O 1
ATOM 3149 N N . LEU A 1 377 ? -22.519 -7.519 32.973 1.00 94.69 377 LEU A N 1
ATOM 3150 C CA . LEU A 1 377 ? -21.218 -7.723 32.339 1.00 94.69 377 LEU A CA 1
ATOM 3151 C C . LEU A 1 377 ? -20.641 -6.377 31.914 1.00 94.69 377 LEU A C 1
ATOM 3153 O O . LEU A 1 377 ? -19.568 -5.996 32.369 1.00 94.69 377 LEU A O 1
ATOM 3157 N N . VAL A 1 378 ? -21.381 -5.632 31.095 1.00 96.12 378 VAL A N 1
ATOM 3158 C CA . VAL A 1 378 ? -20.948 -4.325 30.599 1.00 96.12 378 VAL A CA 1
ATOM 3159 C C . VAL A 1 378 ? -22.130 -3.369 30.495 1.00 96.12 378 VAL A C 1
ATOM 3161 O O . VAL A 1 378 ? -23.235 -3.760 30.113 1.00 96.12 378 VAL A O 1
ATOM 3164 N N . GLN A 1 379 ? -21.878 -2.110 30.835 1.00 96.19 379 GLN A N 1
ATOM 3165 C CA . GLN A 1 379 ? -22.724 -0.967 30.534 1.00 96.19 379 GLN A CA 1
ATOM 3166 C C . GLN A 1 379 ? -21.903 0.024 29.711 1.00 96.19 379 GLN A C 1
ATOM 3168 O O . GLN A 1 379 ? -20.784 0.355 30.088 1.00 96.19 379 GLN A O 1
ATOM 3173 N N . LEU A 1 380 ? -22.457 0.511 28.609 1.00 95.69 380 LEU A N 1
ATOM 3174 C CA . LEU A 1 380 ? -21.843 1.518 27.753 1.00 95.69 380 LEU A CA 1
ATOM 3175 C C . LEU A 1 380 ? -22.778 2.717 27.678 1.00 95.69 380 LEU A C 1
ATOM 3177 O O . LEU A 1 380 ? -23.912 2.586 27.209 1.00 95.69 380 LEU A O 1
ATOM 3181 N N . ASN A 1 381 ? -22.302 3.870 28.133 1.00 95.00 381 ASN A N 1
ATOM 3182 C CA . ASN A 1 381 ? -22.916 5.142 27.796 1.00 95.00 381 ASN A CA 1
ATOM 3183 C C . ASN A 1 381 ? -22.560 5.463 26.356 1.00 95.00 381 ASN A C 1
ATOM 3185 O O . ASN A 1 381 ? -21.388 5.611 26.018 1.00 95.00 381 ASN A O 1
ATOM 3189 N N . LEU A 1 382 ? -23.577 5.558 25.515 1.00 92.31 382 LEU A N 1
ATOM 3190 C CA . LEU A 1 382 ? -23.403 5.810 24.097 1.00 92.31 382 LEU A CA 1
ATOM 3191 C C . LEU A 1 382 ? -22.756 7.177 23.832 1.00 92.31 382 LEU A C 1
ATOM 3193 O O . LEU A 1 382 ? -22.021 7.308 22.857 1.00 92.31 382 LEU A O 1
ATOM 3197 N N . GLU A 1 383 ? -22.936 8.144 24.731 1.00 91.12 383 GLU A N 1
ATOM 3198 C CA . GLU A 1 383 ? -22.290 9.460 24.644 1.00 91.12 383 GLU A CA 1
ATOM 3199 C C . GLU A 1 383 ? -20.782 9.416 24.953 1.00 91.12 383 GLU A C 1
ATOM 3201 O O . GLU A 1 383 ? -20.040 10.280 24.491 1.00 91.12 383 GLU A O 1
ATOM 3206 N N . ASP A 1 384 ? -20.311 8.398 25.685 1.00 89.44 384 ASP A N 1
ATOM 32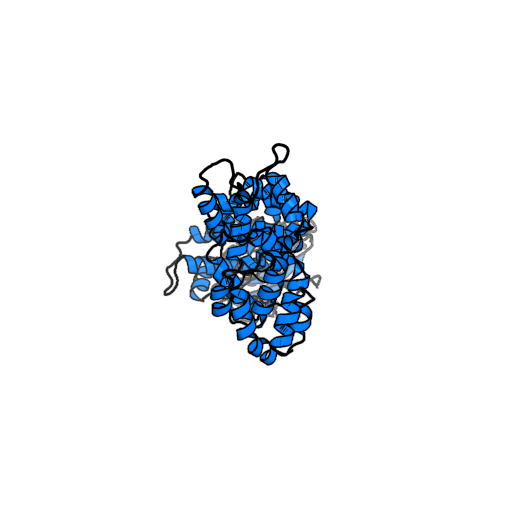07 C CA . ASP A 1 384 ? -18.885 8.223 26.004 1.00 89.44 384 ASP A CA 1
ATOM 3208 C C . ASP A 1 384 ? -18.127 7.485 24.880 1.00 89.44 384 ASP A C 1
ATOM 3210 O O . ASP A 1 384 ? -16.897 7.379 24.919 1.00 89.44 384 ASP A O 1
ATOM 3214 N N . LEU A 1 385 ? -18.838 6.910 23.900 1.00 91.50 385 LEU A N 1
ATOM 3215 C CA . LEU A 1 385 ? -18.225 6.084 22.861 1.00 91.50 385 LEU A CA 1
ATOM 3216 C C . LEU A 1 385 ? -17.603 6.944 21.744 1.00 91.50 385 LEU A C 1
ATOM 3218 O O . LEU A 1 385 ? -18.253 7.865 21.243 1.00 91.50 385 LEU A O 1
ATOM 3222 N N . PRO A 1 386 ? -16.385 6.612 21.273 1.00 88.81 386 PRO A N 1
ATOM 3223 C CA . PRO A 1 386 ? -15.767 7.272 20.127 1.00 88.81 386 PRO A CA 1
ATOM 3224 C C . PRO A 1 386 ? -16.645 7.211 18.873 1.00 88.81 386 PRO A C 1
ATOM 3226 O O . PRO A 1 386 ? -17.233 6.173 18.572 1.00 88.81 386 PRO A O 1
ATOM 3229 N N . GLU A 1 387 ? -16.692 8.319 18.128 1.00 80.38 387 GLU A N 1
ATOM 3230 C CA . GLU A 1 387 ? -17.362 8.434 16.819 1.00 80.38 387 GLU A CA 1
ATOM 3231 C C . GLU A 1 387 ? -18.870 8.067 16.826 1.00 80.38 387 GLU A C 1
ATOM 3233 O O . GLU A 1 387 ? -19.476 7.889 15.767 1.00 80.38 387 GLU A O 1
ATOM 3238 N N . ASN A 1 388 ? -19.510 7.990 18.001 1.00 80.62 388 ASN A N 1
ATOM 3239 C CA . ASN A 1 388 ? -20.926 7.659 18.129 1.00 80.62 388 ASN A CA 1
ATOM 3240 C C . ASN A 1 388 ? -21.819 8.914 18.173 1.00 80.62 388 ASN A C 1
ATOM 3242 O O . ASN A 1 388 ? -21.449 9.952 18.712 1.00 80.62 388 ASN A O 1
ATOM 3246 N N . THR A 1 389 ? -23.019 8.808 17.599 1.00 73.56 389 THR A N 1
ATOM 3247 C CA . THR A 1 389 ? -24.016 9.901 17.538 1.00 73.56 389 THR A CA 1
ATOM 3248 C C . THR A 1 389 ? -25.328 9.556 18.243 1.00 73.56 389 THR A C 1
ATOM 3250 O O . THR A 1 389 ? -26.249 10.369 18.280 1.00 73.56 389 THR A O 1
ATOM 3253 N N . GLU A 1 390 ? -25.433 8.341 18.783 1.00 84.69 390 GLU A N 1
ATOM 3254 C CA . GLU A 1 390 ? -26.595 7.895 19.546 1.00 84.69 390 GLU A CA 1
ATOM 3255 C C . GLU A 1 390 ? -26.446 8.248 21.028 1.00 84.69 390 GLU A C 1
ATOM 3257 O O . GLU A 1 390 ? -25.347 8.184 21.570 1.00 84.69 390 GLU A O 1
ATOM 3262 N N . ASN A 1 391 ? -27.570 8.512 21.691 1.00 87.19 391 ASN A N 1
ATOM 3263 C CA . ASN A 1 391 ? -27.624 8.726 23.136 1.00 87.19 391 ASN A CA 1
ATOM 3264 C C . ASN A 1 391 ? -28.224 7.506 23.843 1.00 87.19 391 ASN A C 1
ATOM 3266 O O . ASN A 1 391 ? -28.910 6.679 23.228 1.00 87.19 391 ASN A O 1
ATOM 3270 N N . GLY A 1 392 ? -28.011 7.434 25.155 1.00 90.75 392 GLY A N 1
ATOM 3271 C CA . GLY A 1 392 ? -28.570 6.399 26.017 1.00 90.75 392 GLY A CA 1
ATOM 3272 C C . GLY A 1 392 ? -27.539 5.383 26.496 1.00 90.75 392 GLY A C 1
ATOM 3273 O O . GLY A 1 392 ? -26.333 5.571 26.366 1.00 90.75 392 GLY A O 1
ATOM 3274 N N . LEU A 1 393 ? -28.032 4.289 27.069 1.00 92.31 393 LEU A N 1
ATOM 3275 C CA . LEU A 1 393 ? -27.219 3.241 27.674 1.00 92.31 393 LEU A CA 1
ATOM 3276 C C . LEU A 1 393 ? -27.471 1.900 27.005 1.00 92.31 393 LEU A C 1
ATOM 3278 O O . LEU A 1 393 ? -28.613 1.497 26.795 1.00 92.31 393 LEU A O 1
ATOM 3282 N N . ILE A 1 394 ? -26.389 1.185 26.732 1.00 92.25 394 ILE A N 1
ATOM 3283 C CA . ILE A 1 394 ? -26.387 -0.221 26.335 1.00 92.25 394 ILE A CA 1
ATOM 3284 C C . ILE A 1 394 ? -25.943 -1.028 27.550 1.00 92.25 394 ILE A C 1
ATOM 3286 O O . ILE A 1 394 ? -24.888 -0.758 28.109 1.00 92.25 394 ILE A O 1
ATOM 3290 N N . GLN A 1 395 ? -26.729 -2.019 27.961 1.00 93.12 395 GLN A N 1
ATOM 3291 C CA . GLN A 1 395 ? -26.400 -2.910 29.074 1.00 93.12 395 GLN A CA 1
ATOM 3292 C C . GLN A 1 395 ? -26.503 -4.369 28.640 1.00 93.12 395 GLN A C 1
ATOM 3294 O O . GLN A 1 395 ? -27.478 -4.771 27.997 1.00 93.12 395 GLN A O 1
ATOM 3299 N N . LEU A 1 396 ? -25.523 -5.170 29.048 1.00 92.75 396 LEU A N 1
ATOM 3300 C CA . LEU A 1 396 ? -25.523 -6.616 28.884 1.00 92.75 396 LEU A CA 1
ATOM 3301 C C . LEU A 1 396 ? -25.455 -7.293 30.249 1.00 92.75 396 LEU A C 1
ATOM 3303 O O . LEU A 1 396 ? -24.526 -7.069 31.025 1.00 92.75 396 LEU A O 1
ATOM 3307 N N . TYR A 1 397 ? -26.413 -8.177 30.493 1.00 91.12 397 TYR A N 1
ATOM 3308 C CA . TYR A 1 397 ? -26.518 -8.979 31.698 1.00 91.12 397 TYR A CA 1
ATOM 3309 C C . TYR A 1 397 ? -26.386 -10.463 31.382 1.00 91.12 397 TYR A C 1
ATOM 3311 O O . TYR A 1 397 ? -26.865 -10.915 30.342 1.00 91.12 397 TYR A O 1
ATOM 3319 N N . PHE A 1 398 ? -25.815 -11.238 32.305 1.00 88.44 398 PHE A N 1
ATOM 3320 C CA . PHE A 1 398 ? -25.589 -12.669 32.117 1.00 88.44 398 PHE A CA 1
ATOM 3321 C C . PHE A 1 398 ? -25.793 -13.490 33.395 1.00 88.44 398 PHE A C 1
ATOM 3323 O O . PHE A 1 398 ? -25.485 -13.058 34.511 1.00 88.44 398 PHE A O 1
ATOM 3330 N N . CYS A 1 399 ? -26.337 -14.699 33.250 1.00 86.69 399 CYS A N 1
ATOM 3331 C CA . CYS A 1 399 ? -26.609 -15.586 34.373 1.00 86.69 399 CYS A CA 1
ATOM 3332 C C . CYS A 1 399 ? -25.365 -16.394 34.745 1.00 86.69 399 CYS A C 1
ATOM 3334 O O . CYS A 1 399 ? -25.032 -17.365 34.082 1.00 86.69 399 CYS A O 1
ATOM 3336 N N . THR A 1 400 ? -24.741 -16.051 35.869 1.00 82.81 400 THR A N 1
ATOM 3337 C CA . THR A 1 400 ? -23.560 -16.761 36.393 1.00 82.81 400 THR A CA 1
ATOM 3338 C C . THR A 1 400 ? -23.912 -17.677 37.572 1.00 82.81 400 THR A C 1
ATOM 3340 O O . THR A 1 400 ? -23.233 -17.684 38.596 1.00 82.81 400 THR A O 1
ATOM 3343 N N . ASN A 1 401 ? -25.081 -18.329 37.545 1.00 80.12 401 ASN A N 1
ATOM 3344 C CA . ASN A 1 401 ? -25.499 -19.226 38.631 1.00 80.12 401 ASN A CA 1
ATOM 3345 C C . ASN A 1 401 ? -24.984 -20.657 38.368 1.00 80.12 401 ASN A C 1
ATOM 3347 O O . ASN A 1 401 ? -25.520 -21.305 37.465 1.00 80.12 401 ASN A O 1
ATOM 3351 N N . PRO A 1 402 ? -24.029 -21.172 39.169 1.00 68.75 402 PRO A N 1
ATOM 3352 C CA . PRO A 1 402 ? -23.398 -22.472 38.924 1.00 68.75 402 PRO A CA 1
ATOM 3353 C C . PRO A 1 402 ? -24.338 -23.658 39.181 1.00 68.75 402 PRO A C 1
ATOM 3355 O O . PRO A 1 402 ? -24.151 -24.736 38.630 1.00 68.75 402 PRO A O 1
ATOM 3358 N N . ASN A 1 403 ? -25.386 -23.473 39.990 1.00 65.19 403 ASN A N 1
ATOM 3359 C CA . ASN A 1 403 ? -26.250 -24.565 40.458 1.00 65.19 403 ASN A CA 1
ATOM 3360 C C . ASN A 1 403 ? -27.371 -24.931 39.473 1.00 65.19 403 ASN A C 1
ATOM 3362 O O . ASN A 1 403 ? -28.345 -25.586 39.843 1.00 65.19 403 ASN A O 1
ATOM 3366 N N . THR A 1 404 ? -27.286 -24.470 38.226 1.00 59.81 404 THR A N 1
ATOM 3367 C CA . THR A 1 404 ? -28.357 -24.623 37.237 1.00 59.81 404 THR A CA 1
ATOM 3368 C C . THR A 1 404 ? -27.784 -24.872 35.849 1.00 59.81 404 THR A C 1
ATOM 3370 O O . THR A 1 404 ? -26.772 -24.283 35.493 1.00 59.81 404 THR A O 1
ATOM 3373 N N . GLN A 1 405 ? -28.488 -25.655 35.023 1.00 63.81 405 GLN A N 1
ATOM 3374 C CA . GLN A 1 405 ? -28.245 -25.828 33.576 1.00 63.81 405 GLN A CA 1
ATOM 3375 C C . GLN A 1 405 ? -28.467 -24.526 32.757 1.00 63.81 405 GLN A C 1
ATOM 3377 O O . GLN A 1 405 ? -28.908 -24.557 31.611 1.00 63.81 405 GLN A O 1
ATOM 3382 N N . CYS A 1 406 ? -28.234 -23.357 33.362 1.00 68.25 406 CYS A N 1
ATOM 3383 C CA . CYS A 1 406 ? -28.301 -22.050 32.715 1.00 68.25 406 CYS A CA 1
ATOM 3384 C C . CYS A 1 406 ? -27.245 -21.925 31.612 1.00 68.25 406 CYS A C 1
ATOM 3386 O O . CYS A 1 406 ? -27.526 -21.310 30.588 1.00 68.25 406 CYS A O 1
ATOM 3388 N N . GLU A 1 407 ? -26.074 -22.543 31.790 1.00 57.75 407 GLU A N 1
ATOM 3389 C CA . GLU A 1 407 ? -25.034 -22.560 30.761 1.00 57.75 407 GLU A CA 1
ATOM 3390 C C . GLU A 1 407 ? -25.295 -23.607 29.669 1.00 57.75 407 GLU A C 1
ATOM 3392 O O . GLU A 1 407 ? -25.175 -23.311 28.489 1.00 57.75 407 GLU A O 1
ATOM 3397 N N . SER A 1 408 ? -25.758 -24.812 30.010 1.00 51.47 408 SER A N 1
ATOM 3398 C CA . SER A 1 408 ? -25.949 -25.894 29.026 1.00 51.47 408 SER A CA 1
ATOM 3399 C C . SER A 1 408 ? -27.141 -25.718 28.072 1.00 51.47 408 SER A C 1
ATOM 3401 O O . SER A 1 408 ? -27.257 -26.467 27.105 1.00 51.47 408 SER A O 1
ATOM 3403 N N . LYS A 1 409 ? -28.007 -24.715 28.286 1.00 48.56 409 LYS A N 1
ATOM 3404 C CA . LYS A 1 409 ? -29.035 -24.291 27.311 1.00 48.56 409 LYS A CA 1
ATOM 3405 C C . LYS A 1 409 ? -28.550 -23.204 26.335 1.00 48.56 409 LYS A C 1
ATOM 3407 O O . LYS A 1 409 ? -29.330 -22.774 25.484 1.00 48.56 409 LYS A O 1
ATOM 3412 N N . LEU A 1 410 ? -27.285 -22.778 26.423 1.00 50.31 410 LEU A N 1
ATOM 3413 C CA . LEU A 1 410 ? -26.637 -21.825 25.510 1.00 50.31 410 LEU A CA 1
ATOM 3414 C C . LEU A 1 410 ? -26.244 -22.493 24.181 1.00 50.31 410 LEU A C 1
ATOM 3416 O O . LEU A 1 410 ? -25.094 -22.461 23.764 1.00 50.31 410 LEU A O 1
ATOM 3420 N N . THR A 1 411 ? -27.192 -23.095 23.469 1.00 44.12 411 THR A N 1
ATOM 3421 C CA . THR A 1 411 ? -26.990 -23.364 22.039 1.00 44.12 411 THR A CA 1
ATOM 3422 C C . THR A 1 411 ? -27.337 -22.089 21.277 1.00 44.12 411 THR A C 1
ATOM 3424 O O . THR A 1 411 ? -28.524 -21.843 21.069 1.00 44.12 411 THR A O 1
ATOM 3427 N N . SER A 1 412 ? -26.318 -21.265 20.990 1.00 46.22 412 SER A N 1
ATOM 3428 C CA . SER A 1 412 ? -26.153 -20.170 19.994 1.00 46.22 412 SER A CA 1
ATOM 3429 C C . SER A 1 412 ? -27.316 -19.235 19.582 1.00 46.22 412 SER A C 1
ATOM 3431 O O . SER A 1 412 ? -27.088 -18.309 18.810 1.00 46.22 412 SER A O 1
ATOM 3433 N N . LYS A 1 413 ? -28.557 -19.395 20.062 1.00 47.22 413 LYS A N 1
ATOM 3434 C CA . LYS A 1 413 ? -29.738 -18.607 19.648 1.00 47.22 413 LYS A CA 1
ATOM 3435 C C . LYS A 1 413 ? -30.812 -18.403 20.728 1.00 47.22 413 LYS A C 1
ATOM 3437 O O . LYS A 1 413 ? -31.787 -17.704 20.465 1.00 47.22 413 LYS A O 1
ATOM 3442 N N . ASN A 1 414 ? -30.672 -18.971 21.932 1.00 45.06 414 ASN A N 1
ATOM 3443 C CA . ASN A 1 414 ? -31.695 -18.862 22.983 1.00 45.06 414 ASN A CA 1
ATOM 3444 C C . ASN A 1 414 ? -31.330 -17.840 24.075 1.00 45.06 414 ASN A C 1
ATOM 3446 O O . ASN A 1 414 ? -30.525 -18.100 24.964 1.00 45.06 414 ASN A O 1
ATOM 3450 N N . LEU A 1 415 ? -32.022 -16.697 24.023 1.00 53.38 415 LEU A N 1
ATOM 3451 C CA . LEU A 1 415 ? -31.960 -15.505 24.890 1.00 53.38 415 LEU A CA 1
ATOM 3452 C C . LEU A 1 415 ? -32.347 -15.730 26.374 1.00 53.38 415 LEU A C 1
ATOM 3454 O O . LEU A 1 415 ? -32.676 -14.783 27.082 1.00 53.38 415 LEU A O 1
ATOM 3458 N N . THR A 1 416 ? -32.372 -16.962 26.889 1.00 56.03 416 THR A N 1
ATOM 3459 C CA . THR A 1 416 ? -32.965 -17.229 28.216 1.00 56.03 416 THR A CA 1
ATOM 3460 C C . THR A 1 416 ? -32.079 -16.821 29.398 1.00 56.03 416 THR A C 1
ATOM 3462 O O . THR A 1 416 ? -32.588 -16.642 30.510 1.00 56.03 416 THR A O 1
ATOM 3465 N N . THR A 1 417 ? -30.767 -16.682 29.186 1.00 63.91 417 THR A N 1
ATOM 3466 C CA . THR A 1 417 ? -29.757 -16.509 30.251 1.00 63.91 417 THR A CA 1
ATOM 3467 C C . THR A 1 417 ? -28.915 -15.240 30.124 1.00 63.91 417 THR A C 1
ATOM 3469 O O . THR A 1 417 ? -28.164 -14.925 31.047 1.00 63.91 417 THR A O 1
ATOM 3472 N N . SER A 1 418 ? -29.090 -14.477 29.044 1.00 74.19 418 SER A N 1
ATOM 3473 C CA . SER A 1 418 ? -28.503 -13.153 28.846 1.00 74.19 418 SER A CA 1
ATOM 3474 C C . SER A 1 418 ? -29.594 -12.143 28.517 1.00 74.19 418 SER A C 1
ATOM 3476 O O . SER A 1 418 ? -30.426 -12.408 27.650 1.00 74.19 418 SER A O 1
ATOM 3478 N N . ILE A 1 419 ? -29.587 -10.987 29.177 1.00 81.06 419 ILE A N 1
ATOM 3479 C CA . ILE A 1 419 ? -30.529 -9.901 28.888 1.00 81.06 419 ILE A CA 1
ATOM 3480 C C . ILE A 1 419 ? -29.752 -8.714 28.349 1.00 81.06 419 ILE A C 1
ATOM 3482 O O . ILE A 1 419 ? -28.760 -8.284 28.932 1.00 81.06 419 ILE A O 1
ATOM 3486 N N . PHE A 1 420 ? -30.244 -8.185 27.237 1.00 81.25 420 PHE A N 1
ATOM 3487 C CA . PHE A 1 420 ? -29.740 -6.982 26.609 1.00 81.25 420 PHE A CA 1
ATOM 3488 C C . PHE A 1 420 ? -30.747 -5.839 26.796 1.00 81.25 420 PHE A C 1
ATOM 3490 O O . PHE A 1 420 ? -31.953 -6.053 26.642 1.00 81.25 420 PHE A O 1
ATOM 3497 N N . ARG A 1 421 ? -30.269 -4.628 27.106 1.00 84.81 421 ARG A N 1
ATOM 3498 C CA . ARG A 1 421 ? -31.107 -3.424 27.197 1.00 84.81 421 ARG A CA 1
ATOM 3499 C C . ARG A 1 421 ? -30.458 -2.247 26.480 1.00 84.81 421 ARG A C 1
ATOM 3501 O O . ARG A 1 421 ? -29.288 -1.957 26.709 1.00 84.81 421 ARG A O 1
ATOM 3508 N N . LYS A 1 422 ? -31.255 -1.542 25.674 1.00 86.44 422 LYS A N 1
ATOM 3509 C CA . LYS A 1 422 ? -30.990 -0.161 25.260 1.00 86.44 422 LYS A CA 1
ATOM 3510 C C . LYS A 1 422 ? -31.967 0.737 26.015 1.00 86.44 422 LYS A C 1
ATOM 3512 O O . LYS A 1 422 ? -33.173 0.523 25.914 1.00 86.44 422 LYS A O 1
ATOM 3517 N N . LEU A 1 423 ? -31.450 1.681 26.791 1.00 87.81 423 LEU A N 1
ATOM 3518 C CA . LEU A 1 423 ? -32.221 2.561 27.671 1.00 87.81 423 LEU A CA 1
ATOM 3519 C C . LEU A 1 423 ? -31.959 4.022 27.312 1.00 87.81 423 LEU A C 1
ATOM 3521 O O . LEU A 1 423 ? -30.843 4.377 26.940 1.00 87.81 423 LEU A O 1
ATOM 3525 N N . GLU A 1 424 ? -32.965 4.874 27.472 1.00 87.31 424 GLU A N 1
ATOM 3526 C CA . GLU A 1 424 ? -32.758 6.322 27.517 1.00 87.31 424 GLU A CA 1
ATOM 3527 C C . GLU A 1 424 ? -32.378 6.743 28.941 1.00 87.31 424 GLU A C 1
ATOM 3529 O O . GLU A 1 424 ? -32.808 6.132 29.921 1.00 87.31 424 GLU A O 1
ATOM 3534 N N . ILE A 1 425 ? -31.554 7.784 29.062 1.00 87.12 425 ILE A N 1
ATOM 3535 C CA . ILE A 1 425 ? -31.159 8.327 30.363 1.00 87.12 425 ILE A CA 1
ATOM 3536 C C . ILE A 1 425 ? -32.230 9.331 30.793 1.00 87.12 425 ILE A C 1
ATOM 3538 O O . ILE A 1 425 ? -32.298 10.445 30.276 1.00 87.12 425 ILE A O 1
ATOM 3542 N N . THR A 1 426 ? -33.071 8.945 31.750 1.00 82.50 426 THR A N 1
ATOM 3543 C CA . THR A 1 426 ? -34.163 9.779 32.266 1.00 82.50 426 THR A CA 1
ATOM 3544 C C . THR A 1 426 ? -33.959 10.049 33.754 1.00 82.50 426 THR A C 1
ATOM 3546 O O . THR A 1 426 ? -34.558 9.403 34.610 1.00 82.50 426 THR A O 1
ATOM 3549 N N . GLY A 1 427 ? -33.092 11.013 34.074 1.00 82.62 427 GLY A N 1
ATOM 3550 C CA . GLY A 1 427 ? -32.811 11.421 35.454 1.00 82.62 427 GLY A CA 1
ATOM 3551 C C . GLY A 1 427 ? -31.859 10.484 36.210 1.00 82.62 427 GLY A C 1
ATOM 3552 O O . GLY A 1 427 ? -31.097 9.724 35.610 1.00 82.62 427 GLY A O 1
ATOM 3553 N N . ASN A 1 428 ? -31.876 10.582 37.542 1.00 84.00 428 ASN A N 1
ATOM 3554 C CA . ASN A 1 428 ? -30.981 9.824 38.420 1.00 84.00 428 ASN A CA 1
ATOM 3555 C C . ASN A 1 428 ? -31.347 8.338 38.457 1.00 84.00 428 ASN A C 1
ATOM 3557 O O . ASN A 1 428 ? -32.523 7.986 38.413 1.00 84.00 428 ASN A O 1
ATOM 3561 N N . SER A 1 429 ? -30.335 7.481 38.604 1.00 85.75 429 SER A N 1
ATOM 3562 C CA . SER A 1 429 ? -30.571 6.050 38.772 1.00 85.75 429 SER A CA 1
ATOM 3563 C C . SER A 1 429 ? -31.273 5.757 40.089 1.00 85.75 429 SER A C 1
ATOM 3565 O O . SER A 1 429 ? -30.937 6.329 41.130 1.00 85.75 429 SER A O 1
ATOM 3567 N N . VAL A 1 430 ? -32.171 4.782 40.054 1.00 85.81 430 VAL A N 1
ATOM 3568 C CA . VAL A 1 430 ? -32.719 4.173 41.263 1.00 85.81 430 VAL A CA 1
ATOM 3569 C C . VAL A 1 430 ? -31.645 3.331 41.960 1.00 85.81 430 VAL A C 1
ATOM 3571 O O . VAL A 1 430 ? -30.813 2.709 41.294 1.00 85.81 430 VAL A O 1
ATOM 3574 N N . ILE A 1 431 ? -31.657 3.335 43.296 1.00 81.44 431 ILE A N 1
ATOM 3575 C CA . ILE A 1 431 ? -30.796 2.496 44.137 1.00 81.44 431 ILE A CA 1
ATOM 3576 C C . ILE A 1 431 ? -31.530 1.181 44.402 1.00 81.44 431 ILE A C 1
ATOM 3578 O O . ILE A 1 431 ? -32.568 1.184 45.058 1.00 81.44 431 ILE A O 1
ATOM 3582 N N . ASP A 1 432 ? -30.982 0.069 43.917 1.00 80.38 432 ASP A N 1
ATOM 3583 C CA . ASP A 1 432 ? -31.531 -1.273 44.127 1.00 80.38 432 ASP A CA 1
ATOM 3584 C C . ASP A 1 432 ? -30.393 -2.297 44.203 1.00 80.38 432 ASP A C 1
ATOM 3586 O O . ASP A 1 432 ? -29.450 -2.263 43.416 1.00 80.38 432 ASP A O 1
ATOM 3590 N N . SER A 1 433 ? -30.449 -3.218 45.158 1.00 75.94 433 SER A N 1
ATOM 3591 C CA . SER A 1 433 ? -29.381 -4.202 45.356 1.00 75.94 433 SER A CA 1
ATOM 3592 C C . SER A 1 433 ? -29.842 -5.576 44.886 1.00 75.94 433 SER A C 1
ATOM 3594 O O . SER A 1 433 ? -30.895 -6.042 45.316 1.00 75.94 433 SER A O 1
ATOM 3596 N N . PRO A 1 434 ? -29.069 -6.273 44.037 1.00 81.00 434 PRO A N 1
ATOM 3597 C CA . PRO A 1 434 ? -29.452 -7.610 43.628 1.00 81.00 434 PRO A CA 1
ATOM 3598 C C . PRO A 1 434 ? -29.391 -8.561 44.830 1.00 81.00 434 PRO A C 1
ATOM 3600 O O . PRO A 1 434 ? -28.411 -8.580 45.564 1.00 81.00 434 PRO A O 1
ATOM 3603 N N . ASP A 1 435 ? -30.367 -9.465 44.945 1.00 71.56 435 ASP A N 1
ATOM 3604 C CA . ASP A 1 435 ? -30.353 -10.636 45.849 1.00 71.56 435 ASP A CA 1
ATOM 3605 C C . ASP A 1 435 ? -29.141 -11.593 45.677 1.00 71.56 435 ASP A C 1
ATOM 3607 O O . ASP A 1 435 ? -29.140 -12.705 46.213 1.00 71.56 435 ASP A O 1
ATOM 3611 N N . LYS A 1 436 ? -28.149 -11.239 44.851 1.00 64.12 436 LYS A N 1
ATOM 3612 C CA . LYS A 1 436 ? -26.980 -12.056 44.531 1.00 64.12 436 LYS A CA 1
ATOM 3613 C C . LYS A 1 436 ? -25.712 -11.371 45.033 1.00 64.12 436 LYS A C 1
ATOM 3615 O O . LYS A 1 436 ? -25.276 -10.375 44.469 1.00 64.12 436 LYS A O 1
ATOM 3620 N N . GLU A 1 437 ? -25.074 -12.001 46.013 1.00 64.00 437 GLU A N 1
ATOM 3621 C CA . GLU A 1 437 ? -23.691 -11.726 46.393 1.00 64.00 437 GLU A CA 1
ATOM 3622 C C . GLU A 1 437 ? -22.785 -12.912 46.006 1.00 64.00 437 GLU A C 1
ATOM 3624 O O . GLU A 1 437 ? -23.204 -14.067 46.142 1.00 64.00 437 GLU A O 1
ATOM 3629 N N . PRO A 1 438 ? -21.552 -12.662 45.528 1.00 79.75 438 PRO A N 1
ATOM 3630 C CA . PRO A 1 438 ? -20.971 -11.349 45.234 1.00 79.75 438 PRO A CA 1
ATOM 3631 C C . PRO A 1 438 ? -21.370 -10.821 43.840 1.00 79.75 438 PRO A C 1
ATOM 3633 O O . PRO A 1 438 ? -21.473 -11.584 42.877 1.00 79.75 438 PRO A O 1
ATOM 3636 N N . ILE A 1 439 ? -21.550 -9.502 43.714 1.00 90.06 439 ILE A N 1
ATOM 3637 C CA . ILE A 1 439 ? -21.566 -8.811 42.412 1.00 90.06 439 ILE A CA 1
ATOM 3638 C C . ILE A 1 439 ? -20.143 -8.710 41.852 1.00 90.06 439 ILE A C 1
ATOM 3640 O O . ILE A 1 439 ? -19.170 -8.736 42.610 1.00 90.06 439 ILE A O 1
ATOM 3644 N N . PHE A 1 440 ? -20.001 -8.586 40.532 1.00 93.62 440 PHE A N 1
ATOM 3645 C CA . PHE A 1 440 ? -18.688 -8.294 39.956 1.00 93.62 440 PHE A CA 1
ATOM 3646 C C . PHE A 1 440 ? -18.203 -6.903 40.389 1.00 93.62 440 PHE A C 1
ATOM 3648 O O . PHE A 1 440 ? -19.024 -5.987 40.481 1.00 93.62 440 PHE A O 1
ATOM 3655 N N . PRO A 1 441 ? -16.896 -6.727 40.660 1.00 94.94 441 PRO A N 1
ATOM 3656 C CA . PRO A 1 441 ? -16.346 -5.417 40.990 1.00 94.94 441 PRO A CA 1
ATOM 3657 C C . PRO A 1 441 ? -16.591 -4.439 39.838 1.00 94.94 441 PRO A C 1
ATOM 3659 O O . PRO A 1 441 ? -16.530 -4.826 38.671 1.00 94.94 441 PRO A O 1
ATOM 3662 N N . GLU A 1 442 ? -16.863 -3.176 40.165 1.00 97.25 442 GLU A N 1
ATOM 3663 C CA . GLU A 1 442 ? -17.022 -2.137 39.151 1.00 97.25 442 GLU A CA 1
ATOM 3664 C C . GLU A 1 442 ? -15.646 -1.717 38.631 1.00 97.25 442 GLU A C 1
ATOM 3666 O O . GLU A 1 442 ? -14.823 -1.172 39.374 1.00 97.25 442 GLU A O 1
ATOM 3671 N N . LYS A 1 443 ? -15.414 -1.946 37.339 1.00 97.81 443 LYS A N 1
ATOM 3672 C CA . LYS A 1 443 ? -14.309 -1.342 36.598 1.00 97.81 443 LYS A CA 1
ATOM 3673 C C . LYS A 1 443 ? -14.875 -0.272 35.674 1.00 97.81 443 LYS A C 1
ATOM 3675 O O . LYS A 1 443 ? -15.461 -0.585 34.636 1.00 97.81 443 LYS A O 1
ATOM 3680 N N . ARG A 1 444 ? -14.732 0.993 36.065 1.00 97.75 444 ARG A N 1
ATOM 3681 C CA . ARG A 1 444 ? -15.195 2.139 35.277 1.00 97.75 444 ARG A CA 1
ATOM 3682 C C . ARG A 1 444 ? -14.298 2.324 34.072 1.00 97.75 444 ARG A C 1
ATOM 3684 O O . ARG A 1 444 ? -13.085 2.357 34.241 1.00 97.75 444 ARG A O 1
ATOM 3691 N N . ILE A 1 445 ? -14.886 2.477 32.891 1.00 97.25 445 ILE A N 1
ATOM 3692 C CA . ILE A 1 445 ? -14.140 2.840 31.688 1.00 97.25 445 ILE A CA 1
ATOM 3693 C C . ILE A 1 445 ? -13.879 4.343 31.757 1.00 97.25 445 ILE A C 1
ATOM 3695 O O . ILE A 1 445 ? -14.819 5.137 31.766 1.00 97.25 445 ILE A O 1
ATOM 3699 N N . THR A 1 446 ? -12.611 4.730 31.860 1.00 94.00 446 THR A N 1
ATOM 3700 C CA . THR A 1 446 ? -12.196 6.137 31.968 1.00 94.00 446 THR A CA 1
ATOM 3701 C C . THR A 1 446 ? -11.796 6.722 30.621 1.00 94.00 446 THR A C 1
ATOM 3703 O O . THR A 1 446 ? -11.915 7.927 30.413 1.00 94.00 446 THR A O 1
ATOM 3706 N N . GLN A 1 447 ? -11.338 5.874 29.697 1.00 92.31 447 GLN A N 1
ATOM 3707 C CA . GLN A 1 447 ? -10.903 6.271 28.364 1.00 92.31 447 GLN A CA 1
ATOM 3708 C C . GLN A 1 447 ? -10.940 5.082 27.394 1.00 92.31 447 GLN A C 1
ATOM 3710 O O . GLN A 1 447 ? -10.827 3.927 27.795 1.00 92.31 447 GLN A O 1
ATOM 3715 N N . PHE A 1 448 ? -11.029 5.381 26.100 1.00 92.56 448 PHE A N 1
ATOM 3716 C CA . PHE A 1 448 ? -10.814 4.444 25.001 1.00 92.56 448 PHE A CA 1
ATOM 3717 C C . PHE A 1 448 ? -9.500 4.772 24.273 1.00 92.56 448 PHE A C 1
ATOM 3719 O O . PHE A 1 448 ? -9.303 5.907 23.835 1.00 92.56 448 PHE A O 1
ATOM 3726 N N . ILE A 1 449 ? -8.591 3.798 24.147 1.00 87.44 449 ILE A N 1
ATOM 3727 C CA . ILE A 1 449 ? -7.360 3.932 23.350 1.00 87.44 449 ILE A CA 1
ATOM 3728 C C . ILE A 1 449 ? -7.632 3.423 21.937 1.00 87.44 449 ILE A C 1
ATOM 3730 O O . ILE A 1 449 ? -7.922 2.242 21.763 1.00 87.44 449 ILE A O 1
ATOM 3734 N N . GLU A 1 450 ? -7.500 4.301 20.942 1.00 90.50 450 GLU A N 1
ATOM 3735 C CA . GLU A 1 450 ? -7.619 3.943 19.524 1.00 90.50 450 GLU A CA 1
ATOM 3736 C C . GLU A 1 450 ? -6.462 3.043 19.071 1.00 90.50 450 GLU A C 1
ATOM 3738 O O . GLU A 1 450 ? -5.297 3.297 19.387 1.00 90.50 450 GLU A O 1
ATOM 3743 N N . PHE A 1 451 ? -6.784 2.014 18.289 1.00 84.38 451 PHE A N 1
ATOM 3744 C CA . PHE A 1 451 ? -5.817 1.201 17.560 1.00 84.38 451 PHE A CA 1
ATOM 3745 C C . PHE A 1 451 ? -6.406 0.693 16.235 1.00 84.38 451 PHE A C 1
ATOM 3747 O O . PHE A 1 451 ? -7.611 0.783 15.987 1.00 84.38 451 PHE A O 1
ATOM 3754 N N . ILE A 1 452 ? -5.538 0.156 15.378 1.00 85.38 452 ILE A N 1
ATOM 3755 C CA . ILE A 1 452 ? -5.924 -0.475 14.113 1.00 85.38 452 ILE A CA 1
ATOM 3756 C C . ILE A 1 452 ? -6.067 -1.982 14.324 1.00 85.38 452 ILE A C 1
ATOM 3758 O O . ILE A 1 452 ? -5.120 -2.648 14.744 1.00 85.38 452 ILE A O 1
ATOM 3762 N N . ASP A 1 453 ? -7.248 -2.507 14.019 1.00 88.56 453 ASP A N 1
ATOM 3763 C CA . ASP A 1 453 ? -7.606 -3.915 14.151 1.00 88.56 453 ASP A CA 1
ATOM 3764 C C . ASP A 1 453 ? -7.769 -4.565 12.773 1.00 88.56 453 ASP A C 1
ATOM 3766 O O . ASP A 1 453 ? -8.253 -3.945 11.816 1.00 88.56 453 ASP A O 1
ATOM 3770 N N . TYR A 1 454 ? -7.378 -5.833 12.680 1.00 90.38 454 TYR A N 1
ATOM 3771 C CA . TYR A 1 454 ? -7.333 -6.573 11.420 1.00 90.38 454 TYR A CA 1
ATOM 3772 C C . TYR A 1 454 ? -8.388 -7.680 11.372 1.00 90.38 454 TYR A C 1
ATOM 3774 O O . TYR A 1 454 ? -8.769 -8.202 12.425 1.00 90.38 454 TYR A O 1
ATOM 3782 N N . PRO A 1 455 ? -8.867 -8.062 10.172 1.00 90.06 455 PRO A N 1
ATOM 3783 C CA . PRO A 1 455 ? -9.810 -9.165 10.024 1.00 90.06 455 PRO A CA 1
ATOM 3784 C C . PRO A 1 455 ? -9.261 -10.480 10.578 1.00 90.06 455 PRO A C 1
ATOM 3786 O O . PRO A 1 455 ? -8.061 -10.743 10.505 1.00 90.06 455 PRO A O 1
ATOM 3789 N N . HIS A 1 456 ? -10.151 -11.325 11.093 1.00 88.69 456 HIS A N 1
ATOM 3790 C CA . HIS A 1 456 ? -9.782 -12.670 11.521 1.00 88.69 456 HIS A CA 1
ATOM 3791 C C . HIS A 1 456 ? -9.631 -13.587 10.298 1.00 88.69 456 HIS A C 1
ATOM 3793 O O . HIS A 1 456 ? -10.341 -13.408 9.306 1.00 88.69 456 HIS A O 1
ATOM 3799 N N . ARG A 1 457 ? -8.759 -14.608 10.355 1.00 85.44 457 ARG A N 1
ATOM 3800 C CA . ARG A 1 457 ? -8.507 -15.522 9.213 1.00 85.44 457 ARG A CA 1
ATOM 3801 C C . ARG A 1 457 ? -9.775 -16.202 8.702 1.00 85.44 457 ARG A C 1
ATOM 3803 O O . ARG A 1 457 ? -9.943 -16.357 7.498 1.00 85.44 457 ARG A O 1
ATOM 3810 N N . GLU A 1 458 ? -10.684 -16.534 9.615 1.00 85.31 458 GLU A N 1
ATOM 3811 C CA . GLU A 1 458 ? -12.001 -17.114 9.309 1.00 85.31 458 GLU A CA 1
ATOM 3812 C C . GLU A 1 458 ? -12.881 -16.214 8.424 1.00 85.31 458 GLU A C 1
ATOM 3814 O O . GLU A 1 458 ? -13.768 -16.702 7.721 1.00 85.31 458 GLU A O 1
ATOM 3819 N N . ASP A 1 459 ? -12.634 -14.902 8.419 1.00 85.31 459 ASP A N 1
ATOM 3820 C CA . ASP A 1 459 ? -13.379 -13.943 7.605 1.00 85.31 459 ASP A CA 1
ATOM 3821 C C . ASP A 1 459 ? -12.698 -13.648 6.257 1.00 85.31 459 ASP A C 1
ATOM 3823 O O . ASP A 1 459 ? -13.346 -13.100 5.364 1.00 85.31 459 ASP A O 1
ATOM 3827 N N . TYR A 1 460 ? -11.437 -14.057 6.047 1.00 86.44 460 TYR A N 1
ATOM 3828 C CA . TYR A 1 460 ? -10.672 -13.724 4.834 1.00 86.44 460 TYR A CA 1
ATOM 3829 C C . TYR A 1 460 ? -11.390 -14.142 3.553 1.00 86.44 460 TYR A C 1
ATOM 3831 O O . TYR A 1 460 ? -11.553 -13.328 2.646 1.00 86.44 460 TYR A O 1
ATOM 3839 N N . TYR A 1 461 ? -11.889 -15.379 3.501 1.00 82.44 461 TYR A N 1
ATOM 3840 C CA . TYR A 1 461 ? -12.608 -15.887 2.332 1.00 82.44 461 TYR A CA 1
ATOM 3841 C C . TYR A 1 461 ? -13.873 -15.070 2.033 1.00 82.44 461 TYR A C 1
ATOM 3843 O O . TYR A 1 461 ? -14.107 -14.686 0.888 1.00 82.44 461 TYR A O 1
ATOM 3851 N N . LYS A 1 462 ? -14.667 -14.748 3.066 1.00 81.31 462 LYS A N 1
ATOM 3852 C CA . LYS A 1 462 ? -15.898 -13.948 2.928 1.00 81.31 462 LYS A CA 1
ATOM 3853 C C . LYS A 1 462 ? -15.597 -12.516 2.473 1.00 81.31 462 LYS A C 1
ATOM 3855 O O . LYS A 1 462 ? -16.413 -11.909 1.789 1.00 81.31 462 LYS A O 1
ATOM 3860 N N . MET A 1 463 ? -14.430 -11.995 2.845 1.00 81.94 463 MET A N 1
ATOM 3861 C CA . MET A 1 463 ? -13.974 -10.644 2.519 1.00 81.94 463 MET A CA 1
ATOM 3862 C C . MET A 1 463 ? -13.165 -10.558 1.215 1.00 81.94 463 MET A C 1
ATOM 3864 O O . MET A 1 463 ? -12.751 -9.462 0.839 1.00 81.94 463 MET A O 1
ATOM 3868 N N . GLY A 1 464 ? -12.930 -11.681 0.525 1.00 83.88 464 GLY A N 1
ATOM 3869 C CA . GLY A 1 464 ? -12.106 -11.721 -0.688 1.00 83.88 464 GLY A CA 1
ATOM 3870 C C . GLY A 1 464 ? -10.622 -11.430 -0.436 1.00 83.88 464 GLY A C 1
ATOM 3871 O O . GLY A 1 464 ? -9.934 -10.935 -1.325 1.00 83.88 464 GLY A O 1
ATOM 3872 N N . ILE A 1 465 ? -10.133 -11.697 0.778 1.00 83.44 465 ILE A N 1
ATOM 3873 C CA . ILE A 1 465 ? -8.735 -11.495 1.161 1.00 83.44 465 ILE A CA 1
ATOM 3874 C C . ILE A 1 465 ? -7.944 -12.755 0.808 1.00 83.44 465 ILE A C 1
ATOM 3876 O O . ILE A 1 465 ? -8.117 -13.808 1.422 1.00 83.44 465 ILE A O 1
ATOM 3880 N N . GLU A 1 466 ? -7.033 -12.636 -0.154 1.00 83.62 466 GLU A N 1
ATOM 3881 C CA . GLU A 1 466 ? -6.094 -13.698 -0.521 1.00 83.62 466 GLU A CA 1
ATOM 3882 C C . GLU A 1 466 ? -4.706 -13.403 0.061 1.00 83.62 466 GLU A C 1
ATOM 3884 O O . GLU A 1 466 ? -3.905 -12.670 -0.519 1.00 83.62 466 GLU A O 1
ATOM 3889 N N . LEU A 1 467 ? -4.411 -13.977 1.231 1.00 82.81 467 LEU A N 1
ATOM 3890 C CA . LEU A 1 467 ? -3.081 -13.921 1.841 1.00 82.81 467 LEU A CA 1
ATOM 3891 C C . LEU A 1 467 ? -2.249 -15.130 1.423 1.00 82.81 467 LEU A C 1
ATOM 3893 O O . LEU A 1 467 ? -2.487 -16.248 1.873 1.00 82.81 467 LEU A O 1
ATOM 3897 N N . GLN A 1 468 ? -1.240 -14.889 0.589 1.00 78.44 468 GLN A N 1
ATOM 3898 C CA . GLN A 1 468 ? -0.243 -15.892 0.220 1.00 78.44 468 GLN A CA 1
ATOM 3899 C C . GLN A 1 468 ? 0.949 -15.820 1.175 1.00 78.44 468 GLN A C 1
ATOM 3901 O O . GL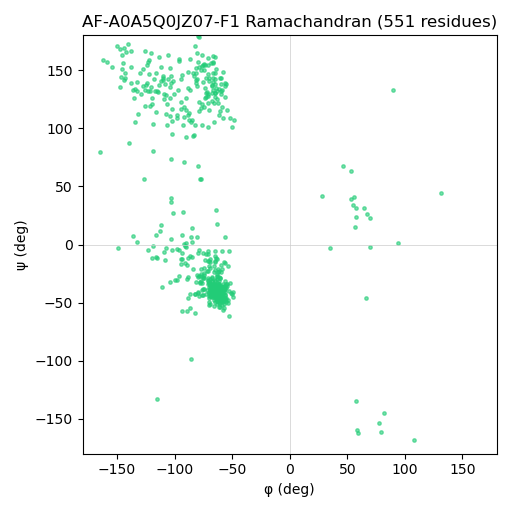N A 1 468 ? 2.016 -15.358 0.796 1.00 78.44 468 GLN A O 1
ATOM 3906 N N . VAL A 1 469 ? 0.752 -16.242 2.425 1.00 82.62 469 VAL A N 1
ATOM 3907 C CA . VAL A 1 469 ? 1.814 -16.269 3.443 1.00 82.62 469 VAL A CA 1
ATOM 3908 C C . VAL A 1 469 ? 2.047 -17.717 3.875 1.00 82.62 469 VAL A C 1
ATOM 3910 O O . VAL A 1 469 ? 1.072 -18.406 4.178 1.00 82.62 469 VAL A O 1
ATOM 3913 N N . PRO A 1 470 ? 3.300 -18.206 3.932 1.00 85.56 470 PRO A N 1
ATOM 3914 C CA . PRO A 1 470 ? 3.600 -19.524 4.488 1.00 85.56 470 PRO A CA 1
ATOM 3915 C C . PRO A 1 470 ? 3.073 -19.674 5.923 1.00 85.56 470 PRO A C 1
ATOM 3917 O O . PRO A 1 470 ? 3.266 -18.768 6.734 1.00 85.56 470 PRO A O 1
ATOM 3920 N N . ASP A 1 471 ? 2.492 -20.830 6.268 1.00 85.62 471 ASP A N 1
ATOM 3921 C CA . ASP A 1 471 ? 1.865 -21.050 7.587 1.00 85.62 471 ASP A CA 1
ATOM 3922 C C . ASP A 1 471 ? 2.809 -20.721 8.755 1.00 85.62 471 ASP A C 1
ATOM 3924 O O . ASP A 1 471 ? 2.414 -20.040 9.689 1.00 85.62 471 ASP A O 1
ATOM 3928 N N . ALA A 1 472 ? 4.095 -21.076 8.664 1.00 84.69 472 ALA A N 1
ATOM 3929 C CA . ALA A 1 472 ? 5.067 -20.767 9.717 1.00 84.69 472 ALA A CA 1
ATOM 3930 C C . ALA A 1 472 ? 5.271 -19.253 9.949 1.00 84.69 472 ALA A C 1
ATOM 3932 O O . ALA A 1 472 ? 5.525 -18.821 11.074 1.00 84.69 472 ALA A O 1
ATOM 3933 N N . ILE A 1 473 ? 5.170 -18.440 8.891 1.00 84.19 473 ILE A N 1
ATOM 3934 C CA . ILE A 1 473 ? 5.250 -16.977 8.993 1.00 84.19 473 ILE A CA 1
ATOM 3935 C C . ILE A 1 473 ? 3.937 -16.431 9.555 1.00 84.19 473 ILE A C 1
ATOM 3937 O O . ILE A 1 473 ? 3.967 -15.537 10.399 1.00 84.19 473 ILE A O 1
ATOM 3941 N N . TYR A 1 474 ? 2.801 -16.997 9.148 1.00 85.94 474 TYR A N 1
ATOM 3942 C CA . TYR A 1 474 ? 1.500 -16.648 9.707 1.00 85.94 474 TYR A CA 1
ATOM 3943 C C . TYR A 1 474 ? 1.416 -16.952 11.214 1.00 85.94 474 TYR A C 1
ATOM 3945 O O . TYR A 1 474 ? 1.019 -16.089 11.993 1.00 85.94 474 TYR A O 1
ATOM 3953 N N . ASP A 1 475 ? 1.874 -18.124 11.651 1.00 84.38 475 ASP A N 1
ATOM 3954 C CA . ASP A 1 475 ? 1.933 -18.505 13.067 1.00 84.38 475 ASP A CA 1
ATOM 3955 C C . ASP A 1 475 ? 2.807 -17.537 13.870 1.00 84.38 475 ASP A C 1
ATOM 3957 O O . ASP A 1 475 ? 2.476 -17.154 14.992 1.00 84.38 475 ASP A O 1
ATOM 3961 N N . TYR A 1 476 ? 3.917 -17.086 13.281 1.00 84.31 476 TYR A N 1
ATOM 3962 C CA . TYR A 1 476 ? 4.759 -16.063 13.887 1.00 84.31 476 TYR A CA 1
ATOM 3963 C C . TYR A 1 476 ? 4.062 -14.707 13.976 1.00 84.31 476 TYR A C 1
ATOM 3965 O O . TYR A 1 476 ? 4.163 -14.045 15.011 1.00 84.31 476 TYR A O 1
ATOM 3973 N N . MET A 1 477 ? 3.346 -14.297 12.927 1.00 85.44 477 MET A N 1
ATOM 3974 C CA . MET A 1 477 ? 2.529 -13.086 12.952 1.00 85.44 477 MET A CA 1
ATOM 3975 C C . MET A 1 477 ? 1.496 -13.154 14.084 1.00 85.44 477 MET A C 1
ATOM 3977 O O . MET A 1 477 ? 1.436 -12.232 14.892 1.00 85.44 477 MET A O 1
ATOM 3981 N N . MET A 1 478 ? 0.783 -14.276 14.221 1.00 82.56 478 MET A N 1
ATOM 3982 C CA . MET A 1 478 ? -0.163 -14.540 15.314 1.00 82.56 478 MET A CA 1
ATOM 3983 C C . MET A 1 478 ? 0.490 -14.472 16.693 1.00 82.56 478 MET A C 1
ATOM 3985 O O . MET A 1 478 ? 0.037 -13.716 17.549 1.00 82.56 478 MET A O 1
ATOM 3989 N N . ALA A 1 479 ? 1.595 -15.188 16.903 1.00 80.50 479 ALA A N 1
ATOM 3990 C CA . ALA A 1 479 ? 2.290 -15.216 18.190 1.00 80.50 479 ALA A CA 1
ATOM 3991 C C . ALA A 1 479 ? 2.834 -13.842 18.629 1.00 80.50 479 ALA A C 1
ATOM 3993 O O . ALA A 1 479 ? 3.098 -13.632 19.811 1.00 80.50 479 ALA A O 1
ATOM 3994 N N . ASN A 1 480 ? 3.015 -12.914 17.685 1.00 77.50 480 ASN A N 1
ATOM 3995 C CA . ASN A 1 480 ? 3.548 -11.575 17.931 1.00 77.50 480 ASN A CA 1
ATOM 3996 C C . ASN A 1 480 ? 2.512 -10.460 17.695 1.00 77.50 480 ASN A C 1
ATOM 3998 O O . ASN A 1 480 ? 2.893 -9.290 17.661 1.00 77.50 480 ASN A O 1
ATOM 4002 N N . ASN A 1 481 ? 1.226 -10.803 17.542 1.00 75.31 481 ASN A N 1
ATOM 4003 C CA . ASN A 1 481 ? 0.123 -9.868 17.289 1.00 75.31 481 ASN A CA 1
ATOM 4004 C C . ASN A 1 481 ? 0.349 -8.933 16.077 1.00 75.31 481 ASN A C 1
ATOM 4006 O O . ASN A 1 481 ? 0.049 -7.739 16.123 1.00 75.31 481 ASN A O 1
ATOM 4010 N N . ILE A 1 482 ? 0.929 -9.454 14.994 1.00 81.25 482 ILE A N 1
ATOM 4011 C CA . ILE A 1 482 ? 1.273 -8.694 13.786 1.00 81.25 482 ILE A CA 1
ATOM 4012 C C . ILE A 1 482 ? 0.187 -8.873 12.728 1.00 81.25 482 ILE A C 1
ATOM 4014 O O . ILE A 1 482 ? 0.086 -9.938 12.130 1.00 81.25 482 ILE A O 1
ATOM 4018 N N . GLY A 1 483 ? -0.576 -7.822 12.421 1.00 83.12 483 GLY A N 1
ATOM 4019 C CA . GLY A 1 483 ? -1.620 -7.917 11.392 1.00 83.12 483 GLY A CA 1
ATOM 4020 C C . GLY A 1 483 ? -2.736 -8.892 11.781 1.00 83.12 483 GLY A C 1
ATOM 4021 O O . GLY A 1 483 ? -3.283 -9.580 10.926 1.00 83.12 483 GLY A O 1
ATOM 4022 N N . THR A 1 484 ? -3.028 -9.015 13.074 1.00 85.25 484 THR A N 1
ATOM 4023 C CA . THR A 1 484 ? -3.990 -9.986 13.602 1.00 85.25 484 THR A CA 1
ATOM 4024 C C . THR A 1 484 ? -5.097 -9.292 14.373 1.00 85.25 484 THR A C 1
ATOM 4026 O O . THR A 1 484 ? -4.942 -8.163 14.839 1.00 85.25 484 THR A O 1
ATOM 4029 N N . THR A 1 485 ? -6.230 -9.971 14.515 1.00 90.31 485 THR A N 1
ATOM 4030 C CA . THR A 1 485 ? -7.356 -9.478 15.307 1.00 90.31 485 THR A CA 1
ATOM 4031 C C . THR A 1 485 ? -7.027 -9.514 16.793 1.00 90.31 485 THR A C 1
ATOM 4033 O O . THR A 1 485 ? -6.638 -10.564 17.310 1.00 90.31 485 THR A O 1
ATOM 4036 N N . ASN A 1 486 ? -7.239 -8.406 17.502 1.00 89.56 486 ASN A N 1
ATOM 4037 C CA . ASN A 1 486 ? -6.994 -8.342 18.944 1.00 89.56 486 ASN A CA 1
ATOM 4038 C C . ASN A 1 486 ? -7.993 -9.224 19.727 1.00 89.56 486 ASN A C 1
ATOM 4040 O O . ASN A 1 486 ? -9.203 -9.131 19.497 1.00 89.56 486 ASN A O 1
ATOM 4044 N N . ALA A 1 487 ? -7.489 -10.065 20.634 1.00 90.50 487 ALA A N 1
ATOM 4045 C CA . ALA A 1 487 ? -8.272 -11.030 21.409 1.00 90.50 487 ALA A CA 1
ATOM 4046 C C . ALA A 1 487 ? -8.839 -10.486 22.737 1.00 90.50 487 ALA A C 1
ATOM 4048 O O . ALA A 1 487 ? -9.682 -11.144 23.338 1.00 90.50 487 ALA A O 1
ATOM 4049 N N . ASN A 1 488 ? -8.404 -9.307 23.187 1.00 92.50 488 ASN A N 1
ATOM 4050 C CA . ASN A 1 488 ? -8.799 -8.715 24.470 1.00 92.50 488 ASN A CA 1
ATOM 4051 C C . ASN A 1 488 ? -10.187 -8.050 24.406 1.00 92.50 488 ASN A C 1
ATOM 4053 O O . ASN A 1 488 ? -10.826 -8.005 23.345 1.00 92.50 488 ASN A O 1
ATOM 4057 N N . ASP A 1 489 ? -10.639 -7.495 25.533 1.00 95.06 489 ASP A N 1
ATOM 4058 C CA . ASP A 1 489 ? -11.801 -6.610 25.575 1.00 95.06 489 ASP A CA 1
ATOM 4059 C C . ASP A 1 489 ? -11.601 -5.425 24.625 1.00 95.06 489 ASP A C 1
ATOM 4061 O O . ASP A 1 489 ? -10.597 -4.707 24.691 1.00 95.06 489 ASP A O 1
ATOM 4065 N N . LYS A 1 490 ? -12.571 -5.193 23.738 1.00 95.94 490 LYS A N 1
ATOM 4066 C CA . LYS A 1 490 ? -12.506 -4.076 22.789 1.00 95.94 490 LYS A CA 1
ATOM 4067 C C . LYS A 1 490 ? -13.871 -3.599 22.327 1.00 95.94 490 LYS A C 1
ATOM 4069 O O . LYS A 1 490 ? -14.830 -4.365 22.240 1.00 95.94 490 LYS A O 1
ATOM 4074 N N . LEU A 1 491 ? -13.913 -2.323 21.970 1.00 95.31 491 LEU A N 1
ATOM 4075 C CA . LEU A 1 491 ? -15.016 -1.666 21.284 1.00 95.31 491 LEU A CA 1
ATOM 4076 C C . LEU A 1 491 ? -14.718 -1.625 19.776 1.00 95.31 491 LEU A C 1
ATOM 4078 O O . LEU A 1 491 ? -13.630 -1.210 19.366 1.00 95.31 491 LEU A O 1
ATOM 4082 N N . PHE A 1 492 ? -15.703 -2.003 18.959 1.00 93.12 492 PHE A N 1
ATOM 4083 C CA . PHE A 1 492 ? -15.613 -2.071 17.493 1.00 93.12 492 PHE A CA 1
ATOM 4084 C C . PHE A 1 492 ? -14.499 -3.005 16.968 1.00 93.12 492 PHE A C 1
ATOM 4086 O O . PHE A 1 492 ? -14.079 -3.935 17.655 1.00 93.12 492 PHE A O 1
ATOM 4093 N N . GLY A 1 493 ? -14.074 -2.817 15.713 1.00 91.75 493 GLY A N 1
ATOM 4094 C CA . GLY A 1 493 ? -13.093 -3.673 15.040 1.00 91.75 493 GLY A CA 1
ATOM 4095 C C . GLY A 1 493 ? -13.680 -4.953 14.438 1.00 91.75 493 GLY A C 1
ATOM 4096 O O . GLY A 1 493 ? -14.797 -4.962 13.902 1.00 91.75 493 GLY A O 1
ATOM 4097 N N . TYR A 1 494 ? -12.894 -6.027 14.491 1.00 92.25 494 TYR A N 1
ATOM 4098 C CA . TYR A 1 494 ? -13.265 -7.366 14.032 1.00 92.25 494 TYR A CA 1
ATOM 4099 C C . TYR A 1 494 ? -13.403 -8.328 15.212 1.00 92.25 494 TYR A C 1
ATOM 4101 O O . TYR A 1 494 ? -12.590 -8.274 16.126 1.00 92.25 494 TYR A O 1
ATOM 4109 N N . PRO A 1 495 ? -14.381 -9.241 15.233 1.00 91.81 495 PRO A N 1
ATOM 4110 C CA . PRO A 1 495 ? -14.427 -10.274 16.265 1.00 91.81 495 PRO A CA 1
ATOM 4111 C C . PRO A 1 495 ? -13.215 -11.211 16.182 1.00 91.81 495 PRO A C 1
ATOM 4113 O O . PRO A 1 495 ? -12.852 -11.668 15.099 1.00 91.81 495 PRO A O 1
ATOM 4116 N N . HIS A 1 496 ? -12.595 -11.512 17.322 1.00 92.38 496 HIS A N 1
ATOM 4117 C CA . HIS A 1 496 ? -11.568 -12.546 17.425 1.00 92.38 496 HIS A CA 1
ATOM 4118 C C . HIS A 1 496 ? -12.243 -13.909 17.608 1.00 92.38 496 HIS A C 1
ATOM 4120 O O . HIS A 1 496 ? -12.610 -14.265 18.727 1.00 92.38 496 HIS A O 1
ATOM 4126 N N . TRP A 1 497 ? -12.477 -14.637 16.516 1.00 90.62 497 TRP A N 1
ATOM 4127 C CA . TRP A 1 497 ? -13.167 -15.932 16.546 1.00 90.62 497 TRP A CA 1
ATOM 4128 C C . TRP A 1 497 ? -12.283 -17.034 17.135 1.00 90.62 497 TRP A C 1
ATOM 4130 O O . TRP A 1 497 ? -11.160 -17.224 16.682 1.00 90.62 497 TRP A O 1
ATOM 4140 N N . LEU A 1 498 ? -12.805 -17.796 18.100 1.00 87.38 498 LEU A N 1
ATOM 4141 C CA . LEU A 1 498 ? -12.110 -18.981 18.630 1.00 87.38 498 LEU A CA 1
ATOM 4142 C C . LEU A 1 498 ? -12.457 -20.255 17.855 1.00 87.38 498 LEU A C 1
ATOM 4144 O O . LEU A 1 498 ? -11.648 -21.175 17.764 1.00 87.38 498 LEU A O 1
ATOM 4148 N N . GLN A 1 499 ? -13.667 -20.307 17.301 1.00 84.88 499 GLN A N 1
ATOM 4149 C CA . GLN A 1 499 ? -14.149 -21.406 16.472 1.00 84.88 499 GLN A CA 1
ATOM 4150 C C . GLN A 1 499 ? -14.397 -20.876 15.050 1.00 84.88 499 GLN A C 1
ATOM 4152 O O . GLN A 1 499 ? -13.565 -20.166 14.491 1.00 84.88 499 GLN A O 1
ATOM 4157 N N . SER A 1 500 ? -15.538 -21.194 14.437 1.00 79.88 500 SER A N 1
ATOM 4158 C CA . SER A 1 500 ? -15.906 -20.656 13.125 1.00 79.88 500 SER A CA 1
ATOM 4159 C C . SER A 1 500 ? -16.511 -19.255 13.223 1.00 79.88 500 SER A C 1
ATOM 4161 O O . SER A 1 500 ? -17.267 -18.968 14.152 1.00 79.88 500 SER A O 1
ATOM 4163 N N . SER A 1 501 ? -16.284 -18.426 12.200 1.00 78.81 501 SER A N 1
ATOM 4164 C CA . SER A 1 501 ? -16.987 -17.147 12.019 1.00 78.81 501 SER A CA 1
ATOM 4165 C C . SER A 1 501 ? -18.510 -17.340 12.035 1.00 78.81 501 SER A C 1
ATOM 4167 O O . SER A 1 501 ? -19.084 -17.981 11.148 1.00 78.81 501 SER A O 1
ATOM 4169 N N . GLU A 1 502 ? -19.163 -16.759 13.042 1.00 67.69 502 GLU A N 1
ATOM 4170 C CA . GLU A 1 502 ? -20.591 -16.952 13.327 1.00 67.69 502 GLU A CA 1
ATOM 4171 C C . GLU A 1 502 ? -21.515 -15.901 12.706 1.00 67.69 502 GLU A C 1
ATOM 4173 O O . GLU A 1 502 ? -22.725 -15.935 12.941 1.00 67.69 502 GLU A O 1
ATOM 4178 N N . PHE A 1 503 ? -20.994 -15.018 11.843 1.00 63.66 503 PHE A N 1
ATOM 4179 C CA . PHE A 1 503 ? -21.855 -14.193 10.992 1.00 63.66 503 PHE A CA 1
ATOM 4180 C C . PHE A 1 503 ? -22.845 -15.107 10.260 1.00 63.66 503 PHE A C 1
ATOM 4182 O O . PHE A 1 503 ? -22.452 -15.924 9.421 1.00 63.66 503 PHE A O 1
ATOM 4189 N N . THR A 1 504 ? -24.121 -15.037 10.650 1.00 45.97 504 THR A N 1
ATOM 4190 C CA . THR A 1 504 ? -25.083 -16.083 10.301 1.00 45.97 504 THR A CA 1
ATOM 4191 C C . THR A 1 504 ? -25.282 -16.161 8.785 1.00 45.97 504 THR A C 1
ATOM 4193 O O . THR A 1 504 ? -25.589 -15.167 8.134 1.00 45.97 504 THR A O 1
ATOM 4196 N N . ASN A 1 505 ? -25.220 -17.374 8.220 1.00 39.34 505 ASN A N 1
ATOM 4197 C CA . ASN A 1 505 ? -25.554 -17.647 6.809 1.00 39.34 505 ASN A CA 1
ATOM 4198 C C . ASN A 1 505 ? -27.006 -17.267 6.426 1.00 39.34 505 ASN A C 1
ATOM 4200 O O . ASN A 1 505 ? -27.394 -17.386 5.265 1.00 39.34 505 ASN A O 1
ATOM 4204 N N . THR A 1 506 ? -27.834 -16.845 7.388 1.00 34.47 506 THR A N 1
ATOM 4205 C CA . THR A 1 506 ? -29.262 -16.540 7.213 1.00 34.47 506 THR A CA 1
ATOM 4206 C C . THR A 1 506 ? -29.600 -15.050 7.143 1.00 34.47 506 THR A C 1
ATOM 4208 O O . THR A 1 506 ? -30.771 -14.711 6.997 1.00 34.47 506 THR A O 1
ATOM 4211 N N . LEU A 1 507 ? -28.613 -14.156 7.150 1.00 37.25 507 LEU A N 1
ATOM 4212 C CA . LEU A 1 507 ? -28.800 -12.751 6.792 1.00 37.25 507 LEU A CA 1
ATOM 4213 C C . LEU A 1 507 ? -27.699 -12.387 5.799 1.00 37.25 507 LEU A C 1
ATOM 4215 O O . LEU A 1 507 ? -26.530 -12.382 6.155 1.00 37.25 507 LEU A O 1
ATOM 4219 N N . LYS A 1 508 ? -28.070 -12.120 4.541 1.00 36.97 508 LYS A N 1
ATOM 4220 C CA . LYS A 1 508 ? -27.156 -11.604 3.507 1.00 36.97 508 LYS A CA 1
ATOM 4221 C C . LYS A 1 508 ? -26.382 -10.412 4.093 1.00 36.97 508 LYS A C 1
ATOM 4223 O O . LYS A 1 508 ? -26.969 -9.369 4.382 1.00 36.97 508 LYS A O 1
ATOM 4228 N N . SER A 1 509 ? -25.104 -10.637 4.374 1.00 44.94 509 SER A N 1
ATOM 4229 C CA . SER A 1 509 ? -24.326 -9.921 5.379 1.00 44.94 509 SER A CA 1
ATOM 4230 C C . SER A 1 509 ? -23.578 -8.727 4.790 1.00 44.94 509 SER A C 1
ATOM 4232 O O . SER A 1 509 ? -22.520 -8.906 4.204 1.00 44.94 509 SER A O 1
ATOM 4234 N N . ASP A 1 510 ? -24.122 -7.533 5.031 1.00 52.25 510 ASP A N 1
ATOM 4235 C CA . ASP A 1 510 ? -23.394 -6.247 5.085 1.00 52.25 510 ASP A CA 1
ATOM 4236 C C . ASP A 1 510 ? -23.783 -5.418 6.335 1.00 52.25 510 ASP A C 1
ATOM 4238 O O . ASP A 1 510 ? -23.326 -4.291 6.532 1.00 52.25 510 ASP A O 1
ATOM 4242 N N . ASN A 1 511 ? -24.655 -5.955 7.204 1.00 63.88 511 ASN A N 1
ATOM 4243 C CA . ASN A 1 511 ? -25.393 -5.137 8.174 1.00 63.88 511 ASN A CA 1
ATOM 4244 C C . ASN A 1 511 ? -25.063 -5.400 9.648 1.00 63.88 511 ASN A C 1
ATOM 4246 O O . ASN A 1 511 ? -25.453 -4.583 10.472 1.00 63.88 511 ASN A O 1
ATOM 4250 N N . GLU A 1 512 ? -24.348 -6.464 10.017 1.00 72.75 512 GLU A N 1
ATOM 4251 C CA . GLU A 1 512 ? -23.961 -6.721 11.416 1.00 72.75 512 GLU A CA 1
ATOM 4252 C C . GLU A 1 512 ? -22.486 -6.398 11.654 1.00 72.75 512 GLU A C 1
ATOM 4254 O O . GLU A 1 512 ? -21.625 -6.741 10.848 1.00 72.75 512 GLU A O 1
ATOM 4259 N N . HIS A 1 513 ? -22.193 -5.712 12.757 1.00 81.81 513 HIS A N 1
ATOM 4260 C CA . HIS A 1 513 ? -20.833 -5.354 13.153 1.00 81.81 513 HIS A CA 1
ATOM 4261 C C . HIS A 1 513 ? -20.634 -5.559 14.651 1.00 81.81 513 HIS A C 1
ATOM 4263 O O . HIS A 1 513 ? -21.582 -5.480 15.433 1.00 81.81 513 HIS A O 1
ATOM 4269 N N . LEU A 1 514 ? -19.387 -5.813 15.045 1.00 89.19 514 LEU A N 1
ATOM 4270 C CA . LEU A 1 514 ? -19.000 -5.883 16.445 1.00 89.19 514 LEU A CA 1
ATOM 4271 C C . LEU A 1 514 ? -19.238 -4.522 17.097 1.00 89.19 514 LEU A C 1
ATOM 4273 O O . LEU A 1 514 ? -18.682 -3.521 16.650 1.00 89.19 514 LEU A O 1
ATOM 4277 N N . LEU A 1 515 ? -20.063 -4.493 18.140 1.00 90.69 515 LEU A N 1
ATOM 4278 C CA . LEU A 1 515 ? -20.134 -3.358 19.049 1.00 90.69 515 LEU A CA 1
ATOM 4279 C C . LEU A 1 515 ? -19.071 -3.526 20.131 1.00 90.69 515 LEU A C 1
ATOM 4281 O O . LEU A 1 515 ? -18.239 -2.644 20.295 1.00 90.69 515 LEU A O 1
ATOM 4285 N N . PHE A 1 516 ? -19.071 -4.662 20.830 1.00 93.81 516 PHE A N 1
ATOM 4286 C CA . PHE A 1 516 ? -18.145 -4.908 21.935 1.00 93.81 516 PHE A CA 1
ATOM 4287 C C . PHE A 1 516 ? -17.744 -6.382 22.022 1.00 93.81 516 PHE A C 1
ATOM 4289 O O . PHE A 1 516 ? -18.571 -7.264 21.791 1.00 93.81 516 PHE A O 1
ATOM 4296 N N . GLN A 1 517 ? -16.495 -6.647 22.387 1.00 94.94 517 GLN A N 1
ATOM 4297 C CA . GLN A 1 517 ? -15.951 -7.977 22.658 1.00 94.94 517 GLN A CA 1
ATOM 4298 C C . GLN A 1 517 ? -15.594 -8.092 24.141 1.00 94.94 517 GLN A C 1
ATOM 4300 O O . GLN A 1 517 ? -15.034 -7.154 24.705 1.00 94.94 517 GLN A O 1
ATOM 4305 N N . LEU A 1 518 ? -15.927 -9.233 24.748 1.00 95.31 518 LEU A N 1
ATOM 4306 C CA . LEU A 1 518 ? -15.659 -9.564 26.145 1.00 95.31 518 LEU A CA 1
ATOM 4307 C C . LEU A 1 518 ? -14.763 -10.802 26.227 1.00 95.31 518 LEU A C 1
ATOM 4309 O O . LEU A 1 518 ? -15.238 -11.920 26.029 1.00 95.31 518 LEU A O 1
ATOM 4313 N N . ALA A 1 519 ? -13.484 -10.611 26.518 1.00 94.00 519 ALA A N 1
ATOM 4314 C CA . ALA A 1 519 ? -12.528 -11.684 26.729 1.00 94.00 519 ALA A CA 1
ATOM 4315 C C . ALA A 1 519 ? -12.650 -12.261 28.149 1.00 94.00 519 ALA A C 1
ATOM 4317 O O . ALA A 1 519 ? -12.877 -11.546 29.129 1.00 94.00 519 ALA A O 1
ATOM 4318 N N . SER A 1 520 ? -12.499 -13.581 28.272 1.00 90.50 520 SER A N 1
ATOM 4319 C CA . SER A 1 520 ? -12.479 -14.237 29.583 1.00 90.50 520 SER A CA 1
ATOM 4320 C C . SER A 1 520 ? -11.356 -13.694 30.464 1.00 90.50 520 SER A C 1
ATOM 4322 O O . SER A 1 520 ? -10.203 -13.649 30.045 1.00 90.50 520 SER A O 1
ATOM 4324 N N . ASN A 1 521 ? -11.679 -13.373 31.718 1.00 89.94 521 ASN A N 1
ATOM 4325 C CA . ASN A 1 521 ? -10.736 -12.913 32.743 1.00 89.94 521 ASN A CA 1
ATOM 4326 C C . ASN A 1 521 ? -9.924 -11.651 32.387 1.00 89.94 521 ASN A C 1
ATOM 4328 O O . ASN A 1 521 ? -8.861 -11.438 32.972 1.00 89.94 521 ASN A O 1
ATOM 4332 N N . ASP A 1 522 ? -10.416 -10.809 31.475 1.00 90.69 522 ASP A N 1
ATOM 4333 C CA . ASP A 1 522 ? -9.806 -9.509 31.177 1.00 90.69 522 ASP A CA 1
ATOM 4334 C C . ASP A 1 522 ? -10.323 -8.431 32.157 1.00 90.69 522 ASP A C 1
ATOM 4336 O O . ASP A 1 522 ? -9.906 -8.370 33.327 1.00 90.69 522 ASP A O 1
ATOM 4340 N N . ASN A 1 523 ? -11.312 -7.610 31.777 1.00 93.88 523 ASN A N 1
ATOM 4341 C CA . ASN A 1 523 ? -11.886 -6.655 32.727 1.00 93.88 523 ASN A CA 1
ATOM 4342 C C . ASN A 1 523 ? -12.852 -7.301 33.728 1.00 93.88 523 ASN A C 1
ATOM 4344 O O . ASN A 1 523 ? -12.981 -6.807 34.851 1.00 93.88 523 ASN A O 1
ATOM 4348 N N . LEU A 1 524 ? -13.469 -8.427 33.377 1.00 93.38 524 LEU A N 1
ATOM 4349 C CA . LEU A 1 524 ? -14.397 -9.155 34.242 1.00 93.38 524 LEU A CA 1
ATOM 4350 C C . LEU A 1 524 ? -13.737 -10.393 34.857 1.00 93.38 524 LEU A C 1
ATOM 4352 O O . LEU A 1 524 ? -13.082 -11.137 34.134 1.00 93.38 524 LEU A O 1
ATOM 4356 N N . PRO A 1 525 ? -13.971 -10.701 36.149 1.00 91.94 525 PRO A N 1
ATOM 4357 C CA . PRO A 1 525 ? -13.563 -11.971 36.751 1.00 91.94 525 PRO A CA 1
ATOM 4358 C C . PRO A 1 525 ? -14.539 -13.088 36.342 1.00 91.94 525 PRO A C 1
ATOM 4360 O O . PRO A 1 525 ? -15.199 -13.707 37.180 1.00 91.94 525 PRO A O 1
ATOM 4363 N N . PHE A 1 526 ? -14.702 -13.280 35.034 1.00 89.81 526 PHE A N 1
ATOM 4364 C CA . PHE A 1 526 ? -15.622 -14.237 34.443 1.00 89.81 526 PHE A CA 1
ATOM 4365 C C . PHE A 1 526 ? -14.959 -14.959 33.273 1.00 89.81 526 PHE A C 1
ATOM 4367 O O . PHE A 1 526 ? -14.275 -14.339 32.462 1.00 89.81 526 PHE A O 1
ATOM 4374 N N . MET A 1 527 ? -15.194 -16.266 33.188 1.00 88.12 527 MET A N 1
ATOM 4375 C CA . MET A 1 527 ? -14.648 -17.134 32.155 1.00 88.12 527 MET A CA 1
ATOM 4376 C C . MET A 1 527 ? -15.796 -17.768 31.373 1.00 88.12 527 MET A C 1
ATOM 4378 O O . MET A 1 527 ? -16.645 -18.446 31.949 1.00 88.12 527 MET A O 1
ATOM 4382 N N . PHE A 1 528 ? -15.823 -17.533 30.067 1.00 86.25 528 PHE A N 1
ATOM 4383 C CA . PHE A 1 528 ? -16.781 -18.140 29.152 1.00 86.25 528 PHE A CA 1
ATOM 4384 C C . PHE A 1 528 ? -16.288 -19.539 28.764 1.00 86.25 528 PHE A C 1
ATOM 4386 O O . PHE A 1 528 ? -15.379 -19.659 27.950 1.00 86.25 528 PHE A O 1
ATOM 4393 N N . GLY A 1 529 ? -16.852 -20.603 29.340 1.00 86.00 529 GLY A N 1
ATOM 4394 C CA . GLY A 1 529 ? -16.395 -21.971 29.054 1.00 86.00 529 GLY A CA 1
ATOM 4395 C C . GLY A 1 529 ? -14.903 -22.160 29.362 1.00 86.00 529 GLY A C 1
ATOM 4396 O O . GLY A 1 529 ? -14.439 -21.712 30.408 1.00 86.00 529 GLY A O 1
ATOM 4397 N N . ASP A 1 530 ? -14.152 -22.799 28.463 1.00 85.19 530 ASP A N 1
ATOM 4398 C CA . ASP A 1 530 ? -12.688 -22.873 28.557 1.00 85.19 530 ASP A CA 1
ATOM 4399 C C . ASP A 1 530 ? -12.041 -21.688 27.820 1.00 85.19 530 ASP A C 1
ATOM 4401 O O . ASP A 1 530 ? -11.839 -21.720 26.607 1.00 85.19 530 ASP A O 1
ATOM 4405 N N . SER A 1 531 ? -11.767 -20.605 28.557 1.00 86.12 531 SER A N 1
ATOM 4406 C CA . SER A 1 531 ? -11.065 -19.406 28.055 1.00 86.12 531 SER A CA 1
ATOM 4407 C C . SER A 1 531 ? -11.708 -18.740 26.826 1.00 86.12 531 SER A C 1
ATOM 4409 O O . SER A 1 531 ? -11.026 -18.313 25.897 1.00 86.12 531 SER A O 1
ATOM 4411 N N . GLY A 1 532 ? -13.036 -18.649 26.822 1.00 90.62 532 GLY A N 1
ATOM 4412 C CA . GLY A 1 532 ? -13.821 -18.137 25.707 1.00 90.62 532 GLY A CA 1
ATOM 4413 C C . GLY A 1 532 ? -13.885 -16.616 25.547 1.00 90.62 532 GLY A C 1
ATOM 4414 O O . GLY A 1 532 ? -13.369 -15.852 26.366 1.00 90.62 532 GLY A O 1
ATOM 4415 N N . ILE A 1 533 ? -14.589 -16.178 24.502 1.00 92.19 533 ILE A N 1
ATOM 4416 C CA . ILE A 1 533 ? -14.835 -14.769 24.170 1.00 92.19 533 ILE A CA 1
ATOM 4417 C C . ILE A 1 533 ? -16.321 -14.564 23.864 1.00 92.19 533 ILE A C 1
ATOM 4419 O O . ILE A 1 533 ? -16.916 -15.317 23.093 1.00 92.19 533 ILE A O 1
ATOM 4423 N N . GLY A 1 534 ? -16.913 -13.532 24.465 1.00 90.69 534 GLY A N 1
ATOM 4424 C CA . GLY A 1 534 ? -18.258 -13.047 24.172 1.00 90.69 534 GLY A CA 1
ATOM 4425 C C . GLY A 1 534 ? -18.265 -11.911 23.151 1.00 90.69 534 GLY A C 1
ATOM 4426 O O . GLY A 1 534 ? -17.418 -11.021 23.185 1.00 90.69 534 GLY A O 1
ATOM 4427 N N . TYR A 1 535 ? -19.264 -11.902 22.274 1.00 89.81 535 TYR A N 1
ATOM 4428 C CA . TYR A 1 535 ? -19.414 -10.940 21.185 1.00 89.81 535 TYR A CA 1
ATOM 4429 C C . TYR A 1 535 ? -20.784 -10.274 21.264 1.00 89.81 535 TYR A C 1
ATOM 4431 O O . TYR A 1 535 ? -21.820 -10.933 21.164 1.00 89.81 535 TYR A O 1
ATOM 4439 N N . LEU A 1 536 ? -20.792 -8.953 21.421 1.00 88.44 536 LEU A N 1
ATOM 4440 C CA . LEU A 1 536 ? -21.976 -8.114 21.300 1.00 88.44 536 LEU A CA 1
ATOM 4441 C C . LEU A 1 536 ? -21.997 -7.507 19.894 1.00 88.44 536 LEU A C 1
ATOM 4443 O O . LEU A 1 536 ? -21.182 -6.637 19.582 1.00 88.44 536 LEU A O 1
ATOM 4447 N N . LEU A 1 537 ? -22.920 -7.955 19.044 1.00 85.25 537 LEU A N 1
ATOM 4448 C CA . LEU A 1 537 ? -23.055 -7.489 17.660 1.00 85.25 537 LEU A CA 1
ATOM 4449 C C . LEU A 1 537 ? -24.267 -6.576 17.492 1.00 85.25 537 LEU A C 1
ATOM 4451 O O . LEU A 1 537 ? -25.319 -6.839 18.072 1.00 85.25 537 LEU A O 1
ATOM 4455 N N . LYS A 1 538 ? -24.135 -5.541 16.657 1.00 80.38 538 LYS A N 1
ATOM 4456 C CA . LYS A 1 538 ? -25.187 -4.576 16.311 1.00 80.38 538 LYS A CA 1
ATOM 4457 C C . LYS A 1 538 ? -25.559 -4.677 14.834 1.00 80.38 538 LYS A C 1
ATOM 4459 O O . LYS A 1 538 ? -24.686 -4.621 13.967 1.00 80.38 538 LYS A O 1
ATOM 4464 N N . ASN A 1 539 ? -26.856 -4.745 14.541 1.00 75.50 539 ASN A N 1
ATOM 4465 C CA . ASN A 1 539 ? -27.380 -4.674 13.177 1.00 75.50 539 ASN A CA 1
ATOM 4466 C C . ASN A 1 539 ? -27.651 -3.214 12.753 1.00 75.50 539 ASN A C 1
ATOM 4468 O O . ASN A 1 539 ? -28.240 -2.447 13.511 1.00 75.50 539 ASN A O 1
ATOM 4472 N N . ARG A 1 540 ? -27.236 -2.823 11.543 1.00 64.62 540 ARG A N 1
ATOM 4473 C CA . ARG A 1 540 ? -27.366 -1.468 10.974 1.00 64.62 540 ARG A CA 1
ATOM 4474 C C . ARG A 1 540 ? -28.776 -1.136 10.478 1.00 64.62 540 ARG A C 1
ATOM 4476 O O . ARG A 1 540 ? -29.139 0.032 10.464 1.00 64.62 540 ARG A O 1
ATOM 4483 N N . ASN A 1 541 ? -29.569 -2.134 10.081 1.00 57.09 541 ASN A N 1
ATOM 4484 C CA . ASN A 1 541 ? -30.850 -1.915 9.384 1.00 57.09 541 ASN A CA 1
ATOM 4485 C C . ASN A 1 541 ? -32.082 -1.979 10.285 1.00 57.09 541 ASN A C 1
ATOM 4487 O O . ASN A 1 541 ? -33.206 -1.772 9.830 1.00 57.09 541 ASN A O 1
ATOM 4491 N N . HIS A 1 542 ? -31.891 -2.289 11.560 1.00 55.12 542 HIS A N 1
ATOM 4492 C CA . HIS A 1 542 ? -32.979 -2.436 12.503 1.00 55.12 542 HIS A CA 1
ATOM 4493 C C . HIS A 1 542 ? -32.672 -1.585 13.728 1.00 55.12 542 HIS A C 1
ATOM 4495 O O . HIS A 1 542 ? -31.606 -1.715 14.320 1.00 55.12 542 HIS A O 1
ATOM 4501 N N . ASN A 1 543 ? -33.636 -0.759 14.144 1.00 48.12 543 ASN A N 1
ATOM 4502 C CA . ASN A 1 543 ? -33.496 0.108 15.318 1.00 48.12 543 ASN A CA 1
ATOM 4503 C C . ASN A 1 543 ? -33.179 -0.664 16.612 1.00 48.12 543 ASN A C 1
ATOM 4505 O O . ASN A 1 543 ? -32.807 -0.031 17.600 1.00 48.12 543 ASN A O 1
ATOM 4509 N N . ASN A 1 544 ? -33.355 -1.998 16.637 1.00 55.12 544 ASN A N 1
ATOM 4510 C CA . ASN A 1 544 ? -33.075 -2.810 17.818 1.00 55.12 544 ASN A CA 1
ATOM 4511 C C . ASN A 1 544 ? -32.967 -4.342 17.576 1.00 55.12 544 ASN A C 1
ATOM 4513 O O . ASN A 1 544 ? -33.909 -5.078 17.872 1.00 55.12 544 ASN A O 1
ATOM 4517 N N . PRO A 1 545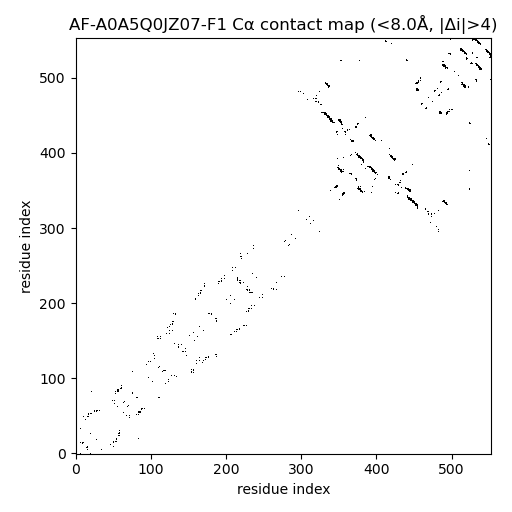 ? -31.840 -4.869 17.071 1.00 58.97 545 PRO A N 1
ATOM 4518 C CA . PRO A 1 545 ? -31.441 -6.211 17.473 1.00 58.97 545 PRO A CA 1
ATOM 4519 C C . PRO A 1 545 ? -29.928 -6.234 17.669 1.00 58.97 545 PRO A C 1
ATOM 4521 O O . PRO A 1 545 ? -29.152 -6.510 16.755 1.00 58.97 545 PRO A O 1
ATOM 4524 N N . LEU A 1 546 ? -29.520 -5.880 18.882 1.00 71.56 546 LEU A N 1
ATOM 4525 C CA . LEU A 1 546 ? -28.221 -6.283 19.391 1.00 71.56 546 LEU A CA 1
ATOM 4526 C C . LEU A 1 546 ? -28.302 -7.778 19.726 1.00 71.56 546 LEU A C 1
ATOM 4528 O O . LEU A 1 546 ? -29.283 -8.228 20.320 1.00 71.56 546 LEU A O 1
ATOM 4532 N N . SER A 1 547 ? -27.297 -8.548 19.325 1.00 77.06 547 SER A N 1
ATOM 4533 C CA . SER A 1 547 ? -27.193 -9.979 19.620 1.00 77.06 547 SER A CA 1
ATOM 4534 C C . SER A 1 547 ? -25.951 -10.254 20.453 1.00 77.06 547 SER A C 1
ATOM 4536 O O . SER A 1 547 ? -24.905 -9.651 20.217 1.00 77.06 547 SER A O 1
ATOM 4538 N N . PHE A 1 548 ? -26.061 -11.186 21.396 1.00 82.75 548 PHE A N 1
ATOM 4539 C CA . PHE A 1 548 ? -24.937 -11.659 22.193 1.00 82.75 548 PHE A CA 1
ATOM 4540 C C . PHE A 1 548 ? -24.785 -13.172 22.055 1.00 82.75 548 PHE A C 1
ATOM 4542 O O . PHE A 1 548 ? -25.760 -13.910 22.200 1.00 82.75 548 PHE A O 1
ATOM 4549 N N . TYR A 1 549 ? -23.561 -13.620 21.808 1.00 81.25 549 TYR A N 1
ATOM 4550 C CA . TYR A 1 549 ? -23.152 -15.020 21.884 1.00 81.25 549 TYR A CA 1
ATOM 4551 C C . TYR A 1 549 ? -21.680 -15.088 22.284 1.00 81.25 549 TYR A C 1
ATOM 4553 O O . TYR A 1 549 ? -21.004 -14.063 22.345 1.00 81.25 549 TYR A O 1
ATOM 4561 N N . TRP A 1 550 ? -21.181 -16.278 22.589 1.00 85.69 550 TRP A N 1
ATOM 4562 C CA . TRP A 1 550 ? -19.789 -16.490 22.966 1.00 85.69 550 TRP A CA 1
ATOM 4563 C C . TRP A 1 550 ? -19.297 -17.833 22.432 1.00 85.69 550 TRP A C 1
ATOM 4565 O O . TRP A 1 550 ? -20.099 -18.735 22.189 1.00 85.69 550 TRP A O 1
ATOM 4575 N N . GLN A 1 551 ? -17.985 -17.945 22.255 1.00 86.88 551 GLN A N 1
ATOM 4576 C CA . GLN A 1 551 ? -17.285 -19.163 21.841 1.00 86.88 551 GLN A CA 1
ATOM 4577 C C . GLN A 1 551 ? -16.214 -19.507 22.875 1.00 86.88 551 GLN A C 1
ATOM 4579 O O . GLN A 1 551 ? -15.724 -18.610 23.555 1.00 86.88 551 GLN A O 1
ATOM 4584 N N . CYS A 1 552 ? -15.834 -20.777 22.987 1.00 86.06 552 CYS A N 1
ATOM 4585 C CA . CYS A 1 552 ? -14.679 -21.228 23.767 1.00 86.06 552 CYS A CA 1
ATOM 4586 C C . CYS A 1 552 ? -13.936 -22.348 23.032 1.00 86.06 552 CYS A C 1
ATOM 4588 O O . CYS A 1 552 ? -14.413 -22.822 21.995 1.00 86.06 552 CYS A O 1
ATOM 4590 N N . PHE A 1 553 ? -12.776 -22.737 23.561 1.00 79.12 553 PHE A N 1
ATOM 4591 C CA . PHE A 1 553 ? -12.000 -23.864 23.042 1.00 79.12 553 PHE A CA 1
ATOM 4592 C C . PHE A 1 553 ? -12.708 -25.212 23.222 1.00 79.12 553 PHE A C 1
ATOM 4594 O O . PHE A 1 553 ? -13.568 -25.327 24.132 1.00 79.12 553 PHE A O 1
#

pLDDT: mean 76.82, std 15.16, range [34.47, 97.81]

Solvent-accessible surface area (backbone atoms only — not comparable to full-atom values): 32520 Å² total; per-residue (Å²): 134,53,72,68,56,54,54,50,29,50,74,69,66,47,67,49,46,66,62,52,66,76,45,53,74,68,58,36,44,72,41,42,67,56,53,56,61,53,69,79,51,93,69,54,73,67,42,52,48,42,51,51,56,47,40,45,66,37,43,55,65,72,59,37,39,73,72,62,66,57,84,62,73,62,54,77,73,36,77,84,50,55,83,57,68,36,91,53,49,63,58,48,51,69,56,55,56,74,53,70,84,78,66,59,67,64,63,54,46,46,41,33,60,80,64,70,51,86,74,61,65,73,57,54,43,52,52,64,66,50,53,49,83,73,60,89,73,55,95,90,55,54,70,52,58,53,53,38,55,58,49,63,78,36,49,65,43,44,74,69,50,59,65,47,70,64,39,78,71,36,55,59,50,55,51,50,52,67,72,64,48,93,50,92,85,54,70,76,47,68,71,49,50,40,52,30,53,53,50,43,40,75,72,60,70,50,63,61,67,62,48,48,45,47,33,63,53,43,52,47,45,103,65,59,69,76,70,35,52,45,33,50,53,37,42,62,72,67,59,76,51,72,69,58,50,53,59,45,46,60,53,45,62,64,55,60,78,72,76,55,69,69,44,45,56,63,60,76,67,49,88,80,57,73,60,60,68,52,52,72,66,52,39,69,72,50,36,56,63,49,51,52,47,51,51,53,47,51,56,54,68,74,41,84,78,73,80,50,94,95,47,53,68,67,55,53,51,50,50,53,50,54,48,38,62,61,44,58,82,60,45,34,70,21,26,38,69,40,68,44,84,50,83,62,51,53,44,74,63,30,24,31,27,29,44,64,61,32,87,52,88,89,64,74,58,55,24,78,81,78,66,45,56,38,44,47,52,40,34,39,24,32,75,78,41,84,98,54,88,54,79,28,37,41,37,38,29,35,54,84,60,85,94,48,72,58,65,82,57,60,65,91,78,56,70,55,38,47,51,78,45,81,44,77,80,77,78,78,48,44,89,80,81,67,97,50,85,82,66,53,72,18,28,36,49,79,46,69,48,79,46,82,22,18,61,31,79,74,46,25,71,84,69,70,53,84,78,93,60,60,67,75,58,48,53,48,26,57,79,67,65,48,74,38,35,63,68,58,49,28,37,40,38,41,68,54,65,76,66,75,67,72,79,54,94,86,51,94,81,87,43,72,43,43,48,37,37,44,26,38,59,60,89,46,99,47,64,44,77,57,77,8,38,35,42,35,32,38,41,74,87,45,103,79,53,72,46,77,49,68,42,41,112

Foldseek 3Di:
DDLVVLVVCLVVLHPSQVVLVPDDLVVLQVNVVSLQVPLPDDDDPSSNVSSLLSLLSHDDPVVSCVRVVDRDPVCLVDPVSVVSHHPCNVVRCVVVCVVLVPDALVSVLSCCQVPVDDDDLLSNLLNLQVVLVHDDDDPVDDPLRVVLVVCLVRLVCCLPRVLSCLAQSNQVSLVVQCVPPPDNPGGCDLVSSLVNVLVSCVRNVHDLLVLLLSLLCSLLPPHDPVSNVSSLVSNVVSLDDLVSLVVSVVVCLVCVLPDRPVSNVVSLPDPPRPCPSCVVRNCVVCVLVVVLVVVLVVLLVVDDDDDDVPDDPVRLSSLLSSQLSLFSVVKDKWWDFDWDFDAADADQFKKAWGDYFADDPPPFDAQQFPRFGFTWGIKHQQVQDPPGDDGFIKTKTFAPDPVDCLQVVQPPDDCRGMDIDTGHDDDGGDDDDGPDPPIWTIITRPDIDIDMFTEAPLCCVVVVRDRPHPVVSVVVCVVSVRRHGDQAKMAWIYDPDPDHDPPPPPDPDPFKTFGIKHWDPHRTVHADDARKMKTFIDGRPDPDDTDIHMDHD

Radius of gyration: 39.66 Å; Cα contacts (8 Å, |Δi|>4): 748; chains: 1; bounding box: 77×60×119 Å

Secondary structure (DSSP, 8-state):
--HHHHHHHHHHT-SHHHHHHTS-HHHHHHTHHHHHHHHTS---HHHHHHHHHHHHHHS-HHHHHHHHSS--HHHHH-GGGGGG--TTHHHHHHHHTTSTTSS-HHHHHHHHHHH-----HHHHHHHHHTGGGG-PPPTTS-HHHHHHHHHHT-HHHHHHHGGGGGSHHHHHHHHHHHHH-SSTTSS--HHHHHHHHHHHHHHHT--HHHHHHHHHHGGGSS--HHHHHHHHHHHHHT---HHHHHHHHHHHHHHHTTS-HHHHHHHHT-TTS-HHHHHHHTHHHHHHHHHHHHHHHHHHHHS-----TT--HHHHHHHHHHHHHHHHTT-EEEEEEEEEEE-----SS-EESSPPP-SSTT---B-TTT-SBPEEEEEEEGGGSTT----SEEEEEE---TTSTTTTT-STT-TTSEEEEEE---SSPP----S-SSPPPEEEEEEEEEEEE---HHHHTTTT------HHHHHHHHHTTSS----SSEEES----SSS--S-TTS-SSSEEEEEEEETTSSSS---TTT-EEEEEEESSSSS-EEEEEE--

Sequence (553 aa):
MTPSQFRNLHKASEDLIEKFVQLSATQQQDLKPCILELAGRNHTAFQKQQLALCGLMAFSLKDYLSIFKTLPEYYFAEKQYQKYRPKWFQDYIDGYLKNLNAIQFETIADLINSYNYVFKDKLILKKLIHLDELYEINPKDTFESTIVSLLSNYPKFVKQHIYLLFTEEAENYFEDAQSRSRYKAYYIDIDSWVKIIYKLYETIELDRVKLLTTCMFTPLKNLKVNTRHWFYKLFAKLKPTKEELKQIEEELVLRYQAKNLEIIQTAFLQPEIDAKTFKEVFLPELRYVIDEYLEAKKVIHNNKLPVFKGFTTNEVKCEILQAITSLNKHSKKAYIPLTETVKAEHSIHSKFGGLPYLTPENDYPKCSNCGKHLQLLVQLNLEDLPENTENGLIQLYFCTNPNTQCESKLTSKNLTTSIFRKLEITGNSVIDSPDKEPIFPEKRITQFIEFIDYPHREDYYKMGIELQVPDAIYDYMMANNIGTTNANDKLFGYPHWLQSSEFTNTLKSDNEHLLFQLASNDNLPFMFGDSGIGYLLKNRNHNNPLSFYWQCF

Mean predicted aligned error: 18.2 Å